Protein AF-B6W653-F1 (afdb_monomer)

Structure (mmCIF, N/CA/C/O backbone):
data_AF-B6W653-F1
#
_entry.id   AF-B6W653-F1
#
loop_
_atom_site.group_PDB
_atom_site.id
_atom_site.type_symbol
_atom_site.label_atom_id
_atom_site.label_alt_id
_atom_site.label_comp_id
_atom_site.label_asym_id
_atom_site.label_entity_id
_atom_site.label_seq_id
_atom_site.pdbx_PDB_ins_code
_atom_site.Cartn_x
_atom_site.Cartn_y
_atom_site.Cartn_z
_atom_site.occupancy
_atom_site.B_iso_or_equiv
_atom_site.auth_seq_id
_atom_site.auth_comp_id
_atom_site.auth_asym_id
_atom_site.auth_atom_id
_atom_site.pdbx_PDB_model_num
ATOM 1 N N . MET A 1 1 ? 18.314 -17.436 -38.472 1.00 74.12 1 MET A N 1
ATOM 2 C CA . MET A 1 1 ? 17.840 -16.906 -37.175 1.00 74.12 1 MET A CA 1
ATOM 3 C C . MET A 1 1 ? 16.545 -16.130 -37.389 1.00 74.12 1 MET A C 1
ATOM 5 O O . MET A 1 1 ? 16.449 -15.443 -38.399 1.00 74.12 1 MET A O 1
ATOM 9 N N . VAL A 1 2 ? 15.552 -16.265 -36.505 1.00 84.06 2 VAL A N 1
ATOM 10 C CA . VAL A 1 2 ? 14.263 -15.548 -36.594 1.00 84.06 2 VAL A CA 1
ATOM 11 C C . VAL A 1 2 ? 14.138 -14.585 -35.416 1.00 84.06 2 VAL A C 1
ATOM 13 O O . VAL A 1 2 ? 14.362 -14.986 -34.273 1.00 84.06 2 VAL A O 1
ATOM 16 N N . PHE A 1 3 ? 13.761 -13.337 -35.700 1.00 87.56 3 PHE A N 1
ATOM 17 C CA . PHE A 1 3 ? 13.448 -12.320 -34.696 1.00 87.56 3 PHE A CA 1
ATOM 18 C C . PHE A 1 3 ? 11.948 -12.052 -34.678 1.00 87.56 3 PHE A C 1
ATOM 20 O O . PHE A 1 3 ? 11.332 -11.899 -35.734 1.00 87.56 3 PHE A O 1
ATOM 27 N N . VAL A 1 4 ? 11.373 -11.955 -33.484 1.00 93.25 4 VAL A N 1
ATOM 28 C CA . VAL A 1 4 ? 9.979 -11.539 -33.302 1.00 93.25 4 VAL A CA 1
ATOM 29 C C . VAL A 1 4 ? 9.963 -10.142 -32.701 1.00 93.25 4 VAL A C 1
ATOM 31 O O . VAL A 1 4 ? 10.745 -9.837 -31.806 1.00 93.25 4 VAL A O 1
ATOM 34 N N . ILE A 1 5 ? 9.072 -9.287 -33.196 1.00 93.50 5 ILE A N 1
ATOM 35 C CA . ILE A 1 5 ? 8.878 -7.929 -32.686 1.00 93.50 5 ILE A CA 1
ATOM 36 C C . ILE A 1 5 ? 7.409 -7.780 -32.299 1.00 93.50 5 ILE A C 1
ATOM 38 O O . ILE A 1 5 ? 6.519 -8.111 -33.083 1.00 93.50 5 ILE A O 1
ATOM 42 N N . SER A 1 6 ? 7.151 -7.278 -31.096 1.00 92.56 6 SER A N 1
ATOM 43 C CA . SER A 1 6 ? 5.806 -7.003 -30.589 1.00 92.56 6 SER A CA 1
ATOM 44 C C . SER A 1 6 ? 5.791 -5.686 -29.822 1.00 92.56 6 SER A C 1
ATOM 46 O O . SER A 1 6 ? 6.795 -5.270 -29.260 1.00 92.56 6 SER A O 1
ATOM 48 N N . HIS A 1 7 ? 4.642 -5.013 -29.765 1.00 91.62 7 HIS A N 1
ATOM 49 C CA . HIS A 1 7 ? 4.510 -3.841 -28.902 1.00 91.62 7 HIS A CA 1
ATOM 50 C C . HIS A 1 7 ? 4.469 -4.235 -27.416 1.00 91.62 7 HIS A C 1
ATOM 52 O O . HIS A 1 7 ? 5.228 -3.693 -26.619 1.00 91.62 7 HIS A O 1
ATOM 58 N N . HIS A 1 8 ? 3.619 -5.203 -27.056 1.00 84.75 8 HIS A N 1
ATOM 59 C CA . HIS A 1 8 ? 3.443 -5.688 -25.683 1.00 84.75 8 HIS A CA 1
ATOM 60 C C . HIS A 1 8 ? 4.393 -6.842 -25.354 1.00 84.75 8 HIS A C 1
ATOM 62 O O . HIS A 1 8 ? 4.727 -7.644 -26.233 1.00 84.75 8 HIS A O 1
ATOM 68 N N . ALA A 1 9 ? 4.748 -6.962 -24.074 1.00 81.06 9 ALA A N 1
ATOM 69 C CA . ALA A 1 9 ? 5.538 -8.072 -23.556 1.00 81.06 9 ALA A CA 1
ATOM 70 C C . ALA A 1 9 ? 4.743 -9.394 -23.545 1.00 81.06 9 ALA A C 1
ATOM 72 O O . ALA A 1 9 ? 3.526 -9.396 -23.337 1.00 81.06 9 ALA A O 1
ATOM 73 N N . PHE A 1 10 ? 5.433 -10.518 -23.765 1.00 85.38 10 PHE A N 1
ATOM 74 C CA . PHE A 1 10 ? 4.844 -11.872 -23.732 1.00 85.38 10 PHE A CA 1
ATOM 75 C C . PHE A 1 10 ? 5.055 -12.582 -22.396 1.00 85.38 10 PHE A C 1
ATOM 77 O O . PHE A 1 10 ? 4.407 -13.585 -22.129 1.00 85.38 10 PHE A O 1
ATOM 84 N N . ILE A 1 11 ? 5.939 -12.045 -21.563 1.00 77.44 11 ILE A N 1
ATOM 85 C CA . ILE A 1 11 ? 6.146 -12.417 -20.167 1.00 77.44 11 ILE A CA 1
ATOM 86 C C . ILE A 1 11 ? 6.439 -11.142 -19.371 1.00 77.44 11 ILE A C 1
ATOM 88 O O . ILE A 1 11 ? 6.817 -10.128 -19.964 1.00 77.44 11 ILE A O 1
ATOM 92 N N . PRO A 1 12 ? 6.265 -11.154 -18.043 1.00 63.78 12 PRO A N 1
ATOM 93 C CA . PRO A 1 12 ? 6.735 -10.066 -17.194 1.00 63.78 12 PRO A CA 1
ATOM 94 C C . PRO A 1 12 ? 8.262 -9.868 -17.324 1.00 63.78 12 PRO A C 1
ATOM 96 O O . PRO A 1 12 ? 9.015 -10.833 -17.288 1.00 63.78 12 PRO A O 1
ATOM 99 N N . ASN A 1 13 ? 8.725 -8.622 -17.438 1.00 60.19 13 ASN A N 1
ATOM 100 C CA . ASN A 1 13 ? 10.145 -8.242 -17.436 1.00 60.19 13 ASN A CA 1
ATOM 101 C C . ASN A 1 13 ? 10.751 -8.179 -16.034 1.00 60.19 13 ASN A C 1
ATOM 103 O O . ASN A 1 13 ? 11.966 -8.227 -15.877 1.00 60.19 13 ASN A O 1
ATOM 107 N N . PHE A 1 14 ? 9.909 -8.050 -15.012 1.00 53.81 14 PHE A N 1
ATOM 108 C CA . PHE A 1 14 ? 10.314 -8.129 -13.619 1.00 53.81 14 PHE A CA 1
ATOM 109 C C . PHE A 1 14 ? 9.233 -8.818 -12.786 1.00 53.81 14 PHE A C 1
ATOM 111 O O . PHE A 1 14 ? 8.047 -8.854 -13.146 1.00 53.81 14 PHE A O 1
ATOM 118 N N . ARG A 1 15 ? 9.638 -9.356 -11.631 1.00 46.31 15 ARG A N 1
ATOM 119 C CA . ARG A 1 15 ? 8.728 -10.043 -10.705 1.00 46.31 15 ARG A CA 1
ATOM 120 C C . ARG A 1 15 ? 7.544 -9.137 -10.334 1.00 46.31 15 ARG A C 1
ATOM 122 O O . ARG A 1 15 ? 7.703 -7.975 -9.956 1.00 46.31 15 ARG A O 1
ATOM 129 N N . ASP A 1 16 ? 6.337 -9.683 -10.452 1.00 43.00 16 ASP A N 1
ATOM 130 C CA . ASP A 1 16 ? 5.060 -9.020 -10.159 1.00 43.00 16 ASP A CA 1
ATOM 131 C C . ASP A 1 16 ? 4.639 -7.855 -11.080 1.00 43.00 16 ASP A C 1
ATOM 133 O O . ASP A 1 16 ? 3.664 -7.170 -10.756 1.00 43.00 16 ASP A O 1
ATOM 137 N N . GLN A 1 17 ? 5.267 -7.644 -12.252 1.00 46.66 17 GLN A N 1
ATOM 138 C CA . GLN A 1 17 ? 4.793 -6.644 -13.235 1.00 46.66 17 GLN A CA 1
ATOM 139 C C . GLN A 1 17 ? 3.293 -6.811 -13.536 1.00 46.66 17 GLN A C 1
ATOM 141 O O . GLN A 1 17 ? 2.573 -5.826 -13.652 1.00 46.66 17 GLN A O 1
ATOM 146 N N . ARG A 1 18 ? 2.778 -8.048 -13.571 1.00 49.44 18 ARG A N 1
ATOM 147 C CA . ARG A 1 18 ? 1.356 -8.360 -13.809 1.00 49.44 18 ARG A CA 1
ATOM 148 C C . ARG A 1 18 ? 0.395 -7.642 -12.854 1.00 49.44 18 ARG A C 1
ATOM 150 O O . ARG A 1 18 ? -0.700 -7.263 -13.261 1.00 49.44 18 ARG A O 1
ATOM 157 N N . LEU A 1 19 ? 0.770 -7.497 -11.586 1.00 38.88 19 LEU A N 1
ATOM 158 C CA . LEU A 1 19 ? -0.130 -7.004 -10.538 1.00 38.88 19 LEU A CA 1
ATOM 159 C C . LEU A 1 19 ? -0.315 -5.485 -10.602 1.00 38.88 19 LEU A C 1
ATOM 161 O O . LEU A 1 19 ? -1.326 -4.963 -10.141 1.00 38.88 19 LEU A O 1
ATOM 165 N N . VAL A 1 20 ? 0.663 -4.798 -11.188 1.00 37.09 20 VAL A N 1
ATOM 166 C CA . VAL A 1 20 ? 0.787 -3.337 -11.162 1.00 37.09 20 VAL A CA 1
ATOM 167 C C . VAL A 1 20 ? 0.644 -2.752 -12.575 1.00 37.09 20 VAL A C 1
ATOM 169 O O . VAL A 1 20 ? 0.054 -1.697 -12.780 1.00 37.09 20 VAL A O 1
ATOM 172 N N . LEU A 1 21 ? 1.154 -3.478 -13.566 1.00 51.41 21 LEU A N 1
ATOM 173 C CA . LEU A 1 21 ? 1.324 -3.085 -14.963 1.00 51.41 21 LEU A CA 1
ATOM 174 C C . LEU A 1 21 ? 0.880 -4.229 -15.899 1.00 51.41 21 LEU A C 1
ATOM 176 O O . LEU A 1 21 ? 1.405 -4.401 -16.996 1.00 51.41 21 LEU A O 1
ATOM 180 N N . GLY A 1 22 ? -0.116 -5.015 -15.474 1.00 51.03 22 GLY A N 1
ATOM 181 C CA . GLY A 1 22 ? -0.712 -6.096 -16.266 1.00 51.03 22 GLY A CA 1
ATOM 182 C C . GLY A 1 22 ? -1.176 -5.695 -17.674 1.00 51.03 22 GLY A C 1
ATOM 183 O O . GLY A 1 22 ? -0.948 -6.475 -18.593 1.00 51.03 22 GLY A O 1
ATOM 184 N N . PRO A 1 23 ? -1.742 -4.488 -17.898 1.00 60.53 23 PRO A N 1
ATOM 185 C CA . PRO A 1 23 ? -2.088 -4.021 -19.243 1.00 60.53 23 PRO A CA 1
ATOM 186 C C . PRO A 1 23 ? -0.900 -3.903 -20.208 1.00 60.53 23 PRO A C 1
ATOM 188 O O . PRO A 1 23 ? -1.114 -3.847 -21.417 1.00 60.53 23 PRO A O 1
ATOM 191 N N . PHE A 1 24 ? 0.336 -3.881 -19.697 1.00 64.00 24 PHE A N 1
ATOM 192 C CA . PHE A 1 24 ? 1.532 -3.773 -20.526 1.00 64.00 24 PHE A CA 1
ATOM 193 C C . PHE A 1 24 ? 2.015 -5.122 -21.088 1.00 64.00 24 PHE A C 1
ATOM 195 O O . PHE A 1 24 ? 2.896 -5.166 -21.947 1.00 64.00 24 PHE A O 1
ATOM 202 N N . ILE A 1 25 ? 1.397 -6.217 -20.647 1.00 68.69 25 ILE A N 1
ATOM 203 C CA . ILE A 1 25 ? 1.656 -7.592 -21.075 1.00 68.69 25 ILE A CA 1
ATOM 204 C C . ILE A 1 25 ? 0.452 -8.056 -21.909 1.00 68.69 25 ILE A C 1
ATOM 206 O O . ILE A 1 25 ? -0.678 -7.612 -21.680 1.00 68.69 25 ILE A O 1
ATOM 210 N N . ILE A 1 26 ? 0.654 -8.945 -22.885 1.00 80.19 26 ILE A N 1
ATOM 211 C CA . ILE A 1 26 ? -0.476 -9.546 -23.610 1.00 80.19 26 ILE A CA 1
ATOM 212 C C . ILE A 1 26 ? -1.428 -10.240 -22.619 1.00 80.19 26 ILE A C 1
ATOM 214 O O . ILE A 1 26 ? -0.996 -10.917 -21.689 1.00 80.19 26 ILE A O 1
ATOM 218 N N . LYS A 1 27 ? -2.744 -10.077 -22.800 1.00 72.88 27 LYS A N 1
ATOM 219 C CA . LYS A 1 27 ? -3.753 -10.509 -21.808 1.00 72.88 27 LYS A CA 1
ATOM 220 C C . LYS A 1 27 ? -3.647 -11.989 -21.420 1.00 72.88 27 LYS A C 1
ATOM 222 O O . LYS A 1 27 ? -3.801 -12.314 -20.249 1.00 72.88 27 LYS A O 1
ATOM 227 N N . ASN A 1 28 ? -3.331 -12.843 -22.392 1.00 80.56 28 ASN A N 1
ATOM 228 C CA . ASN A 1 28 ? -3.342 -14.302 -22.258 1.00 80.56 28 ASN A CA 1
ATOM 229 C C . ASN A 1 28 ? -1.926 -14.884 -22.155 1.00 80.56 28 ASN A C 1
ATOM 231 O O . ASN A 1 28 ? -1.693 -16.033 -22.515 1.00 80.56 28 ASN A O 1
ATOM 235 N N . TRP A 1 29 ? -0.960 -14.086 -21.700 1.00 80.25 29 TRP A N 1
ATOM 236 C CA . TRP A 1 29 ? 0.442 -14.496 -21.616 1.00 80.25 29 TRP A CA 1
ATOM 237 C C . TRP A 1 29 ? 0.661 -15.766 -20.778 1.00 80.25 29 TRP A C 1
ATOM 239 O O . TRP A 1 29 ? 1.578 -16.528 -21.056 1.00 80.25 29 TRP A O 1
ATOM 249 N N . ASN A 1 30 ? -0.190 -15.994 -19.770 1.00 78.69 30 ASN A N 1
ATOM 250 C CA . ASN A 1 30 ? -0.142 -17.137 -18.857 1.00 78.69 30 ASN A CA 1
ATOM 251 C C . ASN A 1 30 ? -1.264 -18.160 -19.111 1.00 78.69 30 ASN A C 1
ATOM 253 O O . ASN A 1 30 ? -1.589 -18.946 -18.219 1.00 78.69 30 ASN A O 1
ATOM 257 N N . GLU A 1 31 ? -1.919 -18.105 -20.270 1.00 83.94 31 GLU A N 1
ATOM 258 C CA . GLU A 1 31 ? -2.969 -19.050 -20.644 1.00 83.94 31 GLU A CA 1
ATOM 259 C C . GLU A 1 31 ? -2.458 -19.968 -21.749 1.00 83.94 31 GLU A C 1
ATOM 261 O O . GLU A 1 31 ? -2.047 -19.513 -22.816 1.00 83.94 31 GLU A O 1
ATOM 266 N N . LYS A 1 32 ? -2.499 -21.278 -21.493 1.00 89.88 32 LYS A N 1
ATOM 267 C CA . LYS A 1 32 ? -2.112 -22.281 -22.483 1.00 89.88 32 LYS A CA 1
ATOM 268 C C . LYS A 1 32 ? -3.129 -22.306 -23.625 1.00 89.88 32 LYS A C 1
ATOM 270 O O . LYS A 1 32 ? -4.339 -22.388 -23.383 1.00 89.88 32 LYS A O 1
ATOM 275 N N . PHE A 1 33 ? -2.651 -22.252 -24.866 1.00 90.50 33 PHE A N 1
ATOM 276 C CA . PHE A 1 33 ? -3.517 -22.315 -26.041 1.00 90.50 33 PHE A CA 1
ATOM 277 C C . PHE A 1 33 ? -4.251 -23.657 -26.125 1.00 90.50 33 PHE A C 1
ATOM 279 O O . PHE A 1 33 ? -3.718 -24.704 -25.762 1.00 90.50 33 PHE A O 1
ATOM 286 N N . LYS A 1 34 ? -5.481 -23.631 -26.644 1.00 92.69 34 LYS A N 1
ATOM 287 C CA . LYS A 1 34 ? -6.234 -24.830 -27.027 1.00 92.69 34 LYS A CA 1
ATOM 288 C C . LYS A 1 34 ? -6.331 -24.858 -28.543 1.00 92.69 34 LYS A C 1
ATOM 290 O O . LYS A 1 34 ? -7.082 -24.068 -29.110 1.00 92.69 34 LYS A O 1
ATOM 295 N N . ASP A 1 35 ? -5.576 -25.744 -29.176 1.00 93.62 35 ASP A N 1
ATOM 296 C CA . ASP A 1 35 ? -5.472 -25.824 -30.633 1.00 93.62 35 ASP A CA 1
ATOM 297 C C . ASP A 1 35 ? -5.455 -27.286 -31.114 1.00 93.62 35 ASP A C 1
ATOM 299 O O . ASP A 1 35 ? -5.229 -28.213 -30.336 1.00 93.62 35 ASP A O 1
ATOM 303 N N . LYS A 1 36 ? -5.733 -27.511 -32.400 1.00 94.12 36 LYS A N 1
ATOM 304 C CA . LYS A 1 36 ? -5.602 -28.831 -33.034 1.00 94.12 36 LYS A CA 1
ATOM 305 C C . LYS A 1 36 ? -4.149 -29.142 -33.393 1.00 94.12 36 LYS A C 1
ATOM 307 O O . LYS A 1 36 ? -3.805 -30.315 -33.514 1.00 94.12 36 LYS A O 1
ATOM 312 N N . ASP A 1 37 ? -3.319 -28.120 -33.584 1.00 93.12 37 ASP A N 1
ATOM 313 C CA . ASP A 1 37 ? -1.894 -28.276 -33.840 1.00 93.12 37 ASP A CA 1
ATOM 314 C C . ASP A 1 37 ? -1.155 -28.626 -32.535 1.00 93.12 37 ASP A C 1
ATOM 316 O O . ASP A 1 37 ? -1.104 -27.797 -31.620 1.00 93.12 37 ASP A O 1
ATOM 320 N N . PRO A 1 38 ? -0.542 -29.820 -32.423 1.00 89.50 38 PRO A N 1
ATOM 321 C CA . PRO A 1 38 ? 0.166 -30.234 -31.211 1.00 89.50 38 PRO A CA 1
ATOM 322 C C . PRO A 1 38 ? 1.386 -29.359 -30.891 1.00 89.50 38 PRO A C 1
ATOM 324 O O . PRO A 1 38 ? 1.873 -29.386 -29.765 1.00 89.50 38 PRO A O 1
ATOM 327 N N . ARG A 1 39 ? 1.887 -28.571 -31.852 1.00 88.38 39 ARG A N 1
ATOM 328 C CA . ARG A 1 39 ? 2.999 -27.636 -31.627 1.00 88.38 39 ARG A CA 1
ATOM 329 C C . ARG A 1 39 ? 2.576 -26.401 -30.834 1.00 88.38 39 ARG A C 1
ATOM 331 O O . ARG A 1 39 ? 3.436 -25.778 -30.224 1.00 88.38 39 ARG A O 1
ATOM 338 N N . ILE A 1 40 ? 1.284 -26.066 -30.857 1.00 91.31 40 ILE A N 1
ATOM 339 C CA . ILE A 1 40 ? 0.690 -24.878 -30.223 1.00 91.31 40 ILE A CA 1
ATOM 340 C C . ILE A 1 40 ? -0.150 -25.282 -29.008 1.00 91.31 40 ILE A C 1
ATOM 342 O O . ILE A 1 40 ? -0.188 -24.581 -27.998 1.00 91.31 40 ILE A O 1
ATOM 346 N N . ASN A 1 41 ? -0.851 -26.410 -29.110 1.00 92.31 41 ASN A N 1
ATOM 347 C CA . ASN A 1 41 ? -1.785 -26.859 -28.094 1.00 92.31 41 ASN A CA 1
ATOM 348 C C . ASN A 1 41 ? -1.098 -27.112 -26.748 1.00 92.31 41 ASN A C 1
ATOM 350 O O . ASN A 1 41 ? -0.060 -27.763 -26.678 1.00 92.31 41 ASN A O 1
ATOM 354 N N . ASN A 1 42 ? -1.749 -26.667 -25.677 1.00 91.06 42 ASN A N 1
ATOM 355 C CA . ASN A 1 42 ? -1.282 -26.765 -24.300 1.00 91.06 42 ASN A CA 1
ATOM 356 C C . ASN A 1 42 ? 0.052 -26.043 -24.025 1.00 91.06 42 ASN A C 1
ATOM 358 O O . ASN A 1 42 ? 0.742 -26.405 -23.075 1.00 91.06 42 ASN A O 1
ATOM 362 N N . LYS A 1 43 ? 0.384 -25.016 -24.818 1.00 91.38 43 LYS A N 1
ATOM 363 C CA . LYS A 1 43 ? 1.581 -24.190 -24.624 1.00 91.38 43 LYS A CA 1
ATOM 364 C C . LYS A 1 43 ? 1.255 -22.730 -24.366 1.00 91.38 43 LYS A C 1
ATOM 366 O O . LYS A 1 43 ? 0.243 -22.221 -24.862 1.00 91.38 43 LYS A O 1
ATOM 371 N N . LEU A 1 44 ? 2.106 -22.053 -23.602 1.00 90.88 44 LEU A N 1
ATOM 372 C CA . LEU A 1 44 ? 2.042 -20.600 -23.430 1.00 90.88 44 LEU A CA 1
ATOM 373 C C . LEU A 1 44 ? 2.441 -19.872 -24.727 1.00 90.88 44 LEU A C 1
ATOM 375 O O . LEU A 1 44 ? 3.218 -20.405 -25.519 1.00 90.88 44 LEU A O 1
ATOM 379 N N . PRO A 1 45 ? 1.997 -18.620 -24.950 1.00 91.25 45 PRO A N 1
ATOM 380 C CA . PRO A 1 45 ? 2.402 -17.856 -26.128 1.00 91.25 45 PRO A CA 1
ATOM 381 C C . PRO A 1 45 ? 3.918 -17.734 -26.318 1.00 91.25 45 PRO A C 1
ATOM 383 O O . PRO A 1 45 ? 4.393 -17.832 -27.445 1.00 91.25 45 PRO A O 1
ATOM 386 N N . ILE A 1 46 ? 4.681 -17.535 -25.237 1.00 91.25 46 ILE A N 1
ATOM 387 C CA . ILE A 1 46 ? 6.148 -17.456 -25.312 1.00 91.25 46 ILE A CA 1
ATOM 388 C C . ILE A 1 46 ? 6.805 -18.824 -25.544 1.00 91.25 46 ILE A C 1
ATOM 390 O O . ILE A 1 46 ? 7.798 -18.912 -26.260 1.00 91.25 46 ILE A O 1
ATOM 394 N N . GLU A 1 47 ? 6.213 -19.887 -25.000 1.00 92.25 47 GLU A N 1
ATOM 395 C CA . GLU A 1 47 ? 6.677 -21.268 -25.144 1.00 92.25 47 GLU A CA 1
ATOM 396 C C . GLU A 1 47 ? 6.580 -21.729 -26.599 1.00 92.25 47 GLU A C 1
ATOM 398 O O . GLU A 1 47 ? 7.526 -22.298 -27.135 1.00 92.25 47 GLU A O 1
ATOM 403 N N . VAL A 1 48 ? 5.481 -21.385 -27.283 1.00 93.19 48 VAL A N 1
ATOM 404 C CA . VAL A 1 48 ? 5.326 -21.642 -28.723 1.00 93.19 48 VAL A CA 1
ATOM 405 C C . VAL A 1 48 ? 6.465 -21.002 -29.521 1.00 93.19 48 VAL A C 1
ATOM 407 O O . VAL A 1 48 ? 7.003 -21.631 -30.430 1.00 93.19 48 VAL A O 1
ATOM 410 N N . LEU A 1 49 ? 6.860 -19.769 -29.187 1.00 93.81 49 LEU A N 1
ATOM 411 C CA . LEU A 1 49 ? 7.959 -19.088 -29.876 1.00 93.81 49 LEU A CA 1
ATOM 412 C C . LEU A 1 49 ? 9.306 -19.764 -29.600 1.00 93.81 49 LEU A C 1
ATOM 414 O O . LEU A 1 49 ? 10.058 -20.011 -30.546 1.00 93.81 49 LEU A O 1
ATOM 418 N N . ALA A 1 50 ? 9.587 -20.091 -28.335 1.00 91.75 50 ALA A N 1
ATOM 419 C CA . ALA A 1 50 ? 10.809 -20.786 -27.938 1.00 91.75 50 ALA A CA 1
ATOM 420 C C . ALA A 1 50 ? 10.957 -22.123 -28.685 1.00 91.75 50 ALA A C 1
ATOM 422 O O . ALA A 1 50 ? 11.986 -22.377 -29.313 1.00 91.75 50 ALA A O 1
ATOM 423 N N . ASP A 1 51 ? 9.894 -22.929 -28.709 1.00 92.88 51 ASP A N 1
ATOM 424 C CA . ASP A 1 51 ? 9.880 -24.252 -29.341 1.00 92.88 51 ASP A CA 1
ATOM 425 C C . ASP A 1 51 ? 9.899 -24.213 -30.872 1.00 92.88 51 ASP A C 1
ATOM 427 O O . ASP A 1 51 ? 10.290 -25.185 -31.520 1.00 92.88 51 ASP A O 1
ATOM 431 N N . CYS A 1 52 ? 9.515 -23.089 -31.475 1.00 90.75 52 CYS A N 1
ATOM 432 C CA . CYS A 1 52 ? 9.705 -22.842 -32.903 1.00 90.75 52 CYS A CA 1
ATOM 433 C C . CYS A 1 52 ? 11.121 -22.343 -33.251 1.00 90.75 52 CYS A C 1
ATOM 435 O O . CYS A 1 52 ? 11.389 -22.049 -34.417 1.00 90.75 52 CYS A O 1
ATOM 437 N N . GLY A 1 53 ? 12.029 -22.248 -32.274 1.00 88.38 53 GLY A N 1
ATOM 438 C CA . GLY A 1 53 ? 13.420 -21.844 -32.478 1.00 88.38 53 GLY A CA 1
ATOM 439 C C . GLY A 1 53 ? 13.646 -20.329 -32.486 1.00 88.38 53 GLY A C 1
ATOM 440 O O . GLY A 1 53 ? 14.699 -19.871 -32.938 1.00 88.38 53 GLY A O 1
ATOM 441 N N . VAL A 1 54 ? 12.686 -19.533 -32.003 1.00 91.12 54 VAL A N 1
ATOM 442 C CA . VAL A 1 54 ? 12.880 -18.088 -31.816 1.00 91.12 54 VAL A CA 1
ATOM 443 C C . VAL A 1 54 ? 13.760 -17.859 -30.593 1.00 91.12 54 VAL A C 1
ATOM 445 O O . VAL A 1 54 ? 13.440 -18.307 -29.497 1.00 91.12 54 VAL A O 1
ATOM 448 N N . LYS A 1 55 ? 14.852 -17.112 -30.777 1.00 86.69 55 LYS A N 1
ATOM 449 C CA . LYS A 1 55 ? 15.790 -16.773 -29.695 1.00 86.69 55 LYS A CA 1
ATOM 450 C C . LYS A 1 55 ? 15.566 -15.385 -29.110 1.00 86.69 55 LYS A C 1
ATOM 452 O O . LYS A 1 55 ? 15.811 -15.187 -27.924 1.00 86.69 55 LYS A O 1
ATOM 457 N N . PHE A 1 56 ? 15.032 -14.452 -29.903 1.00 88.00 56 PHE A N 1
ATOM 458 C CA . PHE A 1 56 ? 14.814 -13.072 -29.470 1.00 88.00 56 PHE A CA 1
ATOM 459 C C . PHE A 1 56 ? 13.424 -12.567 -29.811 1.00 88.00 56 PHE A C 1
ATOM 461 O O . PHE A 1 56 ? 12.976 -12.624 -30.962 1.00 88.00 56 PHE A O 1
ATOM 468 N N . LEU A 1 57 ? 12.789 -12.011 -28.789 1.00 90.88 57 LEU A N 1
ATOM 469 C CA . LEU A 1 57 ? 11.543 -11.277 -28.853 1.00 90.88 57 LEU A CA 1
ATOM 470 C C . LEU A 1 57 ? 11.814 -9.832 -28.421 1.00 90.88 57 LEU A C 1
ATOM 472 O O . LEU A 1 57 ? 12.125 -9.580 -27.262 1.00 90.88 57 LEU A O 1
ATOM 476 N N . PHE A 1 58 ? 11.683 -8.876 -29.334 1.00 91.25 58 PHE A N 1
ATOM 477 C CA . PHE A 1 58 ? 11.860 -7.454 -29.041 1.00 91.25 58 PHE A CA 1
ATOM 478 C C . PHE A 1 58 ? 10.519 -6.806 -28.710 1.00 91.25 58 PHE A C 1
ATOM 480 O O . PHE A 1 58 ? 9.584 -6.863 -29.515 1.00 91.25 58 PHE A O 1
ATOM 487 N N . THR A 1 59 ? 10.425 -6.192 -27.530 1.00 89.00 59 THR A N 1
ATOM 488 C CA . THR A 1 59 ? 9.191 -5.578 -27.020 1.00 89.00 59 THR A CA 1
ATOM 489 C C . THR A 1 59 ? 9.375 -4.134 -26.561 1.00 89.00 59 THR A C 1
ATOM 491 O O . THR A 1 59 ? 10.492 -3.613 -26.502 1.00 89.00 59 THR A O 1
ATOM 494 N N . GLY A 1 60 ? 8.264 -3.445 -26.286 1.00 81.75 60 GLY A N 1
ATOM 495 C CA . GLY A 1 60 ? 8.255 -2.063 -25.810 1.00 81.75 60 GLY A CA 1
ATOM 496 C C . GLY A 1 60 ? 7.084 -1.799 -24.867 1.00 81.75 60 GLY A C 1
ATOM 497 O O . GLY A 1 60 ? 6.832 -2.569 -23.947 1.00 81.75 60 GLY A O 1
ATOM 498 N N . HIS A 1 61 ? 6.369 -0.697 -25.106 1.00 82.06 61 HIS A N 1
ATOM 499 C CA . HIS A 1 61 ? 5.133 -0.289 -24.425 1.00 82.06 61 HIS A CA 1
ATOM 500 C C . HIS A 1 61 ? 5.260 0.132 -22.951 1.00 82.06 61 HIS A C 1
ATOM 502 O O . HIS A 1 61 ? 4.722 1.173 -22.585 1.00 82.06 61 HIS A O 1
ATOM 508 N N . LEU A 1 62 ? 6.003 -0.591 -22.112 1.00 69.88 62 LEU A N 1
ATOM 509 C CA . LEU A 1 62 ? 6.182 -0.218 -20.703 1.00 69.88 62 LEU A CA 1
ATOM 510 C C . LEU A 1 62 ? 7.196 0.920 -20.487 1.00 69.88 62 LEU A C 1
ATOM 512 O O . LEU A 1 62 ? 7.326 1.443 -19.386 1.00 69.88 62 LEU A O 1
ATOM 516 N N . HIS A 1 63 ? 7.888 1.340 -21.548 1.00 74.56 63 HIS A N 1
ATOM 517 C CA . HIS A 1 63 ? 8.835 2.461 -21.541 1.00 74.56 63 HIS A CA 1
ATOM 518 C C . HIS A 1 63 ? 10.046 2.272 -20.610 1.00 74.56 63 HIS A C 1
ATOM 520 O O . HIS A 1 63 ? 10.841 3.196 -20.453 1.00 74.56 63 HIS A O 1
ATOM 526 N N . GLU A 1 64 ? 10.248 1.065 -20.085 1.00 66.00 64 GLU A N 1
ATOM 527 C CA . GLU A 1 64 ? 11.441 0.662 -19.347 1.00 66.00 64 GLU A CA 1
ATOM 528 C C . GLU A 1 64 ? 12.352 -0.218 -20.209 1.00 66.00 64 GLU A C 1
ATOM 530 O O . GLU A 1 64 ? 11.914 -0.951 -21.103 1.00 66.00 64 GLU A O 1
ATOM 535 N N . ASN A 1 65 ? 13.633 -0.168 -19.877 1.00 64.38 65 ASN A N 1
ATOM 536 C CA . ASN A 1 65 ? 14.630 -1.100 -20.366 1.00 64.38 65 ASN A CA 1
ATOM 537 C C . ASN A 1 65 ? 14.548 -2.379 -19.528 1.00 64.38 65 ASN A C 1
ATOM 539 O O . ASN A 1 65 ? 14.749 -2.328 -18.321 1.00 64.38 65 ASN A O 1
ATOM 543 N N . GLY A 1 66 ? 14.281 -3.517 -20.156 1.00 66.38 66 GLY A N 1
ATOM 544 C CA . GLY A 1 66 ? 14.193 -4.801 -19.466 1.00 66.38 66 GLY A CA 1
ATOM 545 C C . GLY A 1 66 ? 14.635 -5.944 -20.360 1.00 66.38 66 GLY A C 1
ATOM 546 O O . GLY A 1 66 ? 14.629 -5.819 -21.588 1.00 66.38 66 GLY A O 1
ATOM 547 N N . THR A 1 67 ? 15.039 -7.041 -19.735 1.00 70.31 67 THR A N 1
ATOM 548 C CA . THR A 1 67 ? 15.210 -8.324 -20.405 1.00 70.31 67 THR A CA 1
ATOM 549 C C . THR A 1 67 ? 14.669 -9.410 -19.487 1.00 70.31 67 THR A C 1
ATOM 551 O O . THR A 1 67 ? 14.948 -9.404 -18.293 1.00 70.31 67 THR A O 1
ATOM 554 N N . ALA A 1 68 ? 13.892 -10.334 -20.036 1.00 68.75 68 ALA A N 1
ATOM 555 C CA . ALA A 1 68 ? 13.478 -11.546 -19.344 1.00 68.75 68 ALA A CA 1
ATOM 556 C C . ALA A 1 68 ? 13.816 -12.769 -20.191 1.00 68.75 68 ALA A C 1
ATOM 558 O O . ALA A 1 68 ? 13.760 -12.711 -21.422 1.00 68.75 68 ALA A O 1
ATOM 559 N N . LYS A 1 69 ? 14.163 -13.868 -19.528 1.00 79.94 69 LYS A N 1
ATOM 560 C CA . LYS A 1 69 ? 14.472 -15.145 -20.167 1.00 79.94 69 LYS A CA 1
ATOM 561 C C . LYS A 1 69 ? 13.372 -16.133 -19.821 1.00 79.94 69 LYS A C 1
ATOM 563 O O . LYS A 1 69 ? 12.964 -16.242 -18.666 1.00 79.94 69 LYS A O 1
ATOM 568 N N . TYR A 1 70 ? 12.901 -16.852 -20.826 1.00 83.00 70 TYR A N 1
ATOM 569 C CA . TYR A 1 70 ? 12.007 -17.983 -20.635 1.00 83.00 70 TYR A CA 1
ATOM 570 C C . TYR A 1 70 ? 12.681 -19.247 -21.145 1.00 83.00 70 TYR A C 1
ATOM 572 O O . TYR A 1 70 ? 13.286 -19.239 -22.225 1.00 83.00 70 TYR A O 1
ATOM 580 N N . LYS A 1 71 ? 12.545 -20.319 -20.370 1.00 86.75 71 LYS A N 1
ATOM 581 C CA . LYS A 1 71 ? 13.017 -21.650 -20.719 1.00 86.75 71 LYS A CA 1
ATOM 582 C C . LYS A 1 71 ? 11.823 -22.598 -20.778 1.00 86.75 71 LYS A C 1
ATOM 584 O O . LYS A 1 71 ? 11.090 -22.752 -19.807 1.00 86.75 71 LYS A O 1
ATOM 589 N N . SER A 1 72 ? 11.610 -23.184 -21.951 1.00 87.31 72 SER A N 1
ATOM 590 C CA . SER A 1 72 ? 10.558 -24.185 -22.169 1.00 87.31 72 SER A CA 1
ATOM 591 C C . SER A 1 72 ? 10.920 -25.533 -21.537 1.00 87.31 72 SER A C 1
ATOM 593 O O . SER A 1 72 ? 12.089 -25.812 -21.279 1.00 87.31 72 SER A O 1
ATOM 595 N N . ILE A 1 73 ? 9.926 -26.418 -21.409 1.00 84.94 73 ILE A N 1
ATOM 596 C CA . ILE A 1 73 ? 10.099 -27.821 -20.980 1.00 84.94 73 ILE A CA 1
ATOM 597 C C . ILE A 1 73 ? 11.057 -28.595 -21.906 1.00 84.94 73 ILE A C 1
ATOM 599 O O . ILE A 1 73 ? 11.699 -29.556 -21.492 1.00 84.94 73 ILE A O 1
ATOM 603 N N . LEU A 1 74 ? 11.158 -28.190 -23.176 1.00 86.94 74 LEU A N 1
ATOM 604 C CA . LEU A 1 74 ? 12.079 -28.779 -24.151 1.00 86.94 74 LEU A CA 1
ATOM 605 C C . LEU A 1 74 ? 13.489 -28.174 -24.080 1.00 86.94 74 LEU A C 1
ATOM 607 O O . LEU A 1 74 ? 14.280 -28.380 -24.997 1.00 86.94 74 LEU A O 1
ATOM 611 N N . GLU A 1 75 ? 13.794 -27.412 -23.027 1.00 86.88 75 GLU A N 1
ATOM 612 C CA . GLU A 1 75 ? 15.065 -26.715 -22.813 1.00 86.88 75 GLU A CA 1
ATOM 613 C C . GLU A 1 75 ? 15.366 -25.638 -23.877 1.00 86.88 75 GLU A C 1
ATOM 615 O O . GLU A 1 75 ? 16.479 -25.115 -23.957 1.00 86.88 75 GLU A O 1
ATOM 620 N N . ASN A 1 76 ? 14.372 -25.248 -24.689 1.00 88.94 76 ASN A N 1
ATOM 621 C CA . ASN A 1 76 ? 14.508 -24.123 -25.610 1.00 88.94 76 ASN A CA 1
ATOM 622 C C . ASN A 1 76 ? 14.401 -22.802 -24.854 1.00 88.94 76 ASN A C 1
ATOM 624 O O . ASN A 1 76 ? 13.405 -22.543 -24.175 1.00 88.94 76 ASN A O 1
ATOM 628 N N . GLU A 1 77 ? 15.405 -21.953 -25.042 1.00 86.38 77 GLU A N 1
ATOM 629 C CA . GLU A 1 77 ? 15.470 -20.619 -24.449 1.00 86.38 77 GLU A CA 1
ATOM 630 C C . GLU A 1 77 ? 15.058 -19.523 -25.437 1.00 86.38 77 GLU A C 1
ATOM 632 O O . GLU A 1 77 ? 15.419 -19.577 -26.622 1.00 86.38 77 GLU A O 1
ATOM 637 N N . ILE A 1 78 ? 14.367 -18.505 -24.919 1.00 88.12 78 ILE A N 1
ATOM 638 C CA . ILE A 1 78 ? 14.019 -17.261 -25.614 1.00 88.12 78 ILE A CA 1
ATOM 639 C C . ILE A 1 78 ? 14.204 -16.056 -24.683 1.00 88.12 78 ILE A C 1
ATOM 641 O O . ILE A 1 78 ? 13.844 -16.096 -23.505 1.00 88.12 78 ILE A O 1
ATOM 645 N N . PHE A 1 79 ? 14.724 -14.956 -25.230 1.00 83.56 79 PHE A N 1
ATOM 646 C CA . PHE A 1 79 ? 14.902 -13.691 -24.519 1.00 83.56 79 PHE A CA 1
ATOM 647 C C . PHE A 1 79 ? 13.859 -12.663 -24.974 1.00 83.56 79 PHE A C 1
ATOM 649 O O . PHE A 1 79 ? 13.823 -12.278 -26.146 1.00 83.56 79 PHE A O 1
ATOM 656 N N . ASN A 1 80 ? 13.026 -12.185 -24.048 1.00 82.69 80 ASN A N 1
ATOM 657 C CA . ASN A 1 80 ? 12.173 -11.013 -24.230 1.00 82.69 80 ASN A CA 1
ATOM 658 C C . ASN A 1 80 ? 12.966 -9.750 -23.875 1.00 82.69 80 ASN A C 1
ATOM 660 O O . ASN A 1 80 ? 13.190 -9.470 -22.701 1.00 82.69 80 ASN A O 1
ATOM 664 N N . ILE A 1 81 ? 13.384 -8.991 -24.883 1.00 81.94 81 ILE A N 1
ATOM 665 C CA . ILE A 1 81 ? 14.193 -7.779 -24.755 1.00 81.94 81 ILE A CA 1
ATOM 666 C C . ILE A 1 81 ? 13.276 -6.569 -24.928 1.00 81.94 81 ILE A C 1
ATOM 668 O O . ILE A 1 81 ? 12.901 -6.208 -26.046 1.00 81.94 81 ILE A O 1
ATOM 672 N N . GLN A 1 82 ? 12.937 -5.913 -23.822 1.00 78.69 82 GLN A N 1
ATOM 673 C CA . GLN A 1 82 ? 12.114 -4.713 -23.827 1.00 78.69 82 GLN A CA 1
ATOM 674 C C . GLN A 1 82 ? 12.973 -3.451 -23.878 1.00 78.69 82 GLN A C 1
ATOM 676 O O . GLN A 1 82 ? 13.838 -3.230 -23.028 1.00 78.69 82 GLN A O 1
ATOM 681 N N . THR A 1 83 ? 12.726 -2.606 -24.873 1.00 77.50 83 THR A N 1
ATOM 682 C CA . THR A 1 83 ? 13.440 -1.333 -25.026 1.00 77.50 83 THR A CA 1
ATOM 683 C C . THR A 1 83 ? 12.627 -0.190 -24.428 1.00 77.50 83 THR A C 1
ATOM 685 O O . THR A 1 83 ? 11.422 -0.076 -24.668 1.00 77.50 83 THR A O 1
ATOM 688 N N . GLY A 1 84 ? 13.300 0.670 -23.660 1.00 70.81 84 GLY A N 1
ATOM 689 C CA . GLY A 1 84 ? 12.711 1.890 -23.124 1.00 70.81 84 GLY A CA 1
ATOM 690 C C . GLY A 1 84 ? 12.299 2.864 -24.230 1.00 70.81 84 GLY A C 1
ATOM 691 O O . GLY A 1 84 ? 12.653 2.713 -25.398 1.00 70.81 84 GLY A O 1
ATOM 692 N N . SER A 1 85 ? 11.517 3.875 -23.870 1.00 76.12 85 SER A N 1
ATOM 693 C CA . SER A 1 85 ? 10.867 4.739 -24.859 1.00 76.12 85 SER A CA 1
ATOM 694 C C . SER A 1 85 ? 11.643 6.016 -25.156 1.00 76.12 85 SER A C 1
ATOM 696 O O . SER A 1 85 ? 12.105 6.694 -24.245 1.00 76.12 85 SER A O 1
ATOM 698 N N . THR A 1 86 ? 11.693 6.420 -26.426 1.00 78.50 86 THR A N 1
ATOM 699 C CA . THR A 1 86 ? 12.253 7.716 -26.854 1.00 78.50 86 THR A CA 1
ATOM 700 C C . THR A 1 86 ? 11.374 8.915 -26.481 1.00 78.50 86 THR A C 1
ATOM 702 O O . THR A 1 86 ? 11.776 10.058 -26.694 1.00 78.50 86 THR A O 1
ATOM 705 N N . VAL A 1 87 ? 10.188 8.677 -25.912 1.00 72.94 87 VAL A N 1
ATOM 706 C CA . VAL A 1 87 ? 9.277 9.715 -25.396 1.00 72.94 87 VAL A CA 1
ATOM 707 C C . VAL A 1 87 ? 9.141 9.672 -23.874 1.00 72.94 87 VAL A C 1
ATOM 709 O O . VAL A 1 87 ? 8.181 10.184 -23.303 1.00 72.94 87 VAL A O 1
ATOM 712 N N . THR A 1 88 ? 10.063 9.000 -23.196 1.00 63.22 88 THR A N 1
ATOM 713 C CA . THR A 1 88 ? 10.156 8.957 -21.737 1.00 63.22 88 THR A CA 1
ATOM 714 C C . THR A 1 88 ? 11.619 9.113 -21.377 1.00 63.22 88 THR A C 1
ATOM 716 O O . THR A 1 88 ? 12.492 8.561 -22.044 1.00 63.22 88 THR A O 1
ATOM 719 N N . TYR A 1 89 ? 11.907 9.897 -20.340 1.00 57.12 89 TYR A N 1
ATOM 720 C CA . TYR A 1 89 ? 13.262 9.977 -19.792 1.00 57.12 89 TYR A CA 1
ATOM 721 C C . TYR A 1 89 ? 13.811 8.538 -19.584 1.00 57.12 89 TYR A C 1
ATOM 723 O O . TYR A 1 89 ? 13.037 7.705 -19.115 1.00 57.12 89 TYR A O 1
ATOM 731 N N . PRO A 1 90 ? 15.056 8.189 -19.986 1.00 58.62 90 PRO A N 1
ATOM 732 C CA . PRO A 1 90 ? 16.142 9.018 -20.511 1.00 58.62 90 PRO A CA 1
ATOM 733 C C . PRO A 1 90 ? 16.304 8.948 -22.040 1.00 58.62 90 PRO A C 1
ATOM 735 O O . PRO A 1 90 ? 17.394 9.188 -22.554 1.00 58.62 90 PRO A O 1
ATOM 738 N N . LEU A 1 91 ? 15.235 8.624 -22.769 1.00 72.75 91 LEU A N 1
ATOM 739 C CA . LEU A 1 91 ? 15.208 8.509 -24.227 1.00 72.75 91 LEU A CA 1
ATOM 740 C C . LEU A 1 91 ? 16.243 7.493 -24.743 1.00 72.75 91 LEU A C 1
ATOM 742 O O . LEU A 1 91 ? 17.160 7.858 -25.492 1.00 72.75 91 LEU A O 1
ATOM 746 N N . PRO A 1 92 ? 16.150 6.221 -24.316 1.00 69.81 92 PRO A N 1
ATOM 747 C CA . PRO A 1 92 ? 17.129 5.221 -24.678 1.00 69.81 92 PRO A CA 1
ATOM 748 C C . PRO A 1 92 ? 16.891 4.715 -26.105 1.00 69.81 92 PRO A C 1
ATOM 750 O O . PRO A 1 92 ? 15.764 4.565 -26.571 1.00 69.81 92 PRO A O 1
ATOM 753 N N . ILE A 1 93 ? 17.989 4.399 -26.775 1.00 76.81 93 ILE A N 1
ATOM 754 C CA . ILE A 1 93 ? 18.064 3.627 -28.011 1.00 76.81 93 ILE A CA 1
ATOM 755 C C . ILE A 1 93 ? 18.952 2.424 -27.705 1.00 76.81 93 ILE A C 1
ATOM 757 O O . ILE A 1 93 ? 20.029 2.587 -27.133 1.00 76.81 93 ILE A O 1
ATOM 761 N N . ARG A 1 94 ? 18.532 1.218 -28.084 1.00 75.00 94 ARG A N 1
ATOM 762 C CA . ARG A 1 94 ? 19.365 0.016 -27.978 1.00 75.00 94 ARG A CA 1
ATOM 763 C C . ARG A 1 94 ? 19.960 -0.329 -29.339 1.00 75.00 94 ARG A C 1
ATOM 765 O O . ARG A 1 94 ? 19.239 -0.438 -30.324 1.00 75.00 94 ARG A O 1
ATOM 772 N N . HIS A 1 95 ? 21.275 -0.500 -29.368 1.00 77.56 95 HIS A N 1
ATOM 773 C CA . HIS A 1 95 ? 22.024 -1.082 -30.477 1.00 77.56 95 HIS A CA 1
ATOM 774 C C . HIS A 1 95 ? 22.270 -2.541 -30.139 1.00 77.56 95 HIS A C 1
ATOM 776 O O . HIS A 1 95 ? 22.747 -2.820 -29.041 1.00 77.56 95 HIS A O 1
ATOM 782 N N . ILE A 1 96 ? 21.910 -3.452 -31.037 1.00 78.25 96 ILE A N 1
ATOM 783 C CA . ILE A 1 96 ? 22.019 -4.893 -30.810 1.00 78.25 96 ILE A CA 1
ATOM 784 C C . ILE A 1 96 ? 22.721 -5.495 -32.019 1.00 78.25 96 ILE A C 1
ATOM 786 O O . ILE A 1 96 ? 22.182 -5.479 -33.125 1.00 78.25 96 ILE A O 1
ATOM 790 N N . ASN A 1 97 ? 23.926 -6.000 -31.795 1.00 79.69 97 ASN A N 1
ATOM 791 C CA . ASN A 1 97 ? 24.720 -6.728 -32.767 1.00 79.69 97 ASN A CA 1
ATOM 792 C C . ASN A 1 97 ? 24.596 -8.212 -32.445 1.00 79.69 97 ASN A C 1
ATOM 794 O O . ASN A 1 97 ? 24.852 -8.617 -31.315 1.00 79.69 97 ASN A O 1
ATOM 798 N N . ILE A 1 98 ? 24.187 -9.013 -33.423 1.00 77.56 98 ILE A N 1
ATOM 799 C CA . ILE A 1 98 ? 24.045 -10.459 -33.259 1.00 77.56 98 ILE A CA 1
ATOM 800 C C . ILE A 1 98 ? 24.981 -11.118 -34.257 1.00 77.56 98 ILE A C 1
ATOM 802 O O . ILE A 1 98 ? 24.865 -10.883 -35.463 1.00 77.56 98 ILE A O 1
ATOM 806 N N . TYR A 1 99 ? 25.908 -11.915 -33.745 1.00 76.62 99 TYR A N 1
ATOM 807 C CA . TYR A 1 99 ? 26.898 -12.628 -34.533 1.00 76.62 99 TYR A CA 1
ATOM 808 C C . TYR A 1 99 ? 26.544 -14.111 -34.551 1.00 76.62 99 TYR A C 1
ATOM 810 O O . TYR A 1 99 ? 26.223 -14.706 -33.523 1.00 76.62 99 TYR A O 1
ATOM 818 N N . ASP A 1 100 ? 26.582 -14.692 -35.743 1.00 70.62 100 ASP A N 1
ATOM 819 C CA . ASP A 1 100 ? 26.423 -16.127 -35.947 1.00 70.62 100 ASP A CA 1
ATOM 820 C C . ASP A 1 100 ? 27.799 -16.772 -35.742 1.00 70.62 100 ASP A C 1
ATOM 822 O O . ASP A 1 100 ? 28.704 -16.550 -36.557 1.00 70.62 100 ASP A O 1
ATOM 826 N N . ASP A 1 101 ? 28.007 -17.481 -34.630 1.00 65.12 101 ASP A N 1
ATOM 827 C CA . ASP A 1 101 ? 29.295 -18.118 -34.362 1.00 65.12 101 ASP A CA 1
ATOM 828 C C . ASP A 1 101 ? 29.331 -19.485 -35.048 1.00 65.12 101 ASP A C 1
ATOM 830 O O . ASP A 1 101 ? 28.987 -20.527 -34.500 1.00 65.12 101 ASP A O 1
ATOM 834 N N . LEU A 1 102 ? 29.745 -19.467 -36.314 1.00 56.97 102 LEU A N 1
ATOM 835 C CA . LEU A 1 102 ? 29.762 -20.634 -37.200 1.00 56.97 102 LEU A CA 1
ATOM 836 C C . LEU A 1 102 ? 30.693 -21.773 -36.733 1.00 56.97 102 LEU A C 1
ATOM 838 O O . LEU A 1 102 ? 30.726 -22.823 -37.379 1.00 56.97 102 LEU A O 1
ATOM 842 N N . LYS A 1 103 ? 31.494 -21.574 -35.676 1.00 55.12 103 LYS A N 1
ATOM 843 C CA . LYS A 1 103 ? 32.435 -22.586 -35.166 1.00 55.12 103 LYS A CA 1
ATOM 844 C C . LYS A 1 103 ? 31.782 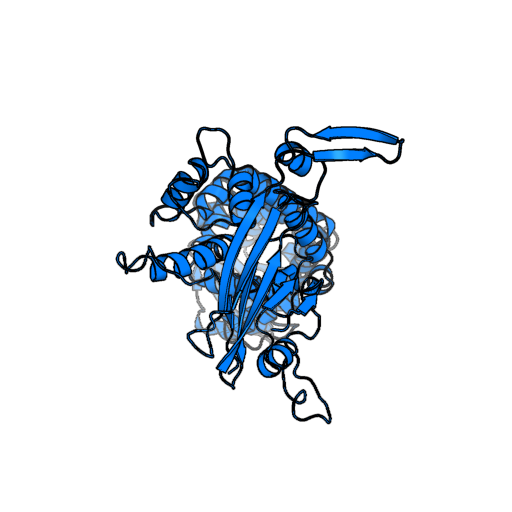-23.618 -34.257 1.00 55.12 103 LYS A C 1
ATOM 846 O O . LYS A 1 103 ? 32.176 -24.780 -34.319 1.00 55.12 103 LYS A O 1
ATOM 851 N N . ASP A 1 104 ? 30.760 -23.220 -33.513 1.00 49.31 104 ASP A N 1
ATOM 852 C CA . ASP A 1 104 ? 29.951 -24.112 -32.697 1.00 49.31 104 ASP A CA 1
ATOM 853 C C . ASP A 1 104 ? 28.540 -24.069 -33.276 1.00 49.31 104 ASP A C 1
ATOM 855 O O . ASP A 1 104 ? 27.871 -23.047 -33.189 1.00 49.31 104 ASP A O 1
ATOM 859 N N . PHE A 1 105 ? 28.063 -25.166 -33.874 1.00 47.47 105 PHE A N 1
ATOM 860 C CA . PHE A 1 105 ? 26.743 -25.302 -34.528 1.00 47.47 105 PHE A CA 1
ATOM 861 C C . PHE A 1 105 ? 25.513 -24.998 -33.620 1.00 47.47 105 PHE A C 1
ATOM 863 O O . PHE A 1 105 ? 24.379 -25.326 -33.971 1.00 47.47 105 PHE A O 1
ATOM 870 N N . SER A 1 106 ? 25.720 -24.374 -32.459 1.00 52.56 106 SER A N 1
ATOM 871 C CA . SER A 1 106 ? 24.739 -23.948 -31.463 1.00 52.56 106 SER A CA 1
ATOM 872 C C . SER A 1 106 ? 24.949 -22.526 -30.900 1.00 52.56 106 SER A C 1
ATOM 874 O O . SER A 1 106 ? 24.119 -22.100 -30.099 1.00 52.56 106 SER A O 1
ATOM 876 N N . GLY A 1 107 ? 26.009 -21.786 -31.250 1.00 61.12 107 GLY A N 1
ATOM 877 C CA . GLY A 1 107 ? 26.362 -20.531 -30.569 1.00 61.12 107 GLY A CA 1
ATOM 878 C C . GLY A 1 107 ? 26.096 -19.278 -31.404 1.00 61.12 107 GLY A C 1
ATOM 879 O O . GLY A 1 107 ? 26.699 -19.084 -32.447 1.00 61.12 107 GLY A O 1
ATOM 880 N N . PHE A 1 108 ? 25.220 -18.386 -30.950 1.00 67.81 108 PHE A N 1
ATOM 881 C CA . PHE A 1 108 ? 25.230 -16.985 -31.389 1.00 67.81 108 PHE A CA 1
ATOM 882 C C . PHE A 1 108 ? 25.838 -16.145 -30.265 1.00 67.81 108 PHE A C 1
ATOM 884 O O . PHE A 1 108 ? 25.627 -16.450 -29.089 1.00 67.81 108 PHE A O 1
ATOM 891 N N . SER A 1 109 ? 26.537 -15.064 -30.600 1.00 67.38 109 SER A N 1
ATOM 892 C CA . SER A 1 109 ? 26.936 -14.051 -29.619 1.00 67.38 109 SER A CA 1
ATOM 893 C C . SER A 1 109 ? 26.167 -12.755 -29.852 1.00 67.38 109 SER A C 1
ATOM 895 O O . SER A 1 109 ? 25.717 -12.456 -30.961 1.00 67.38 109 SER A O 1
ATOM 897 N N . ILE A 1 110 ? 25.943 -12.001 -28.778 1.00 68.38 110 ILE A N 1
ATOM 898 C CA . ILE A 1 110 ? 25.169 -10.761 -28.813 1.00 68.38 110 ILE A CA 1
ATOM 899 C C . ILE A 1 110 ? 25.961 -9.686 -28.098 1.00 68.38 110 ILE A C 1
ATOM 901 O O . ILE A 1 110 ? 26.348 -9.859 -26.946 1.00 68.38 110 ILE A O 1
ATOM 905 N N . ASP A 1 111 ? 26.104 -8.547 -28.754 1.00 67.44 111 ASP A N 1
ATOM 906 C CA . ASP A 1 111 ? 26.562 -7.312 -28.140 1.00 67.44 111 ASP A CA 1
ATOM 907 C C . ASP A 1 111 ? 25.400 -6.314 -28.124 1.00 67.44 111 ASP A C 1
ATOM 909 O O . ASP A 1 111 ? 24.805 -6.010 -29.159 1.00 67.44 111 ASP A O 1
ATOM 913 N N . MET A 1 112 ? 25.040 -5.828 -26.937 1.00 65.50 112 MET A N 1
ATOM 914 C CA . MET A 1 112 ? 23.951 -4.874 -26.762 1.00 65.50 112 MET A CA 1
ATOM 915 C C . MET A 1 112 ? 24.431 -3.634 -26.024 1.00 65.50 112 MET A C 1
ATOM 917 O O . MET A 1 112 ? 24.886 -3.689 -24.883 1.00 65.50 112 MET A O 1
ATOM 921 N N . LYS A 1 113 ? 24.202 -2.476 -26.638 1.00 67.88 113 LYS A N 1
ATOM 922 C CA . LYS A 1 113 ? 24.543 -1.175 -26.074 1.00 67.88 113 LYS A CA 1
ATOM 923 C C . LYS A 1 113 ? 23.324 -0.275 -26.010 1.00 67.88 113 LYS A C 1
ATOM 925 O O . LYS A 1 113 ? 22.714 0.042 -27.027 1.00 67.88 113 LYS A O 1
ATOM 930 N N . THR A 1 114 ? 23.018 0.223 -24.817 1.00 63.31 114 THR A N 1
ATOM 931 C CA . THR A 1 114 ? 22.032 1.298 -24.661 1.00 63.31 114 THR A CA 1
ATOM 932 C C . THR A 1 114 ? 22.725 2.649 -24.823 1.00 63.31 114 THR A C 1
ATOM 934 O O . THR A 1 114 ? 23.642 2.993 -24.079 1.00 63.31 114 THR A O 1
ATOM 937 N N . GLN A 1 115 ? 22.285 3.428 -25.803 1.00 69.38 115 GLN A N 1
ATOM 938 C CA . GLN A 1 115 ? 22.665 4.816 -26.016 1.00 69.38 115 GLN A CA 1
ATOM 939 C C . GLN A 1 115 ? 21.519 5.726 -25.586 1.00 69.38 115 GLN A C 1
ATOM 941 O O . GLN A 1 115 ? 20.379 5.527 -25.982 1.00 69.38 115 GLN A O 1
ATOM 946 N N . LEU A 1 116 ? 21.830 6.776 -24.834 1.00 69.25 116 LEU A N 1
ATOM 947 C CA . LEU A 1 116 ? 20.858 7.816 -24.509 1.00 69.25 116 LEU A CA 1
ATOM 948 C C . LEU A 1 116 ? 20.901 8.912 -25.571 1.00 69.25 116 LEU A C 1
ATOM 950 O O . LEU A 1 116 ? 21.987 9.394 -25.927 1.00 69.25 116 LEU A O 1
ATOM 954 N N . ILE A 1 117 ? 19.736 9.323 -26.068 1.00 75.00 117 ILE A N 1
ATOM 955 C CA . ILE A 1 117 ? 19.629 10.547 -26.863 1.00 75.00 117 ILE A CA 1
ATOM 956 C C . ILE A 1 117 ? 20.022 11.698 -25.937 1.00 75.00 117 ILE A C 1
ATOM 958 O O . ILE A 1 117 ? 19.453 11.837 -24.867 1.00 75.00 117 ILE A O 1
ATOM 962 N N . LYS A 1 118 ? 21.025 12.500 -26.321 1.00 75.44 118 LYS A N 1
ATOM 963 C CA . LYS A 1 118 ? 21.499 13.648 -25.520 1.00 75.44 118 LYS A CA 1
ATOM 964 C C . LYS A 1 118 ? 20.894 14.966 -25.987 1.00 75.44 118 LYS A C 1
ATOM 966 O O . LYS A 1 118 ? 20.507 15.788 -25.158 1.00 75.44 118 LYS A O 1
ATOM 971 N N . LYS A 1 119 ? 20.777 15.128 -27.302 1.00 82.25 119 LYS A N 1
ATOM 972 C CA . LYS A 1 119 ? 20.241 16.305 -27.982 1.00 82.25 119 LYS A CA 1
ATOM 973 C C . LYS A 1 119 ? 19.454 15.871 -29.212 1.00 82.25 119 LYS A C 1
ATOM 975 O O . LYS A 1 119 ? 19.797 14.849 -29.807 1.00 82.25 119 LYS A O 1
ATOM 980 N N . PHE A 1 120 ? 18.428 16.625 -29.574 1.00 87.88 120 PHE A N 1
ATOM 981 C CA . PHE A 1 120 ? 17.627 16.383 -30.774 1.00 87.88 120 PHE A CA 1
ATOM 982 C C . PHE A 1 120 ? 16.985 17.682 -31.260 1.00 87.88 120 PHE A C 1
ATOM 984 O O . PHE A 1 120 ? 16.895 18.661 -30.517 1.00 87.88 120 PHE A O 1
ATOM 991 N N . GLU A 1 121 ? 16.543 17.685 -32.510 1.00 92.56 121 GLU A N 1
ATOM 992 C CA . GLU A 1 121 ? 15.755 18.762 -33.097 1.00 92.56 121 GLU A CA 1
ATOM 993 C C . GLU A 1 121 ? 14.491 18.183 -33.730 1.00 92.56 121 GLU A C 1
ATOM 995 O O . GLU A 1 121 ? 14.497 17.043 -34.196 1.00 92.56 121 GLU A O 1
ATOM 1000 N N . TYR A 1 122 ? 13.396 18.934 -33.681 1.00 89.31 122 TYR A N 1
ATOM 1001 C CA . TYR A 1 122 ? 12.130 18.551 -34.301 1.00 89.31 122 TYR A CA 1
ATOM 1002 C C . TYR A 1 122 ? 11.351 19.791 -34.728 1.00 89.31 122 TYR A C 1
ATOM 1004 O O . TYR A 1 122 ? 11.499 20.863 -34.140 1.00 89.31 122 TYR A O 1
ATOM 1012 N N . GLU A 1 123 ? 10.495 19.625 -35.726 1.00 94.19 123 GLU A N 1
ATOM 1013 C CA . GLU A 1 123 ? 9.532 20.637 -36.142 1.00 94.19 123 GLU A CA 1
ATOM 1014 C C . GLU A 1 123 ? 8.239 20.453 -35.339 1.00 94.19 123 GLU A C 1
ATOM 1016 O O . GLU A 1 123 ? 7.704 19.343 -35.245 1.00 94.19 123 GLU A O 1
ATOM 1021 N N . ASN A 1 124 ? 7.759 21.515 -34.693 1.00 87.56 124 ASN A N 1
ATOM 1022 C CA . ASN A 1 124 ? 6.498 21.465 -33.957 1.00 87.56 124 ASN A CA 1
ATOM 1023 C C . ASN A 1 124 ? 5.285 21.594 -34.902 1.00 87.56 124 ASN A C 1
ATOM 1025 O O . ASN A 1 124 ? 5.418 21.833 -36.097 1.00 87.56 124 ASN A O 1
ATOM 1029 N N . LEU A 1 125 ? 4.070 21.479 -34.354 1.00 88.69 125 LEU A N 1
ATOM 1030 C CA . LEU A 1 125 ? 2.827 21.584 -35.136 1.00 88.69 125 LEU A CA 1
ATOM 1031 C C . LEU A 1 125 ? 2.614 22.958 -35.802 1.00 88.69 125 LEU A C 1
ATOM 1033 O O . LEU A 1 125 ? 1.782 23.069 -36.697 1.00 88.69 125 LEU A O 1
ATOM 1037 N N . ASN A 1 126 ? 3.351 23.986 -35.372 1.00 92.69 126 ASN A N 1
ATOM 1038 C CA . ASN A 1 126 ? 3.312 25.332 -35.941 1.00 92.69 126 ASN A CA 1
ATOM 1039 C C . ASN A 1 126 ? 4.385 25.545 -37.027 1.00 92.69 126 ASN A C 1
ATOM 1041 O O . ASN A 1 126 ? 4.513 26.656 -37.536 1.00 92.69 126 ASN A O 1
ATOM 1045 N N . GLY A 1 127 ? 5.163 24.513 -37.368 1.00 91.50 127 GLY A N 1
ATOM 1046 C CA . GLY A 1 127 ? 6.260 24.596 -38.334 1.00 91.50 127 GLY A CA 1
ATOM 1047 C C . GLY A 1 127 ? 7.555 25.198 -37.776 1.00 91.50 127 GLY A C 1
ATOM 1048 O O . GLY A 1 127 ? 8.462 25.549 -38.529 1.00 91.50 127 GLY A O 1
ATOM 1049 N N . GLU A 1 128 ? 7.661 25.368 -36.455 1.00 93.81 128 GLU A N 1
ATOM 1050 C CA . GLU A 1 128 ? 8.856 25.919 -35.817 1.00 93.81 128 GLU A CA 1
ATOM 1051 C C . GLU A 1 128 ? 9.851 24.797 -35.503 1.00 93.81 128 GLU A C 1
ATOM 1053 O O . GLU A 1 128 ? 9.524 23.825 -34.817 1.00 93.81 128 GLU A O 1
ATOM 1058 N N . ASN A 1 129 ? 11.096 24.962 -35.951 1.00 93.44 129 ASN A N 1
ATOM 1059 C CA . ASN A 1 129 ? 12.189 24.056 -35.612 1.00 93.44 129 ASN A CA 1
ATOM 1060 C C . ASN A 1 129 ? 12.695 24.323 -34.191 1.00 93.44 129 ASN A C 1
ATOM 1062 O O . ASN A 1 129 ? 13.292 25.365 -33.909 1.00 93.44 129 ASN A O 1
ATOM 1066 N N . ILE A 1 130 ? 12.495 23.356 -33.300 1.00 91.69 130 ILE A N 1
ATOM 1067 C CA . ILE A 1 130 ? 12.916 23.406 -31.902 1.00 91.69 130 ILE A CA 1
ATOM 1068 C C . ILE A 1 130 ? 14.177 22.564 -31.730 1.00 91.69 130 ILE A C 1
ATOM 1070 O O . ILE A 1 130 ? 14.186 21.370 -32.022 1.00 91.69 130 ILE A O 1
ATOM 1074 N N . LYS A 1 131 ? 15.233 23.179 -31.188 1.00 92.69 131 LYS A N 1
ATOM 1075 C CA . LYS A 1 131 ? 16.486 22.505 -30.824 1.00 92.69 131 LYS A CA 1
ATOM 1076 C C . LYS A 1 131 ? 16.553 22.267 -29.325 1.00 92.69 131 LYS A C 1
ATOM 1078 O O . LYS A 1 131 ? 16.375 23.193 -28.535 1.00 92.69 131 LYS A O 1
ATOM 1083 N N . ILE A 1 132 ? 16.829 21.027 -28.941 1.00 86.06 132 ILE A N 1
ATOM 1084 C CA . ILE A 1 132 ? 16.947 20.593 -27.553 1.00 86.06 132 ILE A CA 1
ATOM 1085 C C . ILE A 1 132 ? 18.380 20.129 -27.300 1.00 86.06 132 ILE A C 1
ATOM 1087 O O . ILE A 1 132 ? 18.757 19.024 -27.682 1.00 86.06 132 ILE A O 1
ATOM 1091 N N . ASP A 1 133 ? 19.166 20.955 -26.609 1.00 80.50 133 ASP A N 1
ATOM 1092 C CA . ASP A 1 133 ? 20.562 20.643 -26.258 1.00 80.50 133 ASP A CA 1
ATOM 1093 C C . ASP A 1 133 ? 20.693 19.756 -25.011 1.00 80.50 133 ASP A C 1
ATOM 1095 O O . ASP A 1 133 ? 21.726 19.125 -24.790 1.00 80.50 133 ASP A O 1
ATOM 1099 N N . ASN A 1 134 ? 19.630 19.686 -24.204 1.00 73.50 134 ASN A N 1
ATOM 1100 C CA . ASN A 1 134 ? 19.533 18.824 -23.034 1.00 73.50 134 ASN A CA 1
ATOM 1101 C C . ASN A 1 134 ? 18.196 18.073 -23.052 1.00 73.50 134 ASN A C 1
ATOM 1103 O O . ASN A 1 134 ? 17.194 18.500 -22.471 1.00 73.50 134 ASN A O 1
ATOM 1107 N N . SER A 1 135 ? 18.197 16.943 -23.753 1.00 68.19 135 SER A N 1
ATOM 1108 C CA . SER A 1 135 ? 17.052 16.027 -23.855 1.00 68.19 135 SER A CA 1
ATOM 1109 C C . SER A 1 135 ? 16.544 15.545 -22.496 1.00 68.19 135 SER A C 1
ATOM 1111 O O . SER A 1 135 ? 15.342 15.386 -22.334 1.00 68.19 135 SER A O 1
ATOM 1113 N N . ILE A 1 136 ? 17.427 15.384 -21.506 1.00 60.59 136 ILE A N 1
ATOM 1114 C CA . ILE A 1 136 ? 17.088 14.940 -20.150 1.00 60.59 136 ILE A CA 1
ATOM 1115 C C . ILE A 1 136 ? 16.180 15.964 -19.466 1.00 60.59 136 ILE A C 1
ATOM 1117 O O . ILE A 1 136 ? 15.081 15.632 -19.021 1.00 60.59 136 ILE A O 1
ATOM 1121 N N . ALA A 1 137 ? 16.611 17.226 -19.435 1.00 65.38 137 ALA A N 1
ATOM 1122 C CA . ALA A 1 137 ? 15.827 18.311 -18.855 1.00 65.38 137 ALA A CA 1
ATOM 1123 C C . ALA A 1 137 ? 14.505 18.521 -19.610 1.00 65.38 137 ALA A C 1
ATOM 1125 O O . ALA A 1 137 ? 13.470 18.788 -18.998 1.00 65.38 137 ALA A O 1
ATOM 1126 N N . TYR A 1 138 ? 14.526 18.368 -20.937 1.00 72.06 138 TYR A N 1
ATOM 1127 C CA . TYR A 1 138 ? 13.320 18.458 -21.751 1.00 72.06 138 TYR A CA 1
ATOM 1128 C C . TYR A 1 138 ? 12.329 17.329 -21.441 1.00 72.06 138 TYR A C 1
ATOM 1130 O O . TYR A 1 138 ? 11.145 17.607 -21.273 1.00 72.06 138 TYR A O 1
ATOM 1138 N N . ALA A 1 139 ? 12.795 16.086 -21.324 1.00 65.56 139 ALA A N 1
ATOM 1139 C CA . ALA A 1 139 ? 11.966 14.917 -21.046 1.00 65.56 139 ALA A CA 1
ATOM 1140 C C . ALA A 1 139 ? 11.306 14.994 -19.670 1.00 65.56 139 ALA A C 1
ATOM 1142 O O . ALA A 1 139 ? 10.100 14.818 -19.547 1.00 65.56 139 ALA A O 1
ATOM 1143 N N . LEU A 1 140 ? 12.077 15.354 -18.642 1.00 60.50 140 LEU A N 1
ATOM 1144 C CA . LEU A 1 140 ? 11.557 15.526 -17.284 1.00 60.50 140 LEU A CA 1
ATOM 1145 C C . LEU A 1 140 ? 10.498 16.633 -17.182 1.00 60.50 140 LEU A C 1
ATOM 1147 O O . LEU A 1 140 ? 9.669 16.601 -16.276 1.00 60.50 140 LEU A O 1
ATOM 1151 N N . LYS A 1 141 ? 10.533 17.620 -18.085 1.00 67.56 141 LYS A N 1
ATOM 1152 C CA . LYS A 1 141 ? 9.584 18.739 -18.106 1.00 67.56 141 LYS A CA 1
ATOM 1153 C C . LYS A 1 141 ? 8.367 18.489 -19.001 1.00 67.56 141 LYS A C 1
ATOM 1155 O O . LYS A 1 141 ? 7.287 18.970 -18.676 1.00 67.56 141 LYS A O 1
ATOM 1160 N N . ASN A 1 142 ? 8.548 17.818 -20.138 1.00 68.81 142 ASN A N 1
ATOM 1161 C CA . ASN A 1 142 ? 7.561 17.794 -21.225 1.00 68.81 142 ASN A CA 1
ATOM 1162 C C . ASN A 1 142 ? 7.094 16.383 -21.617 1.00 68.81 142 ASN A C 1
ATOM 1164 O O . ASN A 1 142 ? 6.270 16.258 -22.520 1.00 68.81 142 ASN A O 1
ATOM 1168 N N . GLN A 1 143 ? 7.623 15.326 -20.999 1.00 69.62 143 GLN A N 1
ATOM 1169 C CA . GLN A 1 143 ? 7.320 13.937 -21.346 1.00 69.62 143 GLN A CA 1
ATOM 1170 C C . GLN A 1 143 ? 6.898 13.118 -20.117 1.00 69.62 143 GLN A C 1
ATOM 1172 O O . GLN A 1 143 ? 6.981 13.586 -18.985 1.00 69.62 143 GLN A O 1
ATOM 1177 N N . LEU A 1 144 ? 6.443 11.881 -20.357 1.00 59.50 144 LEU A N 1
ATOM 1178 C CA . LEU A 1 144 ? 6.120 10.917 -19.305 1.00 59.50 144 LEU A CA 1
ATOM 1179 C C . LEU A 1 144 ? 7.366 10.628 -18.466 1.00 59.50 144 LEU A C 1
ATOM 1181 O O . LEU A 1 144 ? 8.413 10.253 -18.993 1.00 59.50 144 LEU A O 1
ATOM 1185 N N . SER A 1 145 ? 7.236 10.791 -17.158 1.00 60.19 145 SER A N 1
ATOM 1186 C CA . SER A 1 145 ? 8.283 10.525 -16.179 1.00 60.19 145 SER A CA 1
ATOM 1187 C C . SER A 1 145 ? 7.891 9.365 -15.251 1.00 60.19 145 SER A C 1
ATOM 1189 O O . SER A 1 145 ? 6.716 8.997 -15.186 1.00 60.19 145 SER A O 1
ATOM 1191 N N . LEU A 1 146 ? 8.835 8.790 -14.486 1.00 59.44 146 LEU A N 1
ATOM 1192 C CA . LEU A 1 146 ? 8.504 7.767 -13.472 1.00 59.44 146 LEU A CA 1
ATOM 1193 C C . LEU A 1 146 ? 7.423 8.279 -12.507 1.00 59.44 146 LEU A C 1
ATOM 1195 O O . LEU A 1 146 ? 6.560 7.527 -12.059 1.00 59.44 146 LEU A O 1
ATOM 1199 N N . LYS A 1 147 ? 7.441 9.582 -12.223 1.00 62.41 147 LYS A N 1
ATOM 1200 C CA . LYS A 1 147 ? 6.446 10.260 -11.400 1.00 62.41 147 LYS A CA 1
ATOM 1201 C C . LYS A 1 147 ? 5.050 10.132 -12.015 1.00 62.41 147 LYS A C 1
ATOM 1203 O O . LYS A 1 147 ? 4.110 9.783 -11.309 1.00 62.41 147 LYS A O 1
ATOM 1208 N N . ASP A 1 148 ? 4.927 10.345 -13.321 1.00 60.03 148 ASP A N 1
ATOM 1209 C CA . ASP A 1 148 ? 3.655 10.231 -14.041 1.00 60.03 148 ASP A CA 1
ATOM 1210 C C . ASP A 1 148 ? 3.193 8.780 -14.155 1.00 60.03 148 ASP A C 1
ATOM 1212 O O . ASP A 1 148 ? 2.003 8.510 -14.025 1.00 60.03 148 ASP A O 1
ATOM 1216 N N . VAL A 1 149 ? 4.116 7.827 -14.322 1.00 59.59 149 VAL A N 1
ATOM 1217 C CA . VAL A 1 149 ? 3.797 6.389 -14.294 1.00 59.59 149 VAL A CA 1
ATOM 1218 C C . VAL A 1 149 ? 3.258 5.985 -12.919 1.00 59.59 149 VAL A C 1
ATOM 1220 O O . VAL A 1 149 ? 2.191 5.378 -12.834 1.00 59.59 149 VAL A O 1
ATOM 1223 N N . LEU A 1 150 ? 3.937 6.378 -11.836 1.00 58.19 150 LEU A N 1
ATOM 1224 C CA . LEU A 1 150 ? 3.501 6.104 -10.464 1.00 58.19 150 LEU A CA 1
ATOM 1225 C C . LEU A 1 150 ? 2.174 6.798 -10.132 1.00 58.19 150 LEU A C 1
ATOM 1227 O O . LEU A 1 150 ? 1.322 6.187 -9.492 1.00 58.19 150 LEU A O 1
ATOM 1231 N N . PHE A 1 151 ? 1.951 8.036 -10.580 1.00 60.84 151 PHE A N 1
ATOM 1232 C CA . PHE A 1 151 ? 0.670 8.708 -10.355 1.00 60.84 151 PHE A CA 1
ATOM 1233 C C . PHE A 1 151 ? -0.454 8.091 -11.175 1.00 60.84 151 PHE A C 1
ATOM 1235 O O . PHE A 1 151 ? -1.490 7.758 -10.604 1.00 60.84 151 PHE A O 1
ATOM 1242 N N . ASN A 1 152 ? -0.259 7.846 -12.470 1.00 54.59 152 ASN A N 1
ATOM 1243 C CA . ASN A 1 152 ? -1.265 7.179 -13.298 1.00 54.59 152 ASN A CA 1
ATOM 1244 C C . ASN A 1 152 ? -1.617 5.791 -12.753 1.00 54.59 152 ASN A C 1
ATOM 1246 O O . ASN A 1 152 ? -2.790 5.414 -12.752 1.00 54.59 152 ASN A O 1
ATOM 1250 N N . TYR A 1 153 ? -0.634 5.070 -12.212 1.00 56.94 153 TYR A N 1
ATOM 1251 C CA . TYR A 1 153 ? -0.854 3.807 -11.518 1.00 56.94 153 TYR A CA 1
ATOM 1252 C C . TYR A 1 153 ? -1.815 3.954 -10.331 1.00 56.94 153 TYR A C 1
ATOM 1254 O O . TYR A 1 153 ? -2.814 3.243 -10.234 1.00 56.94 153 TYR A O 1
ATOM 1262 N N . VAL A 1 154 ? -1.561 4.918 -9.451 1.00 56.56 154 VAL A N 1
ATOM 1263 C CA . VAL A 1 154 ? -2.387 5.183 -8.260 1.00 56.56 154 VAL A CA 1
ATOM 1264 C C . VAL A 1 154 ? -3.791 5.596 -8.641 1.00 56.56 154 VAL A C 1
ATOM 1266 O O . VAL A 1 154 ? -4.759 5.118 -8.057 1.00 56.56 154 VAL A O 1
ATOM 1269 N N . HIS A 1 155 ? -3.907 6.459 -9.645 1.00 58.97 155 HIS A N 1
ATOM 1270 C CA . HIS A 1 155 ? -5.192 6.924 -10.140 1.00 58.97 155 HIS A CA 1
ATOM 1271 C C . HIS A 1 155 ? -5.983 5.773 -10.769 1.00 58.97 155 HIS A C 1
ATOM 1273 O O . HIS A 1 155 ? -7.191 5.679 -10.560 1.00 58.97 155 HIS A O 1
ATOM 1279 N N . SER A 1 156 ? -5.318 4.873 -11.500 1.00 52.72 156 SER A N 1
ATOM 1280 C CA . SER A 1 156 ? -5.930 3.654 -12.034 1.00 52.72 156 SER A CA 1
ATOM 1281 C C . SER A 1 156 ? -6.382 2.715 -10.911 1.00 52.72 156 SER A C 1
ATOM 1283 O O . SER A 1 156 ? -7.505 2.214 -10.944 1.00 52.72 156 SER A O 1
ATOM 1285 N N . MET A 1 157 ? -5.567 2.552 -9.866 1.00 53.59 157 MET A N 1
ATOM 1286 C CA . MET A 1 157 ? -5.887 1.715 -8.708 1.00 53.59 157 MET A CA 1
ATOM 1287 C C . MET A 1 157 ? -7.031 2.268 -7.861 1.00 53.59 157 MET A C 1
ATOM 1289 O O . MET A 1 157 ? -7.954 1.535 -7.527 1.00 53.59 157 MET A O 1
ATOM 1293 N N . ALA A 1 158 ? -7.037 3.559 -7.545 1.00 58.12 158 ALA A N 1
ATOM 1294 C CA . ALA A 1 158 ? -8.121 4.168 -6.775 1.00 58.12 158 ALA A CA 1
ATOM 1295 C C . ALA A 1 158 ? -9.468 4.137 -7.522 1.00 58.12 158 ALA A C 1
ATOM 1297 O O . ALA A 1 158 ? -10.530 4.163 -6.897 1.00 58.12 158 ALA A O 1
ATOM 1298 N N . LYS A 1 159 ? -9.421 4.059 -8.859 1.00 57.72 159 LYS A N 1
ATOM 1299 C CA . LYS A 1 159 ? -10.579 3.860 -9.742 1.00 57.72 159 LYS A CA 1
ATOM 1300 C C . LYS A 1 159 ? -10.895 2.385 -10.008 1.00 57.72 159 LYS A C 1
ATOM 1302 O O . LYS A 1 159 ? -11.878 2.098 -10.689 1.00 57.72 159 LYS A O 1
ATOM 1307 N N . ASN A 1 160 ? -10.087 1.450 -9.506 1.00 56.62 160 ASN A N 1
ATOM 1308 C CA . ASN A 1 160 ? -10.338 0.026 -9.669 1.00 56.62 160 ASN A CA 1
ATOM 1309 C C . ASN A 1 160 ? -11.634 -0.345 -8.925 1.00 56.62 160 ASN A C 1
ATOM 1311 O O . ASN A 1 160 ? -11.708 -0.097 -7.716 1.00 56.62 160 ASN A O 1
ATOM 1315 N N . PRO A 1 161 ? -12.615 -0.987 -9.592 1.00 55.25 161 PRO A N 1
ATOM 1316 C CA . PRO A 1 161 ? -13.863 -1.416 -8.964 1.00 55.25 161 PRO A CA 1
ATOM 1317 C C . PRO A 1 161 ? -13.669 -2.224 -7.678 1.00 55.25 161 PRO A C 1
ATOM 1319 O O . PRO A 1 161 ? -14.468 -2.100 -6.759 1.00 55.25 161 PRO A O 1
ATOM 1322 N N . ILE A 1 162 ? -12.586 -3.003 -7.568 1.00 56.59 162 ILE A N 1
ATOM 1323 C CA . ILE A 1 162 ? -12.265 -3.787 -6.364 1.00 56.59 162 ILE A CA 1
ATOM 1324 C C . ILE A 1 162 ? -12.052 -2.886 -5.142 1.00 56.59 162 ILE A C 1
ATOM 1326 O O . ILE A 1 162 ? -12.427 -3.266 -4.036 1.00 56.59 162 ILE A O 1
ATOM 1330 N N . ILE A 1 163 ? -11.436 -1.717 -5.328 1.00 55.72 163 ILE A N 1
ATOM 1331 C CA . ILE A 1 163 ? -11.136 -0.768 -4.251 1.00 55.72 163 ILE A CA 1
ATOM 1332 C C . ILE A 1 163 ? -12.308 0.196 -4.066 1.00 55.72 163 ILE A C 1
ATOM 1334 O O . ILE A 1 163 ? -12.756 0.395 -2.941 1.00 55.72 163 ILE A O 1
ATOM 1338 N N . SER A 1 164 ? -12.850 0.744 -5.156 1.00 59.53 164 SER A N 1
ATOM 1339 C CA . SER A 1 164 ? -13.957 1.705 -5.091 1.00 59.53 164 SER A CA 1
ATOM 1340 C C . SER A 1 164 ? -15.285 1.083 -4.639 1.00 59.53 164 SER A C 1
ATOM 1342 O O . SER A 1 164 ? -16.182 1.812 -4.232 1.00 59.53 164 SER A O 1
ATOM 1344 N N . GLN A 1 165 ? -15.436 -0.243 -4.729 1.00 66.06 165 GLN A N 1
ATOM 1345 C CA . GLN A 1 165 ? -16.614 -0.992 -4.265 1.00 66.06 165 GLN A CA 1
ATOM 1346 C C . GLN A 1 165 ? -16.262 -1.977 -3.138 1.00 66.06 165 GLN A C 1
ATOM 1348 O O . GLN A 1 165 ? -16.992 -2.943 -2.907 1.00 66.06 165 GLN A O 1
ATOM 1353 N N . MET A 1 166 ? -15.125 -1.781 -2.460 1.00 69.62 166 MET A N 1
ATOM 1354 C CA . MET A 1 166 ? -14.702 -2.673 -1.384 1.00 69.62 166 MET A CA 1
ATOM 1355 C C . MET A 1 166 ? -15.689 -2.619 -0.214 1.00 69.62 166 MET A C 1
ATOM 1357 O O . MET A 1 166 ? -15.860 -1.577 0.407 1.00 69.62 166 MET A O 1
ATOM 1361 N N . ASP A 1 167 ? -16.269 -3.768 0.133 1.00 80.81 167 ASP A N 1
ATOM 1362 C CA . ASP A 1 167 ? -17.011 -3.952 1.383 1.00 80.81 167 ASP A CA 1
ATOM 1363 C C . ASP A 1 167 ? -15.999 -4.122 2.530 1.00 80.81 167 ASP A C 1
ATOM 1365 O O . ASP A 1 167 ? -15.386 -5.190 2.695 1.00 80.81 167 ASP A O 1
ATOM 1369 N N . ILE A 1 168 ? -15.772 -3.050 3.298 1.00 81.06 168 ILE A N 1
ATOM 1370 C CA . ILE A 1 168 ? -14.755 -3.015 4.359 1.00 81.06 168 ILE A CA 1
ATOM 1371 C C . ILE A 1 168 ? -15.124 -3.985 5.470 1.00 81.06 168 ILE A C 1
ATOM 1373 O O . ILE A 1 168 ? -14.247 -4.645 6.034 1.00 81.06 168 ILE A O 1
ATOM 1377 N N . LYS A 1 169 ? -16.414 -4.126 5.770 1.00 85.06 169 LYS A N 1
ATOM 1378 C CA . LYS A 1 169 ? -16.883 -5.078 6.773 1.00 85.06 169 LYS A CA 1
ATOM 1379 C C . LYS A 1 169 ? -16.538 -6.506 6.372 1.00 85.06 169 LYS A C 1
ATOM 1381 O O . LYS A 1 169 ? -15.905 -7.223 7.153 1.00 85.06 169 LYS A O 1
ATOM 1386 N N . LYS A 1 170 ? -16.915 -6.916 5.161 1.00 85.38 170 LYS A N 1
ATOM 1387 C CA . LYS A 1 170 ? -16.615 -8.254 4.643 1.00 85.38 170 LYS A CA 1
ATOM 1388 C C . LYS A 1 170 ? -15.112 -8.504 4.645 1.00 85.38 170 LYS A C 1
ATOM 1390 O O . LYS A 1 170 ? -14.668 -9.546 5.128 1.00 85.38 170 LYS A O 1
ATOM 1395 N N . PHE A 1 171 ? -14.328 -7.526 4.196 1.00 79.62 171 PHE A N 1
ATOM 1396 C CA . PHE A 1 171 ? -12.872 -7.605 4.229 1.00 79.62 171 PHE A CA 1
ATOM 1397 C C . PHE A 1 171 ? -12.333 -7.817 5.652 1.00 79.62 171 PHE A C 1
ATOM 1399 O O . PHE A 1 171 ? -11.516 -8.712 5.872 1.00 79.62 171 PHE A O 1
ATOM 1406 N N . LEU A 1 172 ? -12.793 -7.042 6.639 1.00 81.44 172 LEU A N 1
ATOM 1407 C CA . LEU A 1 172 ? -12.370 -7.185 8.036 1.00 81.44 172 LEU A CA 1
ATOM 1408 C C . LEU A 1 172 ? -12.728 -8.565 8.601 1.00 81.44 172 LEU A C 1
ATOM 1410 O O . LEU A 1 172 ? -11.890 -9.192 9.251 1.00 81.44 172 LEU A O 1
ATOM 1414 N N . ILE A 1 173 ? -13.930 -9.068 8.316 1.00 85.38 173 ILE A N 1
ATOM 1415 C CA . ILE A 1 173 ? -14.390 -10.391 8.758 1.00 85.38 173 ILE A CA 1
ATOM 1416 C C . ILE A 1 173 ? -13.538 -11.503 8.143 1.00 85.38 173 ILE A C 1
ATOM 1418 O O . ILE A 1 173 ? -13.050 -12.371 8.866 1.00 85.38 173 ILE A O 1
ATOM 1422 N N . GLU A 1 174 ? -13.277 -11.456 6.836 1.00 83.12 174 GLU A N 1
ATOM 1423 C CA . GLU A 1 174 ? -12.396 -12.420 6.167 1.00 83.12 174 GLU A CA 1
ATOM 1424 C C . GLU A 1 174 ? -10.988 -12.421 6.779 1.00 83.12 174 GLU A C 1
ATOM 1426 O O . GLU A 1 174 ? -10.376 -13.481 6.959 1.00 83.12 174 GLU A O 1
ATOM 1431 N N . ARG A 1 175 ? -10.469 -11.243 7.147 1.00 79.31 175 ARG A N 1
ATOM 1432 C CA . ARG A 1 175 ? -9.164 -11.116 7.808 1.00 79.31 175 ARG A CA 1
ATOM 1433 C C . ARG A 1 175 ? -9.162 -11.680 9.217 1.00 79.31 175 ARG A C 1
ATOM 1435 O O . ARG A 1 175 ? -8.199 -12.354 9.576 1.00 79.31 175 ARG A O 1
ATOM 1442 N N . LEU A 1 176 ? -10.203 -11.428 10.002 1.00 82.06 176 LEU A N 1
ATOM 1443 C CA . LEU A 1 176 ? -10.346 -12.010 11.334 1.00 82.06 176 LEU A CA 1
ATOM 1444 C C . LEU A 1 176 ? -10.439 -13.534 11.249 1.00 82.06 176 LEU A C 1
ATOM 1446 O O . LEU A 1 176 ? -9.685 -14.216 11.937 1.00 82.06 176 LEU A O 1
ATOM 1450 N N . ASN A 1 177 ? -11.256 -14.057 10.334 1.00 84.81 177 ASN A N 1
ATOM 1451 C CA . ASN A 1 177 ? -11.377 -15.492 10.077 1.00 84.81 177 ASN A CA 1
ATOM 1452 C C . ASN A 1 177 ? -10.036 -16.121 9.717 1.00 84.81 177 ASN A C 1
ATOM 1454 O O . ASN A 1 177 ? -9.636 -17.108 10.322 1.00 84.81 177 ASN A O 1
ATOM 1458 N N . THR A 1 178 ? -9.298 -15.500 8.797 1.00 78.19 178 THR A N 1
ATOM 1459 C CA . THR A 1 178 ? -7.995 -16.017 8.362 1.00 78.19 178 THR A CA 1
ATOM 1460 C C . THR A 1 178 ? -6.950 -15.961 9.479 1.00 78.19 178 THR A C 1
ATOM 1462 O O . THR A 1 178 ? -6.231 -16.928 9.703 1.00 78.19 178 THR A O 1
ATOM 1465 N N . ASN A 1 179 ? -6.838 -14.834 10.188 1.00 74.19 179 ASN A N 1
ATOM 1466 C CA . ASN A 1 179 ? -5.745 -14.611 11.142 1.00 74.19 179 ASN A CA 1
ATOM 1467 C C . ASN A 1 179 ? -5.969 -15.288 12.496 1.00 74.19 179 ASN A C 1
ATOM 1469 O O . ASN A 1 179 ? -5.003 -15.583 13.198 1.00 74.19 179 ASN A O 1
ATOM 1473 N N . LEU A 1 180 ? -7.229 -15.461 12.889 1.00 79.56 180 LEU A N 1
ATOM 1474 C CA . LEU A 1 180 ? -7.614 -16.047 14.171 1.00 79.56 180 LEU A CA 1
ATOM 1475 C C . LEU A 1 180 ? -8.194 -17.460 14.008 1.00 79.56 180 LEU A C 1
ATOM 1477 O O . LEU A 1 180 ? -8.599 -18.050 15.001 1.00 79.56 180 LEU A O 1
ATOM 1481 N N . ASN A 1 181 ? -8.210 -17.996 12.780 1.00 83.62 181 ASN A N 1
ATOM 1482 C CA . ASN A 1 181 ? -8.820 -19.279 12.422 1.00 83.62 181 ASN A CA 1
ATOM 1483 C C . ASN A 1 181 ? -10.286 -19.394 12.886 1.00 83.62 181 ASN A C 1
ATOM 1485 O O . ASN A 1 181 ? -10.704 -20.401 13.454 1.00 83.62 181 ASN A O 1
ATOM 1489 N N . LEU A 1 182 ? -11.056 -18.326 12.665 1.00 86.75 182 LEU A N 1
ATOM 1490 C CA . LEU A 1 182 ? -12.463 -18.228 13.055 1.00 86.75 182 LEU A CA 1
ATOM 1491 C C . LEU A 1 182 ? -13.388 -18.450 11.860 1.00 86.75 182 LEU A C 1
ATOM 1493 O O . LEU A 1 182 ? -12.991 -18.326 10.701 1.00 86.75 182 LEU A O 1
ATOM 1497 N N . LYS A 1 183 ? -14.654 -18.739 12.159 1.00 89.31 183 LYS A N 1
ATOM 1498 C CA . LYS A 1 183 ? -15.747 -18.790 11.181 1.00 89.31 183 LYS A CA 1
ATOM 1499 C C . LYS A 1 183 ? -16.815 -17.770 11.547 1.00 89.31 183 LYS A C 1
ATOM 1501 O O . LYS A 1 183 ? -17.934 -18.127 11.897 1.00 89.31 183 LYS A O 1
ATOM 1506 N N . LEU A 1 184 ? -16.422 -16.503 11.502 1.00 90.12 184 LEU A N 1
ATOM 1507 C CA . LEU A 1 184 ? -17.290 -15.378 11.792 1.00 90.12 184 LEU A CA 1
ATOM 1508 C C . LEU A 1 184 ? -18.290 -15.156 10.661 1.00 90.12 184 LEU A C 1
ATOM 1510 O O . LEU A 1 184 ? -17.926 -15.175 9.479 1.00 90.12 184 LEU A O 1
ATOM 1514 N N . SER A 1 185 ? -19.536 -14.914 11.040 1.00 89.38 185 SER A N 1
ATOM 1515 C CA . SER A 1 185 ? -20.635 -14.565 10.152 1.00 89.38 185 SER A CA 1
ATOM 1516 C C . SER A 1 185 ? -20.690 -13.056 9.888 1.00 89.38 185 SER A C 1
ATOM 1518 O O . SER A 1 185 ? -20.085 -12.249 10.587 1.00 89.38 185 SER A O 1
ATOM 1520 N N . ASN A 1 186 ? -21.447 -12.634 8.868 1.00 85.69 186 ASN A N 1
ATOM 1521 C CA . ASN A 1 186 ? -21.582 -11.207 8.541 1.00 85.69 186 ASN A CA 1
ATOM 1522 C C . ASN A 1 186 ? -22.466 -10.426 9.544 1.00 85.69 186 ASN A C 1
ATOM 1524 O O . ASN A 1 186 ? -22.564 -9.202 9.472 1.00 85.69 186 ASN A O 1
ATOM 1528 N N . LYS A 1 187 ? -23.156 -11.108 10.465 1.00 88.06 187 LYS A N 1
ATOM 1529 C CA . LYS A 1 187 ? -24.010 -10.511 11.504 1.00 88.06 187 LYS A CA 1
ATOM 1530 C C . LYS A 1 187 ? -23.875 -11.324 12.782 1.00 88.06 187 LYS A C 1
ATOM 1532 O O . LYS A 1 187 ? -24.078 -12.527 12.741 1.00 88.06 187 LYS A O 1
ATOM 1537 N N . GLY A 1 188 ? -23.625 -10.679 13.911 1.00 89.69 188 GLY A N 1
ATOM 1538 C CA . GLY A 1 188 ? -23.343 -11.358 15.174 1.00 89.69 188 GLY A CA 1
ATOM 1539 C C . GLY A 1 188 ? -21.866 -11.713 15.368 1.00 89.69 188 GLY A C 1
ATOM 1540 O O . GLY A 1 188 ? -21.546 -12.424 16.322 1.00 89.69 188 GLY A O 1
ATOM 1541 N N . TYR A 1 189 ? -20.955 -11.210 14.525 1.00 91.81 189 TYR A N 1
ATOM 1542 C CA . TYR A 1 189 ? -19.520 -11.501 14.626 1.00 91.81 189 TYR A CA 1
ATOM 1543 C C . TYR A 1 189 ? -18.937 -11.063 15.970 1.00 91.81 189 TYR A C 1
ATOM 1545 O O . TYR A 1 189 ? -18.046 -11.725 16.496 1.00 91.81 189 TYR A O 1
ATOM 1553 N N . VAL A 1 190 ? -19.449 -9.987 16.582 1.00 92.75 190 VAL A N 1
ATOM 1554 C CA . VAL A 1 190 ? -18.983 -9.560 17.912 1.00 92.75 190 VAL A CA 1
ATOM 1555 C C . VAL A 1 190 ? -19.290 -10.634 18.949 1.00 92.75 190 VAL A C 1
ATOM 1557 O O . VAL A 1 190 ? -18.439 -10.973 19.768 1.00 92.75 190 VAL A O 1
ATOM 1560 N N . LYS A 1 191 ? -20.494 -11.207 18.897 1.00 92.88 191 LYS A N 1
ATOM 1561 C CA . LYS A 1 191 ? -20.906 -12.288 19.794 1.00 92.88 191 LYS A CA 1
ATOM 1562 C C . LYS A 1 191 ? -20.042 -13.530 19.579 1.00 92.88 191 LYS A C 1
ATOM 1564 O O . LYS A 1 191 ? -19.584 -14.114 20.554 1.00 92.88 191 LYS A O 1
ATOM 1569 N N . GLU A 1 192 ? -19.797 -13.921 18.334 1.00 92.56 192 GLU A N 1
ATOM 1570 C CA . GLU A 1 192 ? -18.958 -15.080 18.000 1.00 92.56 192 GLU A CA 1
ATOM 1571 C C . GLU A 1 192 ? -17.510 -14.902 18.480 1.00 92.56 192 GLU A C 1
ATOM 1573 O O . GLU A 1 192 ? -16.970 -15.801 19.122 1.00 92.56 192 GLU A O 1
ATOM 1578 N N . ILE A 1 193 ? -16.919 -13.715 18.284 1.00 91.12 193 ILE A N 1
ATOM 1579 C CA . ILE A 1 193 ? -15.593 -13.372 18.823 1.00 91.12 193 ILE A CA 1
ATOM 1580 C C . ILE A 1 193 ? -15.588 -13.501 20.351 1.00 91.12 193 ILE A C 1
ATOM 1582 O O . ILE A 1 193 ? -14.686 -14.113 20.921 1.00 91.12 193 ILE A O 1
ATOM 1586 N N . LEU A 1 194 ? -16.589 -12.943 21.039 1.00 91.88 194 LEU A N 1
ATOM 1587 C CA . LEU A 1 194 ? -16.663 -13.018 22.500 1.00 91.88 194 LEU A CA 1
ATOM 1588 C C . LEU A 1 194 ? -16.842 -14.459 23.005 1.00 91.88 194 LEU A C 1
ATOM 1590 O O . LEU A 1 194 ? -16.270 -14.794 24.040 1.00 91.88 194 LEU A O 1
ATOM 1594 N N . LYS A 1 195 ? -17.582 -15.315 22.282 1.00 90.88 195 LYS A N 1
ATOM 1595 C CA . LYS A 1 195 ? -17.707 -16.748 22.613 1.00 90.88 195 LYS A CA 1
ATOM 1596 C C . LYS A 1 195 ? -16.375 -17.463 22.517 1.00 90.88 195 LYS A C 1
ATOM 1598 O O . LYS A 1 195 ? -15.989 -18.150 23.463 1.00 90.88 195 LYS A O 1
ATOM 1603 N N . GLU A 1 196 ? -15.677 -17.268 21.406 1.00 90.06 196 GLU A N 1
ATOM 1604 C CA . GLU A 1 196 ? -14.395 -17.920 21.166 1.00 90.06 196 GLU A CA 1
ATOM 1605 C C . GLU A 1 196 ? -13.376 -17.546 22.246 1.00 90.06 196 GLU A C 1
ATOM 1607 O O . GLU A 1 196 ? -12.674 -18.396 22.783 1.00 90.06 196 GLU A O 1
ATOM 1612 N N . PHE A 1 197 ? -13.328 -16.269 22.627 1.00 90.00 197 PHE A N 1
ATOM 1613 C CA . PHE A 1 197 ? -12.387 -15.776 23.633 1.00 90.00 197 PHE A CA 1
ATOM 1614 C C . PHE A 1 197 ? -12.939 -15.799 25.061 1.00 90.00 197 PHE A C 1
ATOM 1616 O O . PHE A 1 197 ? -12.353 -15.174 25.948 1.00 90.00 197 PHE A O 1
ATOM 1623 N N . SER A 1 198 ? -14.027 -16.530 25.311 1.00 90.38 198 SER A N 1
ATOM 1624 C CA . SER A 1 198 ? -14.674 -16.568 26.626 1.00 90.38 198 SER A CA 1
ATOM 1625 C C . SER A 1 198 ? -13.759 -17.116 27.724 1.00 90.38 198 SER A C 1
ATOM 1627 O O . SER A 1 198 ? -13.781 -16.607 28.842 1.00 90.38 198 SER A O 1
ATOM 1629 N N . PHE A 1 199 ? -12.853 -18.038 27.376 1.00 89.62 199 PHE A N 1
ATOM 1630 C CA . PHE A 1 199 ? -11.836 -18.601 28.274 1.00 89.62 199 PHE A CA 1
ATOM 1631 C C . PHE A 1 199 ? -10.871 -17.567 28.877 1.00 89.62 199 PHE A C 1
ATOM 1633 O O . PHE A 1 199 ? -10.170 -17.876 29.838 1.00 89.62 199 PHE A O 1
ATOM 1640 N N . LYS A 1 200 ? -10.788 -16.352 28.316 1.00 90.44 200 LYS A N 1
ATOM 1641 C CA . LYS A 1 200 ? -9.940 -15.280 28.861 1.00 90.44 200 LYS A CA 1
ATOM 1642 C C . LYS A 1 200 ? -10.590 -14.532 30.021 1.00 90.44 200 LYS A C 1
ATOM 1644 O O . LYS A 1 200 ? -9.900 -13.750 30.664 1.00 90.44 200 LYS A O 1
ATOM 1649 N N . PHE A 1 201 ? -11.885 -14.720 30.264 1.00 90.81 201 PHE A N 1
ATOM 1650 C CA . PHE A 1 201 ? -12.630 -14.013 31.301 1.00 90.81 201 PHE A CA 1
ATOM 1651 C C . PHE A 1 201 ? -12.781 -14.888 32.559 1.00 90.81 201 PHE A C 1
ATOM 1653 O O . PHE A 1 201 ? -12.944 -16.100 32.431 1.00 90.81 201 PHE A O 1
ATOM 1660 N N . PRO A 1 202 ? -12.764 -14.301 33.773 1.00 90.75 202 PRO A N 1
ATOM 1661 C CA . PRO A 1 202 ? -12.673 -12.869 34.073 1.00 90.75 202 PRO A CA 1
ATOM 1662 C C . PRO A 1 202 ? -11.297 -12.249 33.799 1.00 90.75 202 PRO A C 1
ATOM 1664 O O . PRO A 1 202 ? -10.265 -12.865 34.043 1.00 90.75 202 PRO A O 1
ATOM 1667 N N . ILE A 1 203 ? -11.289 -10.986 33.364 1.00 90.94 203 ILE A N 1
ATOM 1668 C CA . ILE A 1 203 ? -10.070 -10.175 33.225 1.00 90.94 203 ILE A CA 1
ATOM 1669 C C . ILE A 1 203 ? -10.120 -9.055 34.258 1.00 90.94 203 ILE A C 1
ATOM 1671 O O . ILE A 1 203 ? -11.077 -8.282 34.283 1.00 90.94 203 ILE A O 1
ATOM 1675 N N . TYR A 1 204 ? -9.081 -8.918 35.078 1.00 87.75 204 TYR A N 1
ATOM 1676 C CA . TYR A 1 204 ? -8.927 -7.741 35.929 1.00 87.75 204 TYR A CA 1
ATOM 1677 C C . TYR A 1 204 ? -8.205 -6.629 35.167 1.00 87.75 204 TYR A C 1
ATOM 1679 O O . TYR A 1 204 ? -7.089 -6.817 34.680 1.00 87.75 204 TYR A O 1
ATOM 1687 N N . VAL A 1 205 ? -8.835 -5.459 35.076 1.00 82.81 205 VAL A N 1
ATOM 1688 C CA . VAL A 1 205 ? -8.249 -4.262 34.471 1.00 82.81 205 VAL A CA 1
ATOM 1689 C C . VAL A 1 205 ? -7.974 -3.249 35.573 1.00 82.81 205 VAL A C 1
ATOM 1691 O O . VAL A 1 205 ? -8.893 -2.756 36.232 1.00 82.81 205 VAL A O 1
ATOM 1694 N N . GLU A 1 206 ? -6.700 -2.904 35.761 1.00 74.38 206 GLU A N 1
ATOM 1695 C CA . GLU A 1 206 ? -6.279 -1.902 36.741 1.00 74.38 206 GLU A CA 1
ATOM 1696 C C . GLU A 1 206 ? -7.090 -0.602 36.559 1.00 74.38 206 GLU A C 1
ATOM 1698 O O . GLU A 1 206 ? -7.251 -0.109 35.442 1.00 74.38 206 GLU A O 1
ATOM 1703 N N . LYS A 1 207 ? -7.632 -0.052 37.656 1.00 75.00 207 LYS A N 1
ATOM 1704 C CA . LYS A 1 207 ? -8.532 1.128 37.712 1.00 75.00 207 LYS A CA 1
ATOM 1705 C C . LYS A 1 207 ? -9.962 0.933 37.183 1.00 75.00 207 LYS A C 1
ATOM 1707 O O . LYS A 1 207 ? -10.820 1.753 37.511 1.00 75.00 207 LYS A O 1
ATOM 1712 N N . PHE A 1 208 ? -10.248 -0.124 36.423 1.00 73.50 208 PHE A N 1
ATOM 1713 C CA . PHE A 1 208 ? -11.582 -0.389 35.857 1.00 73.50 208 PHE A CA 1
ATOM 1714 C C . PHE A 1 208 ? -12.284 -1.612 36.452 1.00 73.50 208 PHE A C 1
ATOM 1716 O O . PHE A 1 208 ? -13.493 -1.729 36.277 1.00 73.50 208 PHE A O 1
ATOM 1723 N N . GLY A 1 209 ? -11.572 -2.450 37.208 1.00 84.19 209 GLY A N 1
ATOM 1724 C CA . GLY A 1 209 ? -12.134 -3.569 37.961 1.00 84.19 209 GLY A CA 1
ATOM 1725 C C . GLY A 1 209 ? -12.229 -4.864 37.155 1.00 84.19 209 GLY A C 1
ATOM 1726 O O . GLY A 1 209 ? -11.458 -5.086 36.221 1.00 84.19 209 GLY A O 1
ATOM 1727 N N . ASN A 1 210 ? -13.152 -5.742 37.548 1.00 90.25 210 ASN A N 1
ATOM 1728 C CA . ASN A 1 210 ? -13.316 -7.058 36.931 1.00 90.25 210 ASN A CA 1
ATOM 1729 C C . ASN A 1 210 ? -14.206 -6.966 35.692 1.00 90.25 210 ASN A C 1
ATOM 1731 O O . ASN A 1 210 ? -15.331 -6.472 35.766 1.00 90.25 210 ASN A O 1
ATOM 1735 N N . VAL A 1 211 ? -13.720 -7.480 34.569 1.00 92.25 211 VAL A N 1
ATOM 1736 C CA . VAL A 1 211 ? -14.477 -7.649 33.331 1.00 92.25 211 VAL A CA 1
ATOM 1737 C C . VAL A 1 211 ? -14.888 -9.112 33.220 1.00 92.25 211 VAL A C 1
ATOM 1739 O O . VAL A 1 211 ? -14.041 -10.001 33.237 1.00 92.25 211 VAL A O 1
ATOM 1742 N N . ASN A 1 212 ? -16.186 -9.353 33.085 1.00 93.31 212 ASN A N 1
ATOM 1743 C CA . ASN A 1 212 ? -16.816 -10.662 32.969 1.00 93.31 212 ASN A CA 1
ATOM 1744 C C . ASN A 1 212 ? -17.630 -10.745 31.674 1.00 93.31 212 ASN A C 1
ATOM 1746 O O . ASN A 1 212 ? -18.113 -9.726 31.174 1.00 93.31 212 ASN A O 1
ATOM 1750 N N . LEU A 1 213 ? -17.847 -11.963 31.180 1.00 94.38 213 LEU A N 1
ATOM 1751 C CA . LEU A 1 213 ? -18.864 -12.240 30.167 1.00 94.38 213 LEU A CA 1
ATOM 1752 C C . LEU A 1 213 ? -20.064 -12.922 30.816 1.00 94.38 213 LEU A C 1
ATOM 1754 O O . LEU A 1 213 ? -19.902 -13.820 31.638 1.00 94.38 213 LEU A O 1
ATOM 1758 N N . ILE A 1 214 ? -21.262 -12.489 30.440 1.00 92.69 214 ILE A N 1
ATOM 1759 C CA . ILE A 1 214 ? -22.525 -13.106 30.846 1.00 92.69 214 ILE A CA 1
ATOM 1760 C C . ILE A 1 214 ? -23.257 -13.528 29.581 1.00 92.69 214 ILE A C 1
ATOM 1762 O O . ILE A 1 214 ? -23.469 -12.692 28.707 1.00 92.69 214 ILE A O 1
ATOM 1766 N N . ASP A 1 215 ? -23.649 -14.796 29.500 1.00 90.75 215 ASP A N 1
ATOM 1767 C CA . ASP A 1 215 ? -24.601 -15.282 28.499 1.00 90.75 215 ASP A CA 1
ATOM 1768 C C . ASP A 1 215 ? -25.992 -15.312 29.145 1.00 90.75 215 ASP A C 1
ATOM 1770 O O . ASP A 1 215 ? -26.186 -15.954 30.181 1.00 90.75 215 ASP A O 1
ATOM 1774 N N . ALA A 1 216 ? -26.934 -14.554 28.590 1.00 87.00 216 ALA A N 1
ATOM 1775 C CA . ALA A 1 216 ? -28.323 -14.527 29.034 1.00 87.00 216 ALA A CA 1
ATOM 1776 C C . ALA A 1 216 ? -29.244 -14.413 27.816 1.00 87.00 216 ALA A C 1
ATOM 1778 O O . ALA A 1 216 ? -29.042 -13.550 26.963 1.00 87.00 216 ALA A O 1
ATOM 1779 N N . ASP A 1 217 ? -30.246 -15.293 27.735 1.00 80.62 217 ASP A N 1
ATOM 1780 C CA . ASP A 1 217 ? -31.230 -15.355 26.643 1.00 80.62 217 ASP A CA 1
ATOM 1781 C C . ASP A 1 217 ? -30.604 -15.430 25.237 1.00 80.62 217 ASP A C 1
ATOM 1783 O O . ASP A 1 217 ? -31.110 -14.869 24.263 1.00 80.62 217 ASP A O 1
ATOM 1787 N N . GLY A 1 218 ? -29.464 -16.119 25.121 1.00 82.12 218 GLY A N 1
ATOM 1788 C CA . GLY A 1 218 ? -28.731 -16.244 23.865 1.00 82.12 218 GLY A CA 1
ATOM 1789 C C . GLY A 1 218 ? -28.024 -14.958 23.437 1.00 82.12 218 GLY A C 1
ATOM 1790 O O . GLY A 1 218 ? -27.634 -14.844 22.273 1.00 82.12 218 GLY A O 1
ATOM 1791 N N . GLU A 1 219 ? -27.831 -13.999 24.336 1.00 90.06 219 GLU A N 1
ATOM 1792 C CA . GLU A 1 219 ? -27.070 -12.774 24.122 1.00 90.06 219 GLU A CA 1
ATOM 1793 C C . GLU A 1 219 ? -25.867 -12.706 25.066 1.00 90.06 219 GLU A C 1
ATOM 1795 O O . GLU A 1 219 ? -25.939 -13.135 26.216 1.00 90.06 219 GLU A O 1
ATOM 1800 N N . ILE A 1 220 ? -24.761 -12.126 24.588 1.00 93.88 220 ILE A N 1
ATOM 1801 C CA . ILE A 1 220 ? -23.557 -11.945 25.404 1.00 93.88 220 ILE A CA 1
ATOM 1802 C C . ILE A 1 220 ? -23.453 -10.507 25.883 1.00 93.88 220 ILE A C 1
ATOM 1804 O O . ILE A 1 220 ? -23.547 -9.552 25.108 1.00 93.88 220 ILE A O 1
ATOM 1808 N N . PHE A 1 221 ? -23.182 -10.361 27.172 1.00 94.31 221 PHE A N 1
ATOM 1809 C CA . PHE A 1 221 ? -22.943 -9.089 27.823 1.00 94.31 221 PHE A CA 1
ATOM 1810 C C . PHE A 1 221 ? -21.524 -9.038 28.372 1.00 94.31 221 PHE A C 1
ATOM 1812 O O . PHE A 1 221 ? -21.115 -9.898 29.150 1.00 94.31 221 PHE A O 1
ATOM 1819 N N . ILE A 1 222 ? -20.792 -7.984 28.019 1.00 94.06 222 ILE A N 1
ATOM 1820 C CA . ILE A 1 222 ? -19.548 -7.621 28.692 1.00 94.06 222 ILE A CA 1
ATOM 1821 C C . ILE A 1 222 ? -19.945 -6.821 29.932 1.00 94.06 222 ILE A C 1
ATOM 1823 O O . ILE A 1 222 ? -20.447 -5.697 29.822 1.00 94.06 222 ILE A O 1
ATOM 1827 N N . LYS A 1 223 ? -19.755 -7.409 31.112 1.00 93.56 223 LYS A N 1
ATOM 1828 C CA . LYS A 1 223 ? -20.032 -6.774 32.401 1.00 93.56 223 LYS A CA 1
ATOM 1829 C C . LYS A 1 223 ? -18.730 -6.302 33.031 1.00 93.56 223 LYS A C 1
ATOM 1831 O O . LYS A 1 223 ? -17.823 -7.100 33.235 1.00 93.56 223 LYS A O 1
ATOM 1836 N N . VAL A 1 224 ? -18.652 -5.020 33.366 1.00 91.06 224 VAL A N 1
ATOM 1837 C CA . VAL A 1 224 ? -17.512 -4.425 34.069 1.00 91.06 224 VAL A CA 1
ATOM 1838 C C . VAL A 1 224 ? -17.950 -4.010 35.468 1.00 91.06 224 VAL A C 1
ATOM 1840 O O . VAL A 1 224 ? -18.861 -3.193 35.621 1.00 91.06 224 VAL A O 1
ATOM 1843 N N . ASP A 1 225 ? -17.290 -4.566 36.480 1.00 89.06 225 ASP A N 1
ATOM 1844 C CA . ASP A 1 225 ? -17.603 -4.399 37.896 1.00 89.06 225 ASP A CA 1
ATOM 1845 C C . ASP A 1 225 ? -16.505 -3.618 38.617 1.00 89.06 225 ASP A C 1
ATOM 1847 O O . ASP A 1 225 ? -15.361 -4.067 38.697 1.00 89.06 225 ASP A O 1
ATOM 1851 N N . SER A 1 226 ? -16.856 -2.456 39.178 1.00 87.75 226 SER A N 1
ATOM 1852 C CA . SER A 1 226 ? -15.908 -1.591 39.892 1.00 87.75 226 SER A CA 1
ATOM 1853 C C . SER A 1 226 ? -16.592 -0.688 40.912 1.00 87.75 226 SER A C 1
ATOM 1855 O O . SER A 1 226 ? -17.626 -0.100 40.612 1.00 87.75 226 SER A O 1
ATOM 1857 N N . TYR A 1 227 ? -16.024 -0.549 42.116 1.00 77.81 227 TYR A N 1
ATOM 1858 C CA . TYR A 1 227 ? -16.485 0.373 43.173 1.00 77.81 227 TYR A CA 1
ATOM 1859 C C . TYR A 1 227 ? -18.022 0.429 43.355 1.00 77.81 227 TYR A C 1
ATOM 1861 O O . TYR A 1 227 ? -18.628 1.502 43.287 1.00 77.81 227 TYR A O 1
ATOM 1869 N N . LYS A 1 228 ? -18.679 -0.730 43.547 1.00 78.44 228 LYS A N 1
ATOM 1870 C CA . LYS A 1 228 ? -20.156 -0.864 43.674 1.00 78.44 228 LYS A CA 1
ATOM 1871 C C . LYS A 1 228 ? -20.954 -0.305 42.480 1.00 78.44 228 LYS A C 1
ATOM 1873 O O . LYS A 1 228 ? -22.130 0.031 42.603 1.00 78.44 228 LYS A O 1
ATOM 1878 N N . SER A 1 229 ? -20.304 -0.163 41.333 1.00 86.44 229 SER A N 1
ATOM 1879 C CA . SER A 1 229 ? -20.887 0.255 40.066 1.00 86.44 229 SER A CA 1
ATOM 1880 C C . SER A 1 229 ? -20.711 -0.864 39.042 1.00 86.44 229 SER A C 1
ATOM 1882 O O . SER A 1 229 ? -19.751 -1.634 39.102 1.00 86.44 229 SER A O 1
ATOM 1884 N N . HIS A 1 230 ? -21.642 -0.931 38.097 1.00 88.94 230 HIS A N 1
ATOM 1885 C CA . HIS A 1 230 ? -21.695 -1.951 37.060 1.00 88.94 230 HIS A CA 1
ATOM 1886 C C . HIS A 1 230 ? -21.936 -1.279 35.707 1.00 88.94 230 HIS A C 1
ATOM 1888 O O . HIS A 1 230 ? -22.850 -0.459 35.568 1.00 88.94 230 HIS A O 1
ATOM 1894 N N . ALA A 1 231 ? -21.127 -1.627 34.718 1.00 91.06 231 ALA A N 1
ATOM 1895 C CA . ALA A 1 231 ? -21.332 -1.277 33.320 1.00 91.06 231 ALA A CA 1
ATOM 1896 C C . ALA A 1 231 ? -21.637 -2.550 32.530 1.00 91.06 231 ALA A C 1
ATOM 1898 O O . ALA A 1 231 ? -20.991 -3.574 32.731 1.00 91.06 231 ALA A O 1
ATOM 1899 N N . LEU A 1 232 ? -22.627 -2.488 31.646 1.00 92.50 232 LEU A N 1
ATOM 1900 C CA . LEU A 1 232 ? -23.078 -3.612 30.839 1.00 92.50 232 LEU A CA 1
ATOM 1901 C C . LEU A 1 232 ? -23.080 -3.200 29.367 1.00 92.50 232 LEU A C 1
ATOM 1903 O O . LEU A 1 232 ? -23.764 -2.247 28.991 1.00 92.50 232 LEU A O 1
ATOM 1907 N N . ILE A 1 233 ? -22.334 -3.921 28.538 1.00 94.31 233 ILE A N 1
ATOM 1908 C CA . ILE A 1 233 ? -22.276 -3.715 27.088 1.00 94.31 233 ILE A CA 1
ATOM 1909 C C . ILE A 1 233 ? -22.836 -4.969 26.423 1.00 94.31 233 ILE A C 1
ATOM 1911 O O . ILE A 1 233 ? -22.255 -6.047 26.533 1.00 94.31 233 ILE A O 1
ATOM 1915 N N . LYS A 1 234 ? -23.975 -4.830 25.744 1.00 94.94 234 LYS A N 1
ATOM 1916 C CA . LYS A 1 234 ? -24.594 -5.907 24.959 1.00 94.94 234 LYS A CA 1
ATOM 1917 C C . LYS A 1 234 ? -23.808 -6.100 23.658 1.00 94.94 234 LYS A C 1
ATOM 1919 O O . LYS A 1 234 ? -23.581 -5.115 22.954 1.00 94.94 234 LYS A O 1
ATOM 1924 N N . ALA A 1 235 ? -23.440 -7.334 23.308 1.00 94.19 235 ALA A N 1
ATOM 1925 C CA . ALA A 1 235 ? -22.654 -7.629 22.106 1.00 94.19 235 ALA A CA 1
ATOM 1926 C C . ALA A 1 235 ? -23.318 -7.083 20.832 1.00 94.19 235 ALA A C 1
ATOM 1928 O O . ALA A 1 235 ? -22.665 -6.383 20.061 1.00 94.19 235 ALA A O 1
ATOM 1929 N N . GLY A 1 236 ? -24.631 -7.282 20.666 1.00 93.25 236 GLY A N 1
ATOM 1930 C CA . GLY A 1 236 ? -25.379 -6.707 19.541 1.00 93.25 236 GLY A CA 1
ATOM 1931 C C . GLY A 1 236 ? -25.395 -5.169 19.496 1.00 93.25 236 GLY A C 1
ATOM 1932 O O . GLY A 1 236 ? -25.428 -4.584 18.415 1.00 93.25 236 GLY A O 1
ATOM 1933 N N . ASN A 1 237 ? -25.327 -4.484 20.645 1.00 94.88 237 ASN A N 1
ATOM 1934 C CA . ASN A 1 237 ? -25.234 -3.019 20.667 1.00 94.88 237 ASN A CA 1
ATOM 1935 C C . ASN A 1 237 ? -23.831 -2.541 20.290 1.00 94.88 237 ASN A C 1
ATOM 1937 O O . ASN A 1 237 ? -23.705 -1.569 19.547 1.00 94.88 237 ASN A O 1
ATOM 1941 N N . LEU A 1 238 ? -22.793 -3.226 20.780 1.00 94.38 238 LEU A N 1
ATOM 1942 C CA . LEU A 1 238 ? -21.411 -2.963 20.390 1.00 94.38 238 LEU A CA 1
ATOM 1943 C C . LEU A 1 238 ? -21.227 -3.174 18.885 1.00 94.38 238 LEU A C 1
ATOM 1945 O O . LEU A 1 238 ? -20.657 -2.309 18.228 1.00 94.38 238 LEU A O 1
ATOM 1949 N N . GLU A 1 239 ? -21.772 -4.264 18.341 1.00 94.19 239 GLU A N 1
ATOM 1950 C CA . GLU A 1 239 ? -21.792 -4.518 16.900 1.00 94.19 239 GLU A CA 1
ATOM 1951 C C . GLU A 1 239 ? -22.459 -3.363 16.156 1.00 94.19 239 GLU A C 1
ATOM 1953 O O . GLU A 1 239 ? -21.823 -2.743 15.314 1.00 94.19 239 GLU A O 1
ATOM 1958 N N . ALA A 1 240 ? -23.682 -2.978 16.530 1.00 93.94 240 ALA A N 1
ATOM 1959 C CA . ALA A 1 240 ? -24.377 -1.864 15.885 1.00 93.94 240 ALA A CA 1
ATOM 1960 C C . ALA A 1 240 ? -23.576 -0.547 15.921 1.00 93.94 240 ALA A C 1
ATOM 1962 O O . ALA A 1 240 ? -23.595 0.209 14.952 1.00 93.94 240 ALA A O 1
ATOM 1963 N N . CYS A 1 241 ? -22.868 -0.265 17.019 1.00 93.25 241 CYS A N 1
ATOM 1964 C CA . CYS A 1 241 ? -21.967 0.882 17.114 1.00 93.25 241 CYS A CA 1
ATOM 1965 C C . CYS A 1 241 ? -20.759 0.749 16.175 1.00 93.25 241 CYS A C 1
ATOM 1967 O O . CYS A 1 241 ? -20.416 1.730 15.524 1.00 93.25 241 CYS A O 1
ATOM 1969 N N . ILE A 1 242 ? -20.141 -0.431 16.065 1.00 91.81 242 ILE A N 1
ATOM 1970 C CA . ILE A 1 242 ? -19.038 -0.689 15.124 1.00 91.81 242 ILE A CA 1
ATOM 1971 C C . ILE A 1 242 ? -19.510 -0.504 13.677 1.00 91.81 242 ILE A C 1
ATOM 1973 O O . ILE A 1 242 ? -18.830 0.177 12.914 1.00 91.81 242 ILE A O 1
ATOM 1977 N N . GLU A 1 243 ? -20.693 -1.008 13.316 1.00 92.50 243 GLU A N 1
ATOM 1978 C CA . GLU A 1 243 ? -21.274 -0.840 11.973 1.00 92.50 243 GLU A CA 1
ATOM 1979 C C . GLU A 1 243 ? -21.426 0.642 11.592 1.00 92.50 243 GLU A C 1
ATOM 1981 O O . GLU A 1 243 ? -21.135 1.033 10.464 1.00 92.50 243 GLU A O 1
ATOM 1986 N N . ILE A 1 244 ? -21.821 1.497 12.543 1.00 93.00 244 ILE A N 1
ATOM 1987 C CA . ILE A 1 244 ? -21.908 2.949 12.325 1.00 93.00 244 ILE A CA 1
ATOM 1988 C C . ILE A 1 244 ? -20.531 3.557 12.029 1.00 93.00 244 ILE A C 1
ATOM 1990 O O . ILE A 1 244 ? -20.430 4.475 11.213 1.00 93.00 244 ILE A O 1
ATOM 1994 N N . LEU A 1 245 ? -19.475 3.079 12.693 1.00 91.62 245 LEU A N 1
ATOM 1995 C CA . LEU A 1 245 ? -18.112 3.567 12.468 1.00 91.62 245 LEU A CA 1
ATOM 1996 C C . LEU A 1 245 ? -17.550 3.068 11.132 1.00 91.62 245 LEU A C 1
ATOM 1998 O O . LEU A 1 245 ? -16.934 3.859 10.422 1.00 91.62 245 LEU A O 1
ATOM 2002 N N . ILE A 1 246 ? -17.800 1.803 10.773 1.00 89.69 246 ILE A N 1
ATOM 2003 C CA . ILE A 1 246 ? -17.407 1.232 9.475 1.00 89.69 246 ILE A CA 1
ATOM 2004 C C . ILE A 1 246 ? -18.073 2.012 8.342 1.00 89.69 246 ILE A C 1
ATOM 2006 O O . ILE A 1 246 ? -17.379 2.484 7.448 1.00 89.69 246 ILE A O 1
ATOM 2010 N N . ARG A 1 247 ? -19.385 2.255 8.431 1.00 90.19 247 ARG A N 1
ATOM 2011 C CA . ARG A 1 247 ? -20.107 3.026 7.414 1.00 90.19 247 ARG A CA 1
ATOM 2012 C C . ARG A 1 247 ? -19.555 4.444 7.261 1.00 90.19 247 ARG A C 1
ATOM 2014 O O . ARG A 1 247 ? -19.347 4.909 6.150 1.00 90.19 247 ARG A O 1
ATOM 2021 N N . GLN A 1 248 ? -19.264 5.133 8.368 1.00 91.38 248 GLN A N 1
ATOM 2022 C CA . GLN A 1 248 ? -18.638 6.459 8.296 1.00 91.38 248 GLN A CA 1
ATOM 2023 C C . GLN A 1 248 ? -17.251 6.420 7.651 1.00 91.38 248 GLN A C 1
ATOM 2025 O O . GLN A 1 248 ? -16.882 7.368 6.965 1.00 91.38 248 GLN A O 1
ATOM 2030 N N . PHE A 1 249 ? -16.480 5.356 7.874 1.00 86.88 249 PHE A N 1
ATOM 2031 C CA . PHE A 1 249 ? -15.190 5.167 7.222 1.00 86.88 249 PHE A CA 1
ATOM 2032 C C . PHE A 1 249 ? -15.351 4.938 5.711 1.00 86.88 249 PHE A C 1
ATOM 2034 O O . PHE A 1 249 ? -14.659 5.569 4.915 1.00 86.88 249 PHE A O 1
ATOM 2041 N N . GLU A 1 250 ? -16.304 4.113 5.294 1.00 84.50 250 GLU A N 1
ATOM 2042 C CA . GLU A 1 250 ? -16.598 3.895 3.873 1.00 84.50 250 GLU A CA 1
ATOM 2043 C C . GLU A 1 250 ? -17.056 5.190 3.181 1.00 84.50 250 GLU A C 1
ATOM 2045 O O . GLU A 1 250 ? -16.496 5.579 2.160 1.00 84.50 250 GLU A O 1
ATOM 2050 N N . GLU A 1 251 ? -18.008 5.909 3.778 1.00 87.25 251 GLU A N 1
ATOM 2051 C CA . GLU A 1 251 ? -18.639 7.087 3.169 1.00 87.25 251 GLU A CA 1
ATOM 2052 C C . GLU A 1 251 ? -17.760 8.345 3.193 1.00 87.25 251 GLU A C 1
ATOM 2054 O O . GLU A 1 251 ? -17.783 9.134 2.250 1.00 87.25 251 GLU A O 1
ATOM 2059 N N . LYS A 1 252 ? -17.017 8.581 4.283 1.00 88.38 252 LYS A N 1
ATOM 2060 C CA . LYS A 1 252 ? -16.293 9.850 4.492 1.00 88.38 252 LYS A CA 1
ATOM 2061 C C . LYS A 1 252 ? -14.809 9.762 4.170 1.00 88.38 252 LYS A C 1
ATOM 2063 O O . LYS A 1 252 ? -14.178 10.795 3.968 1.00 88.38 252 LYS A O 1
ATOM 2068 N N . ILE A 1 253 ? -14.235 8.561 4.190 1.00 84.06 253 ILE A N 1
ATOM 2069 C CA . ILE A 1 253 ? -12.784 8.366 4.132 1.00 84.06 253 ILE A CA 1
ATOM 2070 C C . ILE A 1 253 ? -12.376 7.618 2.870 1.00 84.06 253 ILE A C 1
ATOM 2072 O O . ILE A 1 253 ? -11.545 8.130 2.127 1.00 84.06 253 ILE A O 1
ATOM 2076 N N . MET A 1 254 ? -12.968 6.454 2.599 1.00 78.25 254 MET A N 1
ATOM 2077 C CA . MET A 1 254 ? -12.592 5.580 1.476 1.00 78.25 254 MET A CA 1
ATOM 2078 C C . MET A 1 254 ? -13.141 6.040 0.116 1.00 78.25 254 MET A C 1
ATOM 2080 O O . MET A 1 254 ? -13.298 5.239 -0.804 1.00 78.25 254 MET A O 1
ATOM 2084 N N . THR A 1 255 ? -13.414 7.335 -0.047 1.00 81.56 255 THR A N 1
ATOM 2085 C CA . THR A 1 255 ? -13.801 7.883 -1.349 1.00 81.56 255 THR A CA 1
ATOM 2086 C C . THR A 1 255 ? -12.599 7.880 -2.293 1.00 81.56 255 THR A C 1
ATOM 2088 O O . THR A 1 255 ? -11.456 8.081 -1.873 1.00 81.56 255 THR A O 1
ATOM 2091 N N . THR A 1 256 ? -12.844 7.665 -3.588 1.00 74.31 256 THR A N 1
ATOM 2092 C CA . THR A 1 256 ? -11.787 7.672 -4.613 1.00 74.31 256 THR A CA 1
ATOM 2093 C C . THR A 1 256 ? -10.963 8.959 -4.574 1.00 74.31 256 THR A C 1
ATOM 2095 O O . THR A 1 256 ? -9.736 8.887 -4.613 1.00 74.31 256 THR A O 1
ATOM 2098 N N . ASP A 1 257 ? -11.608 10.115 -4.408 1.00 81.12 257 ASP A N 1
ATOM 2099 C CA . ASP A 1 257 ? -10.928 11.414 -4.363 1.00 81.12 257 ASP A CA 1
ATOM 2100 C C . ASP A 1 257 ? -9.993 11.541 -3.157 1.00 81.12 257 ASP A C 1
ATOM 2102 O O . ASP A 1 257 ? -8.847 11.964 -3.309 1.00 81.12 257 ASP A O 1
ATOM 2106 N N . ASN A 1 258 ? -10.436 11.115 -1.969 1.00 81.50 258 ASN A N 1
ATOM 2107 C CA . ASN A 1 258 ? -9.599 11.141 -0.769 1.00 81.50 258 ASN A CA 1
ATOM 2108 C C . ASN A 1 258 ? -8.413 10.179 -0.899 1.00 81.50 258 ASN A C 1
ATOM 2110 O O . ASN A 1 258 ? -7.288 10.543 -0.553 1.00 81.50 258 ASN A O 1
ATOM 2114 N N . MET A 1 259 ? -8.643 8.965 -1.414 1.00 74.25 259 MET A N 1
ATOM 2115 C CA . MET A 1 259 ? -7.575 7.985 -1.627 1.00 74.25 259 MET A CA 1
ATOM 2116 C C . MET A 1 259 ? -6.509 8.517 -2.585 1.00 74.25 259 MET A C 1
ATOM 2118 O O . MET A 1 259 ? -5.323 8.441 -2.264 1.00 74.25 259 MET A O 1
ATOM 2122 N N . ILE A 1 260 ? -6.922 9.089 -3.722 1.00 71.25 260 ILE A N 1
ATOM 2123 C CA . ILE A 1 260 ? -6.003 9.701 -4.688 1.00 71.25 260 ILE A CA 1
ATOM 2124 C C . ILE A 1 260 ? -5.257 10.856 -4.027 1.00 71.25 260 ILE A C 1
ATOM 2126 O O . ILE A 1 260 ? -4.031 10.859 -4.036 1.00 71.25 260 ILE A O 1
ATOM 2130 N N . TYR A 1 261 ? -5.969 11.799 -3.406 1.00 83.25 261 TYR A N 1
ATOM 2131 C CA . TYR A 1 261 ? -5.374 12.996 -2.814 1.00 83.25 261 TYR A CA 1
ATOM 2132 C C . TYR A 1 261 ? -4.293 12.670 -1.775 1.00 83.25 261 TYR A C 1
ATOM 2134 O O . TYR A 1 261 ? -3.168 13.171 -1.862 1.00 83.25 261 TYR A O 1
ATOM 2142 N N . TYR A 1 262 ? -4.612 11.820 -0.795 1.00 80.06 262 TYR A N 1
ATOM 2143 C CA . TYR A 1 262 ? -3.687 11.512 0.294 1.00 80.06 262 TYR A CA 1
ATOM 2144 C C . TYR A 1 262 ? -2.528 10.626 -0.150 1.00 80.06 262 TYR A C 1
ATOM 2146 O O . TYR A 1 262 ? -1.403 10.818 0.320 1.00 80.06 262 TYR A O 1
ATOM 2154 N N . TYR A 1 263 ? -2.765 9.705 -1.085 1.00 73.94 263 TYR A N 1
ATOM 2155 C CA . TYR A 1 263 ? -1.682 8.927 -1.673 1.00 73.94 263 TYR A CA 1
ATOM 2156 C C . TYR A 1 263 ? -0.738 9.826 -2.475 1.00 73.94 263 TYR A C 1
ATOM 2158 O O . TYR A 1 263 ? 0.478 9.770 -2.281 1.00 73.94 263 TYR A O 1
ATOM 2166 N N . ASP A 1 264 ? -1.283 10.690 -3.333 1.00 73.69 264 ASP A N 1
ATOM 2167 C CA . ASP A 1 264 ? -0.511 11.641 -4.128 1.00 73.69 264 ASP A CA 1
ATOM 2168 C C . ASP A 1 264 ? 0.371 12.509 -3.245 1.00 73.69 264 ASP A C 1
ATOM 2170 O O . ASP A 1 264 ? 1.555 12.694 -3.522 1.00 73.69 264 ASP A O 1
ATOM 2174 N N . LYS A 1 265 ? -0.210 13.033 -2.167 1.00 83.44 265 LYS A N 1
ATOM 2175 C CA . LYS A 1 265 ? 0.491 13.874 -1.204 1.00 83.44 265 LYS A CA 1
ATOM 2176 C C . LYS A 1 265 ? 1.665 13.135 -0.561 1.00 83.44 265 LYS A C 1
ATOM 2178 O O . LYS A 1 265 ? 2.782 13.652 -0.586 1.00 83.44 265 LYS A O 1
ATOM 2183 N N . LEU A 1 266 ? 1.439 11.915 -0.065 1.00 79.81 266 LEU A N 1
ATOM 2184 C CA . LEU A 1 266 ? 2.492 11.092 0.537 1.00 79.81 266 LEU A CA 1
ATOM 2185 C C . LEU A 1 266 ? 3.590 10.729 -0.459 1.00 79.81 266 LEU A C 1
ATOM 2187 O O . LEU A 1 266 ? 4.765 10.843 -0.130 1.00 79.81 266 LEU A O 1
ATOM 2191 N N . VAL A 1 267 ? 3.239 10.316 -1.676 1.00 74.44 267 VAL A N 1
ATOM 2192 C CA . VAL A 1 267 ? 4.241 9.913 -2.669 1.00 74.44 267 VAL A CA 1
ATOM 2193 C C . VAL A 1 267 ? 5.033 11.101 -3.188 1.00 74.44 267 VAL A C 1
ATOM 2195 O O . VAL A 1 267 ? 6.252 10.992 -3.290 1.00 74.44 267 VAL A O 1
ATOM 2198 N N . LYS A 1 268 ? 4.399 12.254 -3.447 1.00 81.50 268 LYS A N 1
ATOM 2199 C CA . LYS A 1 268 ? 5.118 13.487 -3.824 1.00 81.50 268 LYS A CA 1
ATOM 2200 C C . LYS A 1 268 ? 6.141 13.865 -2.760 1.00 81.50 268 LYS A C 1
ATOM 2202 O O . LYS A 1 268 ? 7.269 14.197 -3.114 1.00 81.50 268 LYS A O 1
ATOM 2207 N N . LYS A 1 269 ? 5.755 13.773 -1.485 1.00 87.25 269 LYS A N 1
ATOM 2208 C CA . LYS A 1 269 ? 6.651 14.034 -0.361 1.00 87.25 269 LYS A CA 1
ATOM 2209 C C . LYS A 1 269 ? 7.768 12.998 -0.275 1.00 87.25 269 LYS A C 1
ATOM 2211 O O . LYS A 1 269 ? 8.931 13.369 -0.296 1.00 87.25 269 LYS A O 1
ATOM 2216 N N . ALA A 1 270 ? 7.452 11.709 -0.235 1.00 81.00 270 ALA A N 1
ATOM 2217 C CA . ALA A 1 270 ? 8.460 10.656 -0.118 1.00 81.00 270 ALA A CA 1
ATOM 2218 C C . ALA A 1 270 ? 9.511 10.746 -1.236 1.00 81.00 270 ALA A C 1
ATOM 2220 O O . ALA A 1 270 ? 10.709 10.670 -0.980 1.00 81.00 270 ALA A O 1
ATOM 2221 N N . LEU A 1 271 ? 9.069 10.984 -2.471 1.00 80.00 271 LEU A N 1
ATOM 2222 C CA . LEU A 1 271 ? 9.937 11.138 -3.634 1.00 80.00 271 LEU A CA 1
ATOM 2223 C C . LEU A 1 271 ? 10.803 12.409 -3.590 1.00 80.00 271 LEU A C 1
ATOM 2225 O O . LEU A 1 271 ? 11.886 12.417 -4.167 1.00 80.00 271 LEU A O 1
ATOM 2229 N N . SER A 1 272 ? 10.385 13.462 -2.882 1.00 88.44 272 SER A N 1
ATOM 2230 C CA . SER A 1 272 ? 11.203 14.667 -2.689 1.00 88.44 272 SER A CA 1
ATOM 2231 C C . SER A 1 272 ? 12.222 14.546 -1.552 1.00 88.44 272 SER A C 1
ATOM 2233 O O . SER A 1 272 ? 12.933 15.514 -1.281 1.00 88.44 272 SER A O 1
ATOM 2235 N N . MET A 1 273 ? 12.285 13.402 -0.862 1.00 89.19 273 MET A N 1
ATOM 2236 C CA . MET A 1 273 ? 13.222 13.189 0.239 1.00 89.19 273 MET A CA 1
ATOM 2237 C C . MET A 1 273 ? 14.669 13.291 -0.263 1.00 89.19 273 MET A C 1
ATOM 2239 O O . MET A 1 273 ? 15.025 12.558 -1.184 1.00 89.19 273 MET A O 1
ATOM 2243 N N . PRO A 1 274 ? 15.510 14.169 0.310 1.00 91.50 274 PRO A N 1
ATOM 2244 C CA . PRO A 1 274 ? 16.903 14.299 -0.100 1.00 91.50 274 PRO A CA 1
ATOM 2245 C C . PRO A 1 274 ? 17.685 13.029 0.247 1.00 91.50 274 PRO A C 1
ATOM 2247 O O . PRO A 1 274 ? 17.503 12.459 1.322 1.00 91.50 274 PRO A O 1
ATOM 2250 N N . ILE A 1 275 ? 18.565 12.604 -0.657 1.00 84.25 275 ILE A N 1
ATOM 2251 C CA . ILE A 1 275 ? 19.391 11.396 -0.485 1.00 84.25 275 ILE A CA 1
ATOM 2252 C C . ILE A 1 275 ? 20.892 11.677 -0.551 1.00 84.25 275 ILE A C 1
ATOM 2254 O O . ILE A 1 275 ? 21.676 10.845 -0.107 1.00 84.25 275 ILE A O 1
ATOM 2258 N N . SER A 1 276 ? 21.288 12.838 -1.077 1.00 81.62 276 SER A N 1
ATOM 2259 C CA . SER A 1 276 ? 22.680 13.280 -1.136 1.00 81.62 276 SER A CA 1
ATOM 2260 C C . SER A 1 276 ? 22.806 14.767 -0.808 1.00 81.62 276 SER A C 1
ATOM 2262 O O . SER A 1 276 ? 21.824 15.518 -0.807 1.00 81.62 276 SER A O 1
ATOM 2264 N N . THR A 1 277 ? 24.035 15.204 -0.534 1.00 72.75 277 THR A N 1
ATOM 2265 C CA . THR A 1 277 ? 24.374 16.615 -0.288 1.00 72.75 277 THR A CA 1
ATOM 2266 C C . THR A 1 277 ? 24.179 17.493 -1.523 1.00 72.75 277 THR A C 1
ATOM 2268 O O . THR A 1 277 ? 23.918 18.690 -1.401 1.00 72.75 277 THR A O 1
ATOM 2271 N N . ASP A 1 278 ? 24.205 16.891 -2.712 1.00 69.50 278 ASP A N 1
ATOM 2272 C CA . ASP A 1 278 ? 24.209 17.583 -4.003 1.00 69.50 278 ASP A CA 1
ATOM 2273 C C . ASP A 1 278 ? 22.794 17.790 -4.563 1.00 69.50 278 ASP A C 1
ATOM 2275 O O . ASP A 1 278 ? 22.577 17.785 -5.773 1.00 69.50 278 ASP A O 1
ATOM 2279 N N . LYS A 1 279 ? 21.813 17.971 -3.670 1.00 78.44 279 LYS A N 1
ATOM 2280 C CA . LYS A 1 279 ? 20.391 18.231 -3.971 1.00 78.44 279 LYS A CA 1
ATOM 2281 C C . LYS A 1 279 ? 19.644 17.113 -4.714 1.00 78.44 279 LYS A C 1
ATOM 2283 O O . LYS A 1 279 ? 18.516 17.355 -5.143 1.00 78.44 279 LYS A O 1
ATOM 2288 N N . HIS A 1 280 ? 20.213 15.912 -4.828 1.00 85.06 280 HIS A N 1
ATOM 2289 C CA . HIS A 1 280 ? 19.483 14.770 -5.378 1.00 85.06 280 HIS A CA 1
ATOM 2290 C C . HIS A 1 280 ? 18.525 14.202 -4.332 1.00 85.06 280 HIS A C 1
ATOM 2292 O O . HIS A 1 280 ? 18.800 14.197 -3.125 1.00 85.06 280 HIS A O 1
ATOM 2298 N N . ASN A 1 281 ? 17.386 13.716 -4.799 1.00 86.56 281 ASN A N 1
ATOM 2299 C CA . ASN A 1 281 ? 16.320 13.174 -3.970 1.00 86.56 281 ASN A CA 1
ATOM 2300 C C . ASN A 1 281 ? 16.000 11.714 -4.336 1.00 86.56 281 ASN A C 1
ATOM 2302 O O . ASN A 1 281 ? 16.545 11.133 -5.277 1.00 86.56 281 ASN A O 1
ATOM 2306 N N . LEU A 1 282 ? 15.102 11.108 -3.562 1.00 80.06 282 LEU A N 1
ATOM 2307 C CA . LEU A 1 282 ? 14.681 9.725 -3.746 1.00 80.06 282 LEU A CA 1
ATOM 2308 C C . LEU A 1 282 ? 14.059 9.496 -5.126 1.00 80.06 282 LEU A C 1
ATOM 2310 O O . LEU A 1 282 ? 14.171 8.394 -5.664 1.00 80.06 282 LEU A O 1
ATOM 2314 N N . TYR A 1 283 ? 13.426 10.513 -5.712 1.00 76.94 283 TYR A N 1
ATOM 2315 C CA . TYR A 1 283 ? 12.953 10.460 -7.086 1.00 76.94 283 TYR A CA 1
ATOM 2316 C C . TYR A 1 283 ? 14.100 10.307 -8.073 1.00 76.94 283 TYR A C 1
ATOM 2318 O O . TYR A 1 283 ? 14.035 9.396 -8.889 1.00 76.94 283 TYR A O 1
ATOM 2326 N N . ASP A 1 284 ? 15.154 11.115 -7.972 1.00 72.44 284 ASP A N 1
ATOM 2327 C CA . ASP A 1 284 ? 16.311 11.043 -8.872 1.00 72.44 284 ASP A CA 1
ATOM 2328 C C . ASP A 1 284 ? 16.941 9.644 -8.850 1.00 72.44 284 ASP A C 1
ATOM 2330 O O . ASP A 1 284 ? 17.173 9.047 -9.902 1.00 72.44 284 ASP A O 1
ATOM 2334 N N . PHE A 1 285 ? 17.104 9.067 -7.656 1.00 72.88 285 PHE A N 1
ATOM 2335 C CA . PHE A 1 285 ? 17.570 7.689 -7.494 1.00 72.88 285 PHE A CA 1
ATOM 2336 C C . PHE A 1 285 ? 16.596 6.650 -8.045 1.00 72.88 285 PHE A C 1
ATOM 2338 O O . PHE A 1 285 ? 16.994 5.801 -8.836 1.00 72.88 285 PHE A O 1
ATOM 2345 N N . SER A 1 286 ? 15.316 6.712 -7.670 1.00 69.06 286 SER A N 1
ATOM 2346 C CA . SER A 1 286 ? 14.309 5.7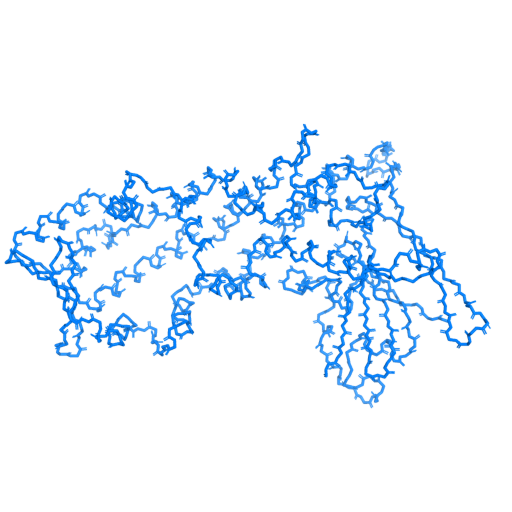43 -8.133 1.00 69.06 286 SER A CA 1
ATOM 2347 C C . SER A 1 286 ? 14.175 5.763 -9.653 1.00 69.06 286 SER A C 1
ATOM 2349 O O . SER A 1 286 ? 14.001 4.728 -10.286 1.00 69.06 286 SER A O 1
ATOM 2351 N N . ASN A 1 287 ? 14.281 6.952 -10.235 1.00 66.81 287 ASN A N 1
ATOM 2352 C CA . ASN A 1 287 ? 14.216 7.202 -11.661 1.00 66.81 287 ASN A CA 1
ATOM 2353 C C . ASN A 1 287 ? 15.475 6.696 -12.380 1.00 66.81 287 ASN A C 1
ATOM 2355 O O . ASN A 1 287 ? 15.351 6.094 -13.440 1.00 66.81 287 ASN A O 1
ATOM 2359 N N . TYR A 1 288 ? 16.664 6.850 -11.788 1.00 62.56 288 TYR A N 1
ATOM 2360 C CA . TYR A 1 288 ? 17.889 6.223 -12.297 1.00 62.56 288 TYR A CA 1
ATOM 2361 C C . TYR A 1 288 ? 17.784 4.691 -12.293 1.00 62.56 288 TYR A C 1
ATOM 2363 O O . TYR A 1 288 ? 18.039 4.046 -13.309 1.00 62.56 288 TYR A O 1
ATOM 2371 N N . ILE A 1 289 ? 17.338 4.113 -11.174 1.00 60.25 289 ILE A N 1
ATOM 2372 C CA . ILE A 1 289 ? 17.158 2.666 -11.014 1.00 60.25 289 ILE A CA 1
ATOM 2373 C C . ILE A 1 289 ? 16.119 2.110 -12.001 1.00 60.25 289 ILE A C 1
ATOM 2375 O O . ILE A 1 289 ? 16.365 1.089 -12.637 1.00 60.25 289 ILE A O 1
ATOM 2379 N N . TYR A 1 290 ? 14.993 2.803 -12.189 1.00 54.56 290 TYR A N 1
ATOM 2380 C CA . TYR A 1 290 ? 13.928 2.418 -13.126 1.00 54.56 290 TYR A CA 1
ATOM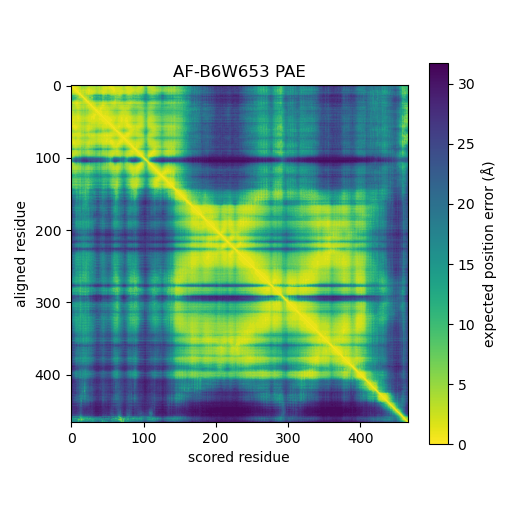 2381 C C . TYR A 1 290 ? 14.396 2.322 -14.594 1.00 54.56 290 TYR A C 1
ATOM 2383 O O . TYR A 1 290 ? 13.779 1.632 -15.399 1.00 54.56 290 TYR A O 1
ATOM 2391 N N . GLN A 1 291 ? 15.483 3.003 -14.965 1.00 52.12 291 GLN A N 1
ATOM 2392 C CA . GLN A 1 291 ? 15.885 3.202 -16.364 1.00 52.12 291 GLN A CA 1
ATOM 2393 C C . GLN A 1 291 ? 17.110 2.395 -16.814 1.00 52.12 291 GLN A C 1
ATOM 2395 O O . GLN A 1 291 ? 17.472 2.466 -17.995 1.00 52.12 291 GLN A O 1
ATOM 2400 N N . TYR A 1 292 ? 17.651 1.566 -15.910 1.00 55.44 292 TYR A N 1
ATOM 2401 C CA . TYR A 1 292 ? 18.790 0.648 -16.056 1.00 55.44 292 TYR A CA 1
ATOM 2402 C C . TYR A 1 292 ? 20.200 1.241 -15.931 1.00 55.44 292 TYR A C 1
ATOM 2404 O O . TYR A 1 292 ? 20.550 2.209 -16.607 1.00 55.44 292 TYR A O 1
ATOM 2412 N N . LYS A 1 293 ? 21.049 0.508 -15.191 1.00 47.84 293 LYS A N 1
ATOM 2413 C CA . LYS A 1 293 ? 22.452 0.213 -15.529 1.00 47.84 293 LYS A CA 1
ATOM 2414 C C . LYS A 1 293 ? 22.940 -1.023 -14.758 1.00 47.84 293 LYS A C 1
ATOM 2416 O O . LYS A 1 293 ? 22.664 -1.139 -13.568 1.00 47.84 293 LYS A O 1
ATOM 2421 N N . ALA A 1 294 ? 23.717 -1.881 -15.425 1.00 43.69 294 ALA A N 1
ATOM 2422 C CA . ALA A 1 294 ? 24.724 -2.685 -14.739 1.00 43.69 294 ALA A CA 1
ATOM 2423 C C . ALA A 1 294 ? 25.597 -1.723 -13.918 1.00 43.69 294 ALA A C 1
ATOM 2425 O O . ALA A 1 294 ? 26.042 -0.695 -14.441 1.00 43.69 294 ALA A O 1
ATOM 2426 N N . LEU A 1 295 ? 25.748 -1.997 -12.625 1.00 46.59 295 LEU A N 1
ATOM 2427 C CA . LEU A 1 295 ? 26.479 -1.143 -11.696 1.00 46.59 295 LEU A CA 1
ATOM 2428 C C . LEU A 1 295 ? 27.982 -1.293 -11.956 1.00 46.59 295 LEU A C 1
ATOM 2430 O O . LEU A 1 295 ? 28.655 -2.039 -11.260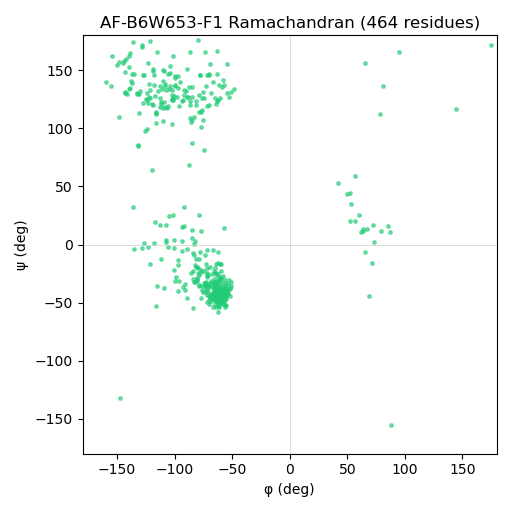 1.00 46.59 295 LEU A O 1
ATOM 2434 N N . ASP A 1 296 ? 28.519 -0.596 -12.959 1.00 49.31 296 ASP A N 1
ATOM 2435 C CA . ASP A 1 296 ? 29.963 -0.377 -13.021 1.00 49.31 296 ASP A CA 1
ATOM 2436 C C . ASP A 1 296 ? 30.325 0.854 -12.163 1.00 49.31 296 ASP A C 1
ATOM 2438 O O . ASP A 1 296 ? 29.638 1.886 -12.177 1.00 49.31 296 ASP A O 1
ATOM 2442 N N . GLU A 1 297 ? 31.389 0.746 -11.365 1.00 48.72 297 GLU A N 1
ATOM 2443 C CA . GLU A 1 297 ? 31.839 1.831 -10.477 1.00 48.72 297 GLU A CA 1
ATOM 2444 C C . GLU A 1 297 ? 32.311 3.070 -11.255 1.00 48.72 297 GLU A C 1
ATOM 2446 O O . GLU A 1 297 ? 32.352 4.173 -10.713 1.00 48.72 297 GLU A O 1
ATOM 2451 N N . LYS A 1 298 ? 32.659 2.918 -12.540 1.00 52.34 298 LYS A N 1
ATOM 2452 C CA . LYS A 1 298 ? 33.253 3.991 -13.354 1.00 52.34 298 LYS A CA 1
ATOM 2453 C C . LYS A 1 298 ? 32.223 4.930 -13.981 1.00 52.34 298 LYS A C 1
ATOM 2455 O O . LYS A 1 298 ? 32.573 6.052 -14.343 1.00 52.34 298 LYS A O 1
ATOM 2460 N N . THR A 1 299 ? 30.976 4.500 -14.153 1.00 57.28 299 THR A N 1
ATOM 2461 C CA . THR A 1 299 ? 29.944 5.240 -14.896 1.00 57.28 299 THR A CA 1
ATOM 2462 C C . THR A 1 299 ? 28.639 5.428 -14.125 1.00 57.28 299 THR A C 1
ATOM 2464 O O . THR A 1 299 ? 27.723 6.088 -14.639 1.00 57.28 299 THR A O 1
ATOM 2467 N N . THR A 1 300 ? 28.538 4.870 -12.918 1.00 64.50 300 THR A N 1
ATOM 2468 C CA . THR A 1 300 ? 27.416 5.101 -12.004 1.00 64.50 300 THR A CA 1
ATOM 2469 C C . THR A 1 300 ? 27.589 6.452 -11.295 1.00 64.50 300 THR A C 1
ATOM 2471 O O . THR A 1 300 ? 28.656 6.713 -10.743 1.00 64.50 300 THR A O 1
ATOM 2474 N N . PRO A 1 301 ? 26.578 7.345 -11.297 1.00 72.50 301 PRO A N 1
ATOM 2475 C CA . PRO A 1 301 ? 26.663 8.616 -10.583 1.00 72.50 301 PRO A CA 1
ATOM 2476 C C . PRO A 1 301 ? 26.938 8.421 -9.086 1.00 72.50 301 PRO A C 1
ATOM 2478 O O . PRO A 1 301 ? 26.344 7.543 -8.459 1.00 72.50 301 PRO A O 1
ATOM 2481 N N . SER A 1 302 ? 27.768 9.284 -8.496 1.00 80.44 302 SER A N 1
ATOM 2482 C CA . SER A 1 302 ? 28.167 9.197 -7.081 1.00 80.44 302 SER A CA 1
ATOM 2483 C C . SER A 1 302 ? 26.975 9.136 -6.123 1.00 80.44 302 SER A C 1
ATOM 2485 O O . SER A 1 302 ? 26.954 8.289 -5.237 1.00 80.44 302 SER A O 1
ATOM 2487 N N . TYR A 1 303 ? 25.929 9.938 -6.358 1.00 78.12 303 TYR A N 1
ATOM 2488 C CA . TYR A 1 303 ? 24.725 9.941 -5.516 1.00 78.12 303 TYR A CA 1
ATOM 2489 C C . TYR A 1 303 ? 24.001 8.583 -5.485 1.00 78.12 303 TYR A C 1
ATOM 2491 O O . TYR A 1 303 ? 23.330 8.264 -4.506 1.00 78.12 303 TYR A O 1
ATOM 2499 N N . VAL A 1 304 ? 24.118 7.783 -6.551 1.00 70.94 304 VAL A N 1
ATOM 2500 C CA . VAL A 1 304 ? 23.535 6.437 -6.628 1.00 70.94 304 VAL A CA 1
ATOM 2501 C C . VAL A 1 304 ? 24.393 5.461 -5.835 1.00 70.94 304 VAL A C 1
ATOM 2503 O O . VAL A 1 304 ? 23.852 4.700 -5.038 1.00 70.94 304 VAL A O 1
ATOM 2506 N N . VAL A 1 305 ? 25.717 5.511 -6.011 1.00 71.88 305 VAL A N 1
ATOM 2507 C CA . VAL A 1 305 ? 26.672 4.657 -5.285 1.00 71.88 305 VAL A CA 1
ATOM 2508 C C . VAL A 1 305 ? 26.575 4.896 -3.777 1.00 71.88 305 VAL A C 1
ATOM 2510 O O . VAL A 1 305 ? 26.414 3.953 -3.006 1.00 71.88 305 VAL A O 1
ATOM 2513 N N . GLU A 1 306 ? 26.592 6.159 -3.352 1.00 81.31 306 GLU A N 1
ATOM 2514 C CA . GLU A 1 306 ? 26.489 6.553 -1.944 1.00 81.31 306 GLU A CA 1
ATOM 2515 C C . GLU A 1 306 ? 25.169 6.096 -1.317 1.00 81.31 306 GLU A C 1
ATOM 2517 O O . GLU A 1 306 ? 25.148 5.550 -0.211 1.00 81.31 306 GLU A O 1
ATOM 2522 N N . PHE A 1 307 ? 24.053 6.281 -2.027 1.00 73.62 307 PHE A N 1
ATOM 2523 C CA . PHE A 1 307 ? 22.753 5.882 -1.507 1.00 73.62 307 PHE A CA 1
ATOM 2524 C C . PHE A 1 307 ? 22.570 4.358 -1.492 1.00 73.62 307 PHE A C 1
ATOM 2526 O O . PHE A 1 307 ? 21.986 3.835 -0.544 1.00 73.62 307 PHE A O 1
ATOM 2533 N N . LEU A 1 308 ? 23.122 3.622 -2.465 1.00 67.81 308 LEU A N 1
ATOM 2534 C CA . LEU A 1 308 ? 23.184 2.155 -2.424 1.00 67.81 308 LEU A CA 1
ATOM 2535 C C . LEU A 1 308 ? 24.014 1.656 -1.239 1.00 67.81 308 LEU A C 1
ATOM 2537 O O . LEU A 1 308 ? 23.573 0.754 -0.528 1.00 67.81 308 LEU A O 1
ATOM 2541 N N . ALA A 1 309 ? 25.167 2.271 -0.967 1.00 68.19 309 ALA A N 1
ATOM 2542 C CA . ALA A 1 309 ? 25.973 1.947 0.208 1.00 68.19 309 ALA A CA 1
ATOM 2543 C C . ALA A 1 309 ? 25.193 2.195 1.512 1.00 68.19 309 ALA A C 1
ATOM 2545 O O . ALA A 1 309 ? 25.219 1.360 2.418 1.00 68.19 309 ALA A O 1
ATOM 2546 N N . LYS A 1 310 ? 24.422 3.292 1.582 1.00 70.19 310 LYS A N 1
ATOM 2547 C CA . LYS A 1 310 ? 23.504 3.567 2.700 1.00 70.19 310 LYS A CA 1
ATOM 2548 C C . LYS A 1 310 ? 22.444 2.468 2.827 1.00 70.19 310 LYS A C 1
ATOM 2550 O O . LYS A 1 310 ? 22.241 1.960 3.923 1.00 70.19 310 LYS A O 1
ATOM 2555 N N . LEU A 1 311 ? 21.807 2.066 1.724 1.00 60.66 311 LEU A N 1
ATOM 2556 C CA . LEU A 1 311 ? 20.780 1.013 1.685 1.00 60.66 311 LEU A CA 1
ATOM 2557 C C . LEU A 1 311 ? 21.304 -0.375 2.082 1.00 60.66 311 LEU A C 1
ATOM 2559 O O . LEU A 1 311 ? 20.550 -1.151 2.668 1.00 60.66 311 LEU A O 1
ATOM 2563 N N . ASN A 1 312 ? 22.568 -0.675 1.781 1.00 58.88 312 ASN A N 1
ATOM 2564 C CA . ASN A 1 312 ? 23.219 -1.938 2.134 1.00 58.88 312 ASN A CA 1
ATOM 2565 C C . ASN A 1 312 ? 23.671 -1.996 3.602 1.00 58.88 312 ASN A C 1
ATOM 2567 O O . ASN A 1 312 ? 23.990 -3.076 4.099 1.00 58.88 312 ASN A O 1
ATOM 2571 N N . ASN A 1 313 ? 23.673 -0.869 4.319 1.00 63.22 313 ASN A N 1
ATOM 2572 C CA . ASN A 1 313 ? 23.956 -0.858 5.747 1.00 63.22 313 ASN A CA 1
ATOM 2573 C C . ASN A 1 313 ? 22.784 -1.506 6.525 1.00 63.22 313 ASN A C 1
ATOM 2575 O O . ASN A 1 313 ? 21.664 -0.993 6.472 1.00 63.22 313 ASN A O 1
ATOM 2579 N N . PRO A 1 314 ? 23.011 -2.599 7.280 1.00 64.81 314 PRO A N 1
ATOM 2580 C CA . PRO A 1 314 ? 21.947 -3.306 7.998 1.00 64.81 314 PRO A CA 1
ATOM 2581 C C . PRO A 1 314 ? 21.267 -2.470 9.093 1.00 64.81 314 PRO A C 1
ATOM 2583 O O . PRO A 1 314 ? 20.106 -2.731 9.420 1.00 64.81 314 PRO A O 1
ATOM 2586 N N . ASP A 1 315 ? 21.953 -1.461 9.633 1.00 74.94 315 ASP A N 1
ATOM 2587 C CA . ASP A 1 315 ? 21.419 -0.562 10.662 1.00 74.94 315 ASP A CA 1
ATOM 2588 C C . ASP A 1 315 ? 20.583 0.582 10.068 1.00 74.94 315 ASP A C 1
ATOM 2590 O O . ASP A 1 315 ? 19.901 1.317 10.789 1.00 74.94 315 ASP A O 1
ATOM 2594 N N . TYR A 1 316 ? 20.602 0.738 8.744 1.00 66.12 316 TYR A N 1
ATOM 2595 C CA . TYR A 1 316 ? 19.856 1.767 8.046 1.00 66.12 316 TYR A CA 1
ATOM 2596 C C . TYR A 1 316 ? 18.472 1.274 7.601 1.00 66.12 316 TYR A C 1
ATOM 2598 O O . TYR A 1 316 ? 18.301 0.219 6.988 1.00 66.12 316 TYR A O 1
ATOM 2606 N N . SER A 1 317 ? 17.444 2.083 7.872 1.00 70.31 317 SER A N 1
ATOM 2607 C CA . SER A 1 317 ? 16.070 1.818 7.447 1.00 70.31 317 SER A CA 1
ATOM 2608 C C . SER A 1 317 ? 15.526 2.980 6.630 1.00 70.31 317 SER A C 1
ATOM 2610 O O . SER A 1 317 ? 14.990 3.947 7.171 1.00 70.31 317 SER A O 1
ATOM 2612 N N . ILE A 1 318 ? 15.555 2.822 5.305 1.00 68.12 318 ILE A N 1
ATOM 2613 C CA . ILE A 1 318 ? 14.877 3.727 4.366 1.00 68.12 318 ILE A CA 1
ATOM 2614 C C . ILE A 1 318 ? 13.395 3.921 4.708 1.00 68.12 318 ILE A C 1
ATOM 2616 O O . ILE A 1 318 ? 12.819 4.975 4.477 1.00 68.12 318 ILE A O 1
ATOM 2620 N N . THR A 1 319 ? 12.758 2.901 5.290 1.00 66.94 319 THR A N 1
ATOM 2621 C CA . THR A 1 319 ? 11.352 2.981 5.698 1.00 66.94 319 THR A CA 1
ATOM 2622 C C . THR A 1 319 ? 11.156 3.960 6.843 1.00 66.94 319 THR A C 1
ATOM 2624 O O . THR A 1 319 ? 10.243 4.772 6.774 1.00 66.94 319 THR A O 1
ATOM 2627 N N . GLU A 1 320 ? 12.007 3.903 7.868 1.00 70.88 320 GLU A N 1
ATOM 2628 C CA . GLU A 1 320 ? 11.936 4.845 8.989 1.00 70.88 320 GLU A CA 1
ATOM 2629 C C . GLU A 1 320 ? 12.265 6.266 8.524 1.00 70.88 320 GLU A C 1
ATOM 2631 O O . GLU A 1 320 ? 11.518 7.184 8.846 1.00 70.88 320 GLU A O 1
ATOM 2636 N N . GLU A 1 321 ? 13.295 6.441 7.688 1.00 79.19 321 GLU A N 1
ATOM 2637 C CA . GLU A 1 321 ? 13.673 7.766 7.178 1.00 79.19 321 GLU A CA 1
ATOM 2638 C C . GLU A 1 321 ? 12.563 8.396 6.322 1.00 79.19 321 GLU A C 1
ATOM 2640 O O . GLU A 1 321 ? 12.235 9.565 6.511 1.00 79.19 321 GLU A O 1
ATOM 2645 N N . VAL A 1 322 ? 11.905 7.620 5.452 1.00 77.38 322 VAL A N 1
ATOM 2646 C CA . VAL A 1 322 ? 10.752 8.103 4.671 1.00 77.38 322 VAL A CA 1
ATOM 2647 C C . VAL A 1 322 ? 9.565 8.449 5.574 1.00 77.38 322 VAL A C 1
ATOM 2649 O O . VAL A 1 322 ? 8.903 9.458 5.338 1.00 77.38 322 VAL A O 1
ATOM 2652 N N . ILE A 1 323 ? 9.280 7.643 6.603 1.00 78.38 323 ILE A N 1
ATOM 2653 C CA . ILE A 1 323 ? 8.199 7.929 7.563 1.00 78.38 323 ILE A CA 1
ATOM 2654 C C . ILE A 1 323 ? 8.479 9.226 8.317 1.00 78.38 323 ILE A C 1
ATOM 2656 O O . ILE A 1 323 ? 7.572 10.042 8.467 1.00 78.38 323 ILE A O 1
ATOM 2660 N N . ASP A 1 324 ? 9.715 9.417 8.771 1.00 84.19 324 ASP A N 1
ATOM 2661 C CA . ASP A 1 324 ? 10.128 10.633 9.468 1.00 84.19 324 ASP A CA 1
ATOM 2662 C C . ASP A 1 324 ? 10.072 11.850 8.547 1.00 84.19 324 ASP A C 1
ATOM 2664 O O . ASP A 1 324 ? 9.556 12.899 8.934 1.00 84.19 324 ASP A O 1
ATOM 2668 N N . TYR A 1 325 ? 10.512 11.703 7.298 1.00 88.25 325 TYR A N 1
ATOM 2669 C CA . TYR A 1 325 ? 10.434 12.770 6.306 1.00 88.25 325 TYR A CA 1
ATOM 2670 C C . TYR A 1 325 ? 8.986 13.150 5.950 1.00 88.25 325 TYR A C 1
ATOM 2672 O O . TYR A 1 325 ? 8.697 14.323 5.712 1.00 88.25 325 TYR A O 1
ATOM 2680 N N . CYS A 1 326 ? 8.070 12.176 5.943 1.00 87.00 326 CYS A N 1
ATOM 2681 C CA . CYS A 1 326 ? 6.644 12.370 5.659 1.00 87.00 326 CYS A CA 1
ATOM 2682 C C . CYS A 1 326 ? 5.793 12.576 6.924 1.00 87.00 326 CYS A C 1
ATOM 2684 O O . CYS A 1 326 ? 4.572 12.405 6.869 1.00 87.00 326 CYS A O 1
ATOM 2686 N N . GLN A 1 327 ? 6.400 12.870 8.081 1.00 90.81 327 GLN A N 1
ATOM 2687 C CA . GLN A 1 327 ? 5.678 12.891 9.358 1.00 90.81 327 GLN A CA 1
ATOM 2688 C C . GLN A 1 327 ? 4.482 13.851 9.352 1.00 90.81 327 GLN A C 1
ATOM 2690 O O . GLN A 1 327 ? 3.439 13.522 9.916 1.00 90.81 327 GLN A O 1
ATOM 2695 N N . ASP A 1 328 ? 4.614 15.010 8.706 1.00 92.12 328 ASP A N 1
ATOM 2696 C CA . ASP A 1 328 ? 3.584 16.046 8.693 1.00 92.12 328 ASP A CA 1
ATOM 2697 C C . ASP A 1 328 ? 2.383 15.577 7.873 1.00 92.12 328 ASP A C 1
ATOM 2699 O O . ASP A 1 328 ? 1.247 15.618 8.346 1.00 92.12 328 ASP A O 1
ATOM 2703 N N . GLU A 1 329 ? 2.637 15.021 6.688 1.00 90.06 329 GLU A N 1
ATOM 2704 C CA . GLU A 1 329 ? 1.618 14.462 5.807 1.00 90.06 329 GLU A CA 1
ATOM 2705 C C . GLU A 1 329 ? 0.923 13.253 6.450 1.00 90.06 329 GLU A C 1
ATOM 2707 O O . GLU A 1 329 ? -0.301 13.132 6.385 1.00 90.06 329 GLU A O 1
ATOM 2712 N N . ILE A 1 330 ? 1.676 12.378 7.125 1.00 85.25 330 ILE A N 1
ATOM 2713 C CA . ILE A 1 330 ? 1.129 11.227 7.859 1.00 85.25 330 ILE A CA 1
ATOM 2714 C C . ILE A 1 330 ? 0.246 11.689 9.023 1.00 85.25 330 ILE A C 1
ATOM 2716 O O . ILE A 1 330 ? -0.827 11.123 9.245 1.00 85.25 330 ILE A O 1
ATOM 2720 N N . ASN A 1 331 ? 0.688 12.691 9.783 1.00 88.81 331 ASN A N 1
ATOM 2721 C CA . ASN A 1 331 ? -0.072 13.220 10.912 1.00 88.81 331 ASN A CA 1
ATOM 2722 C C . ASN A 1 331 ? -1.354 13.907 10.439 1.00 88.81 331 ASN A C 1
ATOM 2724 O O . ASN A 1 331 ? -2.407 13.676 11.028 1.00 88.81 331 ASN A O 1
ATOM 2728 N N . GLU A 1 332 ? -1.294 14.673 9.353 1.00 90.81 332 GLU A N 1
ATOM 2729 C CA . GLU A 1 332 ? -2.472 15.292 8.748 1.00 90.81 332 GLU A CA 1
ATOM 2730 C C . GLU A 1 332 ? -3.483 14.242 8.271 1.00 90.81 332 GLU A C 1
ATOM 2732 O O . GLU A 1 332 ? -4.671 14.347 8.577 1.00 90.81 332 GLU A O 1
ATOM 2737 N N . ILE A 1 333 ? -3.021 13.196 7.578 1.00 86.50 333 ILE A N 1
ATOM 2738 C CA . ILE A 1 333 ? -3.875 12.077 7.158 1.00 86.50 333 ILE A CA 1
ATOM 2739 C C . ILE A 1 333 ? -4.516 11.427 8.378 1.00 86.50 333 ILE A C 1
ATOM 2741 O O . ILE A 1 333 ? -5.727 11.229 8.414 1.00 86.50 333 ILE A O 1
ATOM 2745 N N . PHE A 1 334 ? -3.725 11.115 9.401 1.00 86.75 334 PHE A N 1
ATOM 2746 C CA . PHE A 1 334 ? -4.236 10.518 10.627 1.00 86.75 334 PHE A CA 1
ATOM 2747 C C . PHE A 1 334 ? -5.308 11.391 11.289 1.00 86.75 334 PHE A C 1
ATOM 2749 O O . PHE A 1 334 ? -6.356 10.874 11.685 1.00 86.75 334 PHE A O 1
ATOM 2756 N N . GLU A 1 335 ? -5.084 12.699 11.381 1.00 90.00 335 GLU A N 1
ATOM 2757 C CA . GLU A 1 335 ? -6.056 13.650 11.920 1.00 90.00 335 GLU A CA 1
ATOM 2758 C C . GLU A 1 335 ? -7.325 13.686 11.075 1.00 90.00 335 GLU A C 1
ATOM 2760 O O . GLU A 1 335 ? -8.414 13.517 11.622 1.00 90.00 335 GLU A O 1
ATOM 2765 N N . PHE A 1 336 ? -7.213 13.786 9.751 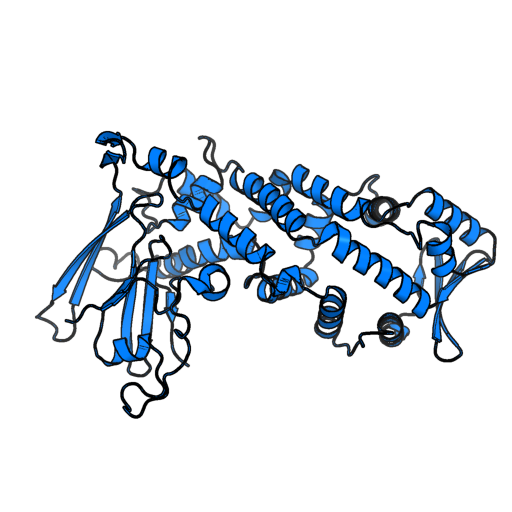1.00 89.69 336 PHE A N 1
ATOM 2766 C CA . PHE A 1 336 ? -8.367 13.719 8.860 1.00 89.69 336 PHE A CA 1
ATOM 2767 C C . PHE A 1 336 ? -9.177 12.434 9.077 1.00 89.69 336 PHE A C 1
ATOM 2769 O O . PHE A 1 336 ? -10.385 12.496 9.324 1.00 89.69 336 PHE A O 1
ATOM 2776 N N . LEU A 1 337 ? -8.522 11.272 9.047 1.00 87.00 337 LEU A N 1
ATOM 2777 C CA . LEU A 1 337 ? -9.168 9.970 9.223 1.00 87.00 337 LEU A CA 1
ATOM 2778 C C . LEU A 1 337 ? -9.913 9.895 10.559 1.00 87.00 337 LEU A C 1
ATOM 2780 O O . LEU A 1 337 ? -11.068 9.481 10.645 1.00 87.00 337 LEU A O 1
ATOM 2784 N N . THR A 1 338 ? -9.256 10.306 11.634 1.00 87.44 338 THR A N 1
ATOM 2785 C CA . THR A 1 338 ? -9.775 10.099 12.986 1.00 87.44 338 THR A CA 1
ATOM 2786 C C . THR A 1 338 ? -10.742 11.197 13.435 1.00 87.44 338 THR A C 1
ATOM 2788 O O . THR A 1 338 ? -11.619 10.931 14.259 1.00 87.44 338 THR A O 1
ATOM 2791 N N . MET A 1 339 ? -10.664 12.411 12.887 1.00 91.00 339 MET A N 1
ATOM 2792 C CA . MET A 1 339 ? -11.605 13.493 13.201 1.00 91.00 339 MET A CA 1
ATOM 2793 C C . MET A 1 339 ? -12.941 13.356 12.455 1.00 91.00 339 MET A C 1
ATOM 2795 O O . MET A 1 339 ? -13.967 13.817 12.968 1.00 91.00 339 MET A O 1
ATOM 2799 N N . ASN A 1 340 ? -12.955 12.702 11.287 1.00 91.50 340 ASN A N 1
ATOM 2800 C CA . ASN A 1 340 ? -14.166 12.506 10.479 1.00 91.50 340 ASN A CA 1
ATOM 2801 C C . ASN A 1 340 ? -15.062 11.347 10.950 1.00 91.50 340 ASN A C 1
ATOM 2803 O O . ASN A 1 340 ? -16.261 11.338 10.652 1.00 91.50 340 ASN A O 1
ATOM 2807 N N . ILE A 1 341 ? -14.522 10.409 11.733 1.00 92.12 341 ILE A N 1
ATOM 2808 C CA . ILE A 1 341 ? -15.287 9.324 12.362 1.00 92.12 341 ILE A CA 1
ATOM 2809 C C . ILE A 1 341 ? -15.855 9.819 13.695 1.00 92.12 341 ILE A C 1
ATOM 2811 O O . ILE A 1 341 ? -15.114 10.000 14.663 1.00 92.12 341 ILE A O 1
ATOM 2815 N N . ARG A 1 342 ? -17.174 10.026 13.761 1.00 93.31 342 ARG A N 1
ATOM 2816 C CA . ARG A 1 342 ? -17.869 10.578 14.935 1.00 93.31 342 ARG A CA 1
ATOM 2817 C C . ARG A 1 342 ? -18.655 9.518 15.699 1.00 93.31 342 ARG A C 1
ATOM 2819 O O . ARG A 1 342 ? -19.231 8.606 15.110 1.00 93.31 342 ARG A O 1
ATOM 2826 N N . PHE A 1 343 ? -18.732 9.671 17.019 1.00 91.94 343 PHE A N 1
ATOM 2827 C CA . PHE A 1 343 ? -19.539 8.804 17.884 1.00 91.94 343 PHE A CA 1
ATOM 2828 C C . PHE A 1 343 ? -20.976 9.318 17.983 1.00 91.94 343 PHE A C 1
ATOM 2830 O O . PHE A 1 343 ? -21.384 9.814 19.030 1.00 91.94 343 PHE A O 1
ATOM 2837 N N . GLU A 1 344 ? -21.737 9.244 16.891 1.00 92.00 344 GLU A N 1
ATOM 2838 C CA . GLU A 1 344 ? -23.101 9.782 16.815 1.00 92.00 3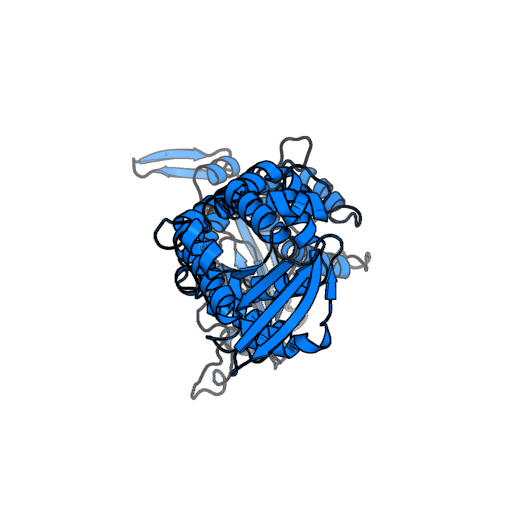44 GLU A CA 1
ATOM 2839 C C . GLU A 1 344 ? -24.087 8.822 16.133 1.00 92.00 344 GLU A C 1
ATOM 2841 O O . GLU A 1 344 ? -23.728 8.073 15.226 1.00 92.00 344 GLU A O 1
ATOM 2846 N N . ILE A 1 345 ? -25.345 8.852 16.585 1.00 90.00 345 ILE A N 1
ATOM 2847 C CA . ILE A 1 345 ? -26.497 8.201 15.944 1.00 90.00 345 ILE A CA 1
ATOM 2848 C C . ILE A 1 345 ? -27.529 9.288 15.675 1.00 90.00 345 ILE A C 1
ATOM 2850 O O . ILE A 1 345 ? -27.947 9.971 16.611 1.00 90.00 345 ILE A O 1
ATOM 2854 N N . ASP A 1 346 ? -27.916 9.465 14.412 1.00 86.38 346 ASP A N 1
ATOM 2855 C CA . ASP A 1 346 ? -28.821 10.532 13.959 1.00 86.38 346 ASP A CA 1
ATOM 2856 C C . ASP A 1 346 ? -28.387 11.921 14.471 1.00 86.38 346 ASP A C 1
ATOM 2858 O O . ASP A 1 346 ? -29.187 12.681 15.015 1.00 86.38 346 ASP A O 1
ATOM 2862 N N . GLY A 1 347 ? -27.081 12.209 14.409 1.00 85.75 347 GLY A N 1
ATOM 2863 C CA . GLY A 1 347 ? -26.485 13.455 14.910 1.00 85.75 347 GLY A CA 1
ATOM 2864 C C . GLY A 1 347 ? -26.408 13.581 16.439 1.00 85.75 347 GLY A C 1
ATOM 2865 O O . GLY A 1 347 ? -25.954 14.602 16.951 1.00 85.75 347 GLY A O 1
ATOM 2866 N N . SER A 1 348 ? -26.827 12.564 17.200 1.00 90.56 348 SER A N 1
ATOM 2867 C CA . SER A 1 348 ? -26.763 12.572 18.662 1.00 90.56 348 SER A CA 1
ATOM 2868 C C . SER A 1 348 ? -25.661 11.662 19.194 1.00 90.56 348 SER A C 1
ATOM 2870 O O . SER A 1 348 ? -25.702 10.434 19.068 1.00 90.56 348 SER A O 1
ATOM 2872 N N . LYS A 1 349 ? -24.699 12.280 19.881 1.00 90.69 349 LYS A N 1
ATOM 2873 C CA . LYS A 1 349 ? -23.671 11.575 20.653 1.00 90.69 349 LYS A CA 1
ATOM 2874 C C . LYS A 1 349 ? -24.253 10.821 21.844 1.00 90.69 349 LYS A C 1
ATOM 2876 O O . LYS A 1 349 ? -23.812 9.718 22.156 1.00 90.69 349 LYS A O 1
ATOM 2881 N N . ASP A 1 350 ? -25.258 11.391 22.502 1.00 89.75 350 ASP A N 1
ATOM 2882 C CA . ASP A 1 350 ? -25.896 10.733 23.640 1.00 89.75 350 ASP A CA 1
ATOM 2883 C C . ASP A 1 350 ? -26.555 9.426 23.219 1.00 89.75 350 ASP A C 1
ATOM 2885 O O . ASP A 1 350 ? -26.254 8.400 23.823 1.00 89.75 350 ASP A O 1
ATOM 2889 N N . LYS A 1 351 ? -27.297 9.422 22.103 1.00 91.88 351 LYS A N 1
ATOM 2890 C CA . LYS A 1 351 ? -27.865 8.188 21.541 1.00 91.88 351 LYS A CA 1
ATOM 2891 C C . LYS A 1 351 ? -26.803 7.119 21.265 1.00 91.88 351 LYS A C 1
ATOM 2893 O O . LYS A 1 351 ? -27.061 5.946 21.522 1.00 91.88 351 LYS A O 1
ATOM 2898 N N . PHE A 1 352 ? -25.620 7.495 20.765 1.00 93.19 352 PHE A N 1
ATOM 2899 C CA . PHE A 1 352 ? -24.536 6.540 20.503 1.00 93.19 352 PHE A CA 1
ATOM 2900 C C . PHE A 1 352 ? -24.067 5.843 21.784 1.00 93.19 352 PHE A C 1
ATOM 2902 O O . PHE A 1 352 ? -24.063 4.616 21.867 1.00 93.19 352 PHE A O 1
ATOM 2909 N N . PHE A 1 353 ? -23.701 6.617 22.804 1.00 90.75 353 PHE A N 1
ATOM 2910 C CA . PHE A 1 353 ? -23.190 6.063 24.059 1.00 90.75 353 PHE A CA 1
ATOM 2911 C C . PHE A 1 353 ? -24.283 5.385 24.896 1.00 90.75 353 PHE A C 1
ATOM 2913 O O . PHE A 1 353 ? -23.999 4.376 25.536 1.00 90.75 353 PHE A O 1
ATOM 2920 N N . ASP A 1 354 ? -25.516 5.892 24.872 1.00 90.31 354 ASP A N 1
ATOM 2921 C CA . ASP A 1 354 ? -26.651 5.282 25.577 1.00 90.31 354 ASP A CA 1
ATOM 2922 C C . ASP A 1 354 ? -27.038 3.939 24.941 1.00 90.31 354 ASP A C 1
ATOM 2924 O O . ASP A 1 354 ? -27.454 3.016 25.641 1.00 90.31 354 ASP A O 1
ATOM 2928 N N . LYS A 1 355 ? -26.840 3.791 23.622 1.00 92.69 355 LYS A N 1
ATOM 2929 C CA . LYS A 1 355 ? -26.945 2.496 22.942 1.00 92.69 355 LYS A CA 1
ATOM 2930 C C . LYS A 1 355 ? -25.788 1.570 23.315 1.00 92.69 355 LYS A C 1
ATOM 2932 O O . LYS A 1 355 ? -26.026 0.395 23.587 1.00 92.69 355 LYS A O 1
ATOM 2937 N N . LEU A 1 356 ? -24.555 2.079 23.336 1.00 91.50 356 LEU A N 1
ATOM 2938 C CA . LEU A 1 356 ? -23.351 1.282 23.581 1.00 91.50 356 LEU A CA 1
ATOM 2939 C C . LEU A 1 356 ? -23.341 0.623 24.968 1.00 91.50 356 LEU A C 1
ATOM 2941 O O . LEU A 1 356 ? -22.989 -0.551 25.082 1.00 91.50 356 LEU A O 1
ATOM 2945 N N . ILE A 1 357 ? -23.691 1.365 26.022 1.00 91.38 357 ILE A N 1
ATOM 2946 C CA . ILE A 1 357 ? -23.472 0.928 27.405 1.00 91.38 357 ILE A CA 1
ATOM 2947 C C . ILE A 1 357 ? -24.652 1.265 28.323 1.00 91.38 357 ILE A C 1
ATOM 2949 O O . ILE A 1 357 ? -25.137 2.391 28.373 1.00 91.38 357 ILE A O 1
ATOM 2953 N N . SER A 1 358 ? -25.066 0.286 29.126 1.00 88.62 358 SER A N 1
ATOM 2954 C CA . SER A 1 358 ? -25.997 0.477 30.240 1.00 88.62 358 SER A CA 1
ATOM 2955 C C . SER A 1 358 ? -25.230 0.550 31.558 1.00 88.62 358 SER A C 1
ATOM 2957 O O . SER A 1 358 ? -24.294 -0.215 31.786 1.00 88.62 358 SER A O 1
ATOM 2959 N N . ILE A 1 359 ? -25.597 1.491 32.433 1.00 89.25 359 ILE A N 1
ATOM 2960 C CA . ILE A 1 359 ? -24.795 1.844 33.612 1.00 89.25 359 ILE A CA 1
ATOM 2961 C C . ILE A 1 359 ? -25.642 1.865 34.882 1.00 89.25 359 ILE A C 1
ATOM 2963 O O . ILE A 1 359 ? -26.658 2.561 34.962 1.00 89.25 359 ILE A O 1
ATOM 2967 N N . LYS A 1 360 ? -25.145 1.214 35.936 1.00 81.75 360 LYS A N 1
ATOM 2968 C CA . LYS A 1 360 ? -25.629 1.354 37.316 1.00 81.75 360 LYS A CA 1
ATOM 2969 C C . LYS A 1 360 ? -24.486 1.800 38.236 1.00 81.75 360 LYS A C 1
ATOM 2971 O O . LYS A 1 360 ? -23.373 1.300 38.138 1.00 81.75 360 LYS A O 1
ATOM 2976 N N . GLY A 1 361 ? -24.767 2.736 39.145 1.00 83.44 361 GLY A N 1
ATOM 2977 C CA . GLY A 1 361 ? -23.777 3.306 40.073 1.00 83.44 361 GLY A CA 1
ATOM 2978 C C . GLY A 1 361 ? -23.130 4.613 39.593 1.00 83.44 361 GLY A C 1
ATOM 2979 O O . GLY A 1 361 ? -23.275 5.011 38.437 1.00 83.44 361 GLY A O 1
ATOM 2980 N N . LEU A 1 362 ? -22.466 5.321 40.513 1.00 84.00 362 LEU A N 1
ATOM 2981 C CA . LEU A 1 362 ? -21.930 6.675 40.296 1.00 84.00 362 LEU A CA 1
ATOM 2982 C C . LEU A 1 362 ? -20.607 6.688 39.517 1.00 84.00 362 LEU A C 1
ATOM 2984 O O . LEU A 1 362 ? -20.388 7.602 38.723 1.00 84.00 362 LEU A O 1
ATOM 2988 N N . PHE A 1 363 ? -19.743 5.686 39.708 1.00 85.00 363 PHE A N 1
ATOM 2989 C CA . PHE A 1 363 ? -18.402 5.660 39.111 1.00 85.00 363 PHE A CA 1
ATOM 2990 C C . PHE A 1 363 ? -18.464 5.635 37.579 1.00 85.00 363 PHE A C 1
ATOM 2992 O O . PHE A 1 363 ? -17.996 6.564 36.918 1.00 85.00 363 PHE A O 1
ATOM 2999 N N . PHE A 1 364 ? -19.132 4.628 37.006 1.00 85.19 364 PHE A N 1
ATOM 3000 C CA . PHE A 1 364 ? -19.273 4.502 35.553 1.00 85.19 364 PHE A CA 1
ATOM 3001 C C . PHE A 1 364 ? -20.111 5.630 34.943 1.00 85.19 364 PHE A C 1
ATOM 3003 O O . PHE A 1 364 ? -19.850 6.036 33.813 1.00 85.19 364 PHE A O 1
ATOM 3010 N N . ARG A 1 365 ? -21.069 6.198 35.689 1.00 86.75 365 ARG A N 1
ATOM 3011 C CA . ARG A 1 365 ? -21.871 7.339 35.217 1.00 86.75 365 ARG A CA 1
ATOM 3012 C C . ARG A 1 365 ? -21.000 8.586 35.052 1.00 86.75 365 ARG A C 1
ATOM 3014 O O . ARG A 1 365 ? -21.103 9.277 34.040 1.00 86.75 365 ARG A O 1
ATOM 3021 N N . SER A 1 366 ? -20.110 8.841 36.010 1.00 85.75 366 SER A N 1
ATOM 3022 C CA . SER A 1 366 ? -19.119 9.920 35.934 1.00 85.75 366 SER A CA 1
ATOM 3023 C C . SER A 1 366 ? -18.085 9.670 34.837 1.00 85.75 366 SER A C 1
ATOM 3025 O O . SER A 1 366 ? -17.787 10.589 34.075 1.00 85.75 366 SER A O 1
ATOM 3027 N N . LEU A 1 367 ? -17.591 8.435 34.701 1.00 84.50 367 LEU A N 1
ATOM 3028 C CA . LEU A 1 367 ? -16.648 8.054 33.648 1.00 84.50 367 LEU A CA 1
ATOM 3029 C C . LEU A 1 367 ? -17.246 8.245 32.249 1.00 84.50 367 LEU A C 1
ATOM 3031 O O . LEU A 1 367 ? -16.624 8.878 31.403 1.00 84.50 367 LEU A O 1
ATOM 3035 N N . ILE A 1 368 ? -18.458 7.746 32.001 1.00 85.75 368 ILE A N 1
ATOM 3036 C CA . ILE A 1 368 ? -19.104 7.870 30.690 1.00 85.75 368 ILE A CA 1
ATOM 3037 C C . ILE A 1 368 ? -19.490 9.315 30.401 1.00 85.75 368 ILE A C 1
ATOM 3039 O O . ILE A 1 368 ? -19.301 9.770 29.280 1.00 85.75 368 ILE A O 1
ATOM 3043 N N . ARG A 1 369 ? -19.925 10.092 31.400 1.00 87.50 369 ARG A N 1
ATOM 3044 C CA . ARG A 1 369 ? -20.110 11.543 31.229 1.00 87.50 369 ARG A CA 1
ATOM 3045 C C . ARG A 1 369 ? -18.796 12.237 30.861 1.00 87.50 369 ARG A C 1
ATOM 3047 O O . ARG A 1 369 ? -18.787 13.128 30.014 1.00 87.50 369 ARG A O 1
ATOM 3054 N N . TYR A 1 370 ? -17.685 11.829 31.474 1.00 86.81 370 TYR A N 1
ATOM 3055 C CA . TYR A 1 370 ? -16.363 12.353 31.149 1.00 86.81 370 TYR A CA 1
ATOM 3056 C C . TYR A 1 370 ? -15.936 11.978 29.722 1.00 86.81 370 TYR A C 1
ATOM 3058 O O . TYR A 1 370 ? -15.522 12.867 28.981 1.00 86.81 370 TYR A O 1
ATOM 3066 N N . LEU A 1 371 ? -16.100 10.713 29.322 1.00 84.19 371 LEU A N 1
ATOM 3067 C CA . LEU A 1 371 ? -15.835 10.222 27.965 1.00 84.19 371 LEU A CA 1
ATOM 3068 C C . LEU A 1 371 ? -16.700 10.945 26.931 1.00 84.19 371 LEU A C 1
ATOM 3070 O O . LEU A 1 371 ? -16.157 11.534 26.007 1.00 84.19 371 LEU A O 1
ATOM 3074 N N . LYS A 1 372 ? -18.020 11.026 27.142 1.00 87.00 372 LYS A N 1
ATOM 3075 C CA . LYS A 1 372 ? -18.942 11.810 26.304 1.00 87.00 372 LYS A CA 1
ATOM 3076 C C . LYS A 1 372 ? -18.463 13.251 26.144 1.00 87.00 372 LYS A C 1
ATOM 3078 O O . LYS A 1 372 ? -18.483 13.786 25.043 1.00 87.00 372 LYS A O 1
ATOM 3083 N N . ARG A 1 373 ? -18.018 13.904 27.222 1.00 85.75 373 ARG A N 1
ATOM 3084 C CA . ARG A 1 373 ? -17.526 15.291 27.164 1.00 85.75 373 ARG A CA 1
ATOM 3085 C C . ARG A 1 373 ? -16.196 15.419 26.417 1.00 85.75 373 ARG A C 1
ATOM 3087 O O . ARG A 1 373 ? -15.948 16.461 25.822 1.00 85.75 373 ARG A O 1
ATOM 3094 N N . LYS A 1 374 ? -15.327 14.413 26.505 1.00 84.69 374 LYS A N 1
ATOM 3095 C CA . LYS A 1 374 ? -13.961 14.466 25.972 1.00 84.69 374 LYS A CA 1
ATOM 3096 C C . LYS A 1 374 ? -13.793 13.840 24.597 1.00 84.69 374 LYS A C 1
ATOM 3098 O O . LYS A 1 374 ? -12.784 14.151 23.987 1.00 84.69 374 LYS A O 1
ATOM 3103 N N . SER A 1 375 ? -14.730 13.016 24.137 1.00 85.12 375 SER A N 1
ATOM 3104 C CA . SER A 1 375 ? -14.604 12.240 22.906 1.00 85.12 375 SER A CA 1
ATOM 3105 C C . SER A 1 375 ? -15.778 12.478 21.965 1.00 85.12 375 SER A C 1
ATOM 3107 O O . SER A 1 375 ? -16.841 11.877 22.124 1.00 85.12 375 SER A O 1
ATOM 3109 N N . ASN A 1 376 ? -15.592 13.365 20.987 1.00 86.44 376 ASN A N 1
ATOM 3110 C CA . ASN A 1 376 ? -16.575 13.605 19.925 1.00 86.44 376 ASN A CA 1
ATOM 3111 C C . ASN A 1 376 ? -16.322 12.712 18.706 1.00 86.44 376 ASN A C 1
ATOM 3113 O O . ASN A 1 376 ? -17.261 12.277 18.039 1.00 86.44 376 ASN A O 1
ATOM 3117 N N . ASN A 1 377 ? -15.053 12.431 18.436 1.00 90.50 377 ASN A N 1
ATOM 3118 C CA . ASN A 1 377 ? -14.595 11.652 17.298 1.00 90.50 377 ASN A CA 1
ATOM 3119 C C . ASN A 1 377 ? -13.518 10.644 17.715 1.00 90.50 377 ASN A C 1
ATOM 3121 O O . ASN A 1 377 ? -13.064 10.616 18.867 1.00 90.50 377 ASN A O 1
ATOM 3125 N N . LEU A 1 378 ? -13.117 9.802 16.768 1.00 88.38 378 LEU A N 1
ATOM 3126 C CA . LEU A 1 378 ? -12.105 8.778 16.991 1.00 88.38 378 LEU A CA 1
ATOM 3127 C C . LEU A 1 378 ? -10.764 9.379 17.442 1.00 88.38 378 LEU A C 1
ATOM 3129 O O . LEU A 1 378 ? -10.108 8.792 18.302 1.00 88.38 378 LEU A O 1
ATOM 3133 N N . TYR A 1 379 ? -10.394 10.564 16.947 1.00 88.00 379 TYR A N 1
ATOM 3134 C CA . TYR A 1 379 ? -9.164 11.260 17.341 1.00 88.00 379 TYR A CA 1
ATOM 3135 C C . TYR A 1 379 ? -9.131 11.560 18.842 1.00 88.00 379 TYR A C 1
ATOM 3137 O O . TYR A 1 379 ? -8.156 11.253 19.537 1.00 88.00 379 TYR A O 1
ATOM 3145 N N . ASP A 1 380 ? -10.224 12.112 19.364 1.00 88.19 380 ASP A N 1
ATOM 3146 C CA . ASP A 1 380 ? -10.358 12.435 20.777 1.00 88.19 380 ASP A CA 1
ATOM 3147 C C . ASP A 1 380 ? -10.301 11.177 21.658 1.00 88.19 380 ASP A C 1
ATOM 3149 O O . ASP A 1 380 ? -9.695 11.186 22.734 1.00 88.19 380 ASP A O 1
ATOM 3153 N N . LEU A 1 381 ? -10.940 10.083 21.222 1.00 85.31 381 LEU A N 1
ATOM 3154 C CA . LEU A 1 381 ? -10.918 8.808 21.944 1.00 85.31 381 LEU A CA 1
ATOM 3155 C C . LEU A 1 381 ? -9.513 8.207 21.964 1.00 85.31 381 LEU A C 1
ATOM 3157 O O . LEU A 1 381 ? -9.034 7.813 23.027 1.00 85.31 381 LEU A O 1
ATOM 3161 N N . ILE A 1 382 ? -8.837 8.171 20.817 1.00 82.44 382 ILE A N 1
ATOM 3162 C CA . ILE A 1 382 ? -7.465 7.671 20.711 1.00 82.44 382 ILE A CA 1
ATOM 3163 C C . ILE A 1 382 ? -6.525 8.517 21.581 1.00 82.44 382 ILE A C 1
ATOM 3165 O O . ILE A 1 382 ? -5.747 7.961 22.355 1.00 82.44 382 ILE A O 1
ATOM 3169 N N . THR A 1 383 ? -6.660 9.845 21.548 1.00 81.88 383 THR A N 1
ATOM 3170 C CA . THR A 1 383 ? -5.901 10.776 22.401 1.00 81.88 383 THR A CA 1
ATOM 3171 C C . THR A 1 383 ? -6.196 10.588 23.889 1.00 81.88 383 THR A C 1
ATOM 3173 O O . THR A 1 383 ? -5.322 10.764 24.742 1.00 81.88 383 THR A O 1
ATOM 3176 N N . PHE A 1 384 ? -7.430 10.236 24.246 1.00 79.06 384 PHE A N 1
ATOM 3177 C CA . PHE A 1 384 ? -7.773 9.908 25.623 1.00 79.06 384 PHE A CA 1
ATOM 3178 C C . PHE A 1 384 ? -7.102 8.601 26.066 1.00 79.06 384 PHE A C 1
ATOM 3180 O O . PHE A 1 384 ? -6.455 8.579 27.114 1.00 79.06 384 PHE A O 1
ATOM 3187 N N . ILE A 1 385 ? -7.203 7.540 25.262 1.00 73.12 385 ILE A N 1
ATOM 3188 C CA . ILE A 1 385 ? -6.642 6.214 25.561 1.00 73.12 385 ILE A CA 1
ATOM 3189 C C . ILE A 1 385 ? -5.105 6.249 25.595 1.00 73.12 385 ILE A C 1
ATOM 3191 O O . ILE A 1 385 ? -4.481 5.630 26.461 1.00 73.12 385 ILE A O 1
ATOM 3195 N N . SER A 1 386 ? -4.467 7.011 24.708 1.00 70.19 386 SER A N 1
ATOM 3196 C CA . SER A 1 386 ? -3.006 7.075 24.610 1.00 70.19 386 SER A CA 1
ATOM 3197 C C . SER A 1 386 ? -2.318 7.628 25.846 1.00 70.19 386 SER A C 1
ATOM 3199 O O . SER A 1 386 ? -1.174 7.266 26.115 1.00 70.19 386 SER A O 1
ATOM 3201 N N . LYS A 1 387 ? -3.001 8.471 26.627 1.00 69.69 387 LYS A N 1
ATOM 3202 C CA . LYS A 1 387 ? -2.484 8.953 27.915 1.00 69.69 387 LYS A CA 1
ATOM 3203 C C . LYS A 1 387 ? -2.220 7.804 28.881 1.00 69.69 387 LYS A C 1
ATOM 3205 O O . LYS A 1 387 ? -1.331 7.915 29.719 1.00 69.69 387 LYS A O 1
ATOM 3210 N N . PHE A 1 388 ? -2.965 6.711 28.746 1.00 66.25 388 PHE A N 1
ATOM 3211 C CA . PHE A 1 388 ? -2.822 5.521 29.574 1.00 66.25 388 PHE A CA 1
ATOM 3212 C C . PHE A 1 388 ? -1.845 4.511 28.964 1.00 66.25 388 PHE A C 1
ATOM 3214 O O . PHE A 1 388 ? -1.049 3.942 29.703 1.00 66.25 388 PHE A O 1
ATOM 3221 N N . ILE A 1 389 ? -1.867 4.324 27.637 1.00 56.41 389 ILE A N 1
ATOM 3222 C CA . ILE A 1 389 ? -1.027 3.325 26.949 1.00 56.41 389 ILE A CA 1
ATOM 3223 C C . ILE A 1 389 ? 0.383 3.855 26.664 1.00 56.41 389 ILE A C 1
ATOM 3225 O O . ILE A 1 389 ? 1.373 3.244 27.050 1.00 56.41 389 ILE A O 1
ATOM 3229 N N . LEU A 1 390 ? 0.482 5.001 25.990 1.00 60.38 390 LEU A N 1
ATOM 3230 C CA . LEU A 1 390 ? 1.750 5.572 25.522 1.00 60.38 390 LEU A CA 1
ATOM 3231 C C . LEU A 1 390 ? 2.349 6.573 26.517 1.00 60.38 390 LEU A C 1
ATOM 3233 O O . LEU A 1 390 ? 3.433 7.095 26.278 1.00 60.38 390 LEU A O 1
ATOM 3237 N N . LYS A 1 391 ? 1.625 6.902 27.598 1.00 68.19 391 LYS A N 1
ATOM 3238 C CA . LYS A 1 391 ? 1.954 7.994 28.536 1.00 68.19 391 LYS A CA 1
ATOM 3239 C C . LYS A 1 391 ? 2.201 9.346 27.834 1.00 68.19 391 LYS A C 1
ATOM 3241 O O . LYS A 1 391 ? 2.794 10.251 28.417 1.00 68.19 391 LYS A O 1
ATOM 3246 N N . LYS A 1 392 ? 1.713 9.513 26.595 1.00 68.06 392 LYS A N 1
ATOM 3247 C CA . LYS A 1 392 ? 1.825 10.743 25.793 1.00 68.06 392 LYS A CA 1
ATOM 3248 C C . LYS A 1 392 ? 0.553 11.584 25.901 1.00 68.06 392 LYS A C 1
ATOM 3250 O O . LYS A 1 392 ? -0.556 11.055 25.973 1.00 68.06 392 LYS A O 1
ATOM 3255 N N . ARG A 1 393 ? 0.709 12.915 25.882 1.00 64.94 393 ARG A N 1
ATOM 3256 C CA . ARG A 1 393 ? -0.412 13.876 25.965 1.00 64.94 393 ARG A CA 1
ATOM 3257 C C . ARG A 1 393 ? -1.271 13.934 24.692 1.00 64.94 393 ARG A C 1
ATOM 3259 O O . ARG A 1 393 ? -2.451 14.258 24.816 1.00 64.94 393 ARG A O 1
ATOM 3266 N N . ARG A 1 394 ? -0.687 13.629 23.527 1.00 71.00 394 ARG A N 1
ATOM 3267 C CA . ARG A 1 394 ? -1.301 13.614 22.187 1.00 71.00 394 ARG A CA 1
ATOM 3268 C C . ARG A 1 394 ? -0.820 12.368 21.436 1.00 71.00 394 ARG A C 1
ATOM 3270 O O . ARG A 1 394 ? 0.307 11.933 21.676 1.00 71.00 394 ARG A O 1
ATOM 3277 N N . VAL A 1 395 ? -1.667 11.795 20.581 1.00 73.25 395 VAL A N 1
ATOM 3278 C CA . VAL A 1 395 ? -1.248 10.756 19.626 1.00 73.25 395 VAL A CA 1
ATOM 3279 C C . VAL A 1 395 ? -0.849 11.418 18.332 1.00 73.25 395 VAL A C 1
ATOM 3281 O O . VAL A 1 395 ? -1.632 12.185 17.779 1.00 73.25 395 VAL A O 1
ATOM 3284 N N . ASN A 1 396 ? 0.336 11.072 17.848 1.00 79.44 396 ASN A N 1
ATOM 3285 C CA . ASN A 1 396 ? 0.766 11.437 16.513 1.00 79.44 396 ASN A CA 1
ATOM 3286 C C . ASN A 1 396 ? 0.546 10.229 15.594 1.00 79.44 396 ASN A C 1
ATOM 3288 O O . ASN A 1 396 ? 0.844 9.092 15.975 1.00 79.44 396 ASN A O 1
ATOM 3292 N N . GLY A 1 397 ? 0.031 10.469 14.389 1.00 77.69 397 GLY A N 1
ATOM 3293 C CA . GLY A 1 397 ? -0.144 9.433 13.372 1.00 77.69 397 GLY A CA 1
ATO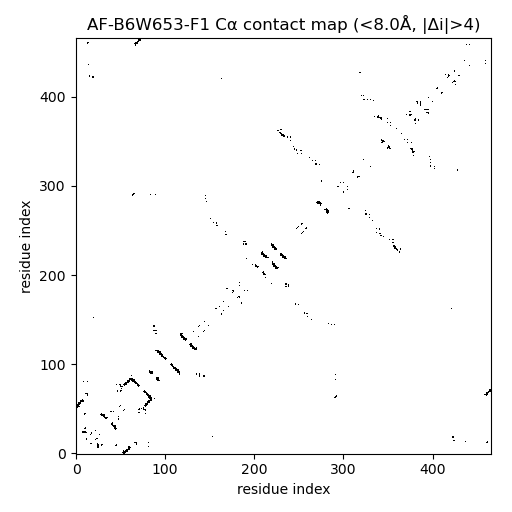M 3294 C C . GLY A 1 397 ? 1.167 8.718 13.054 1.00 77.69 397 GLY A C 1
ATOM 3295 O O . GLY A 1 397 ? 1.184 7.495 12.945 1.00 77.69 397 GLY A O 1
ATOM 3296 N N . VAL A 1 398 ? 2.277 9.460 13.019 1.00 79.44 398 VAL A N 1
ATOM 3297 C CA . VAL A 1 398 ? 3.621 8.912 12.784 1.00 79.44 398 VAL A CA 1
ATOM 3298 C C . VAL A 1 398 ? 4.029 7.879 13.844 1.00 79.44 398 VAL A C 1
ATOM 3300 O O . VAL A 1 398 ? 4.532 6.814 13.496 1.00 79.44 398 VAL A O 1
ATOM 3303 N N . ASP A 1 399 ? 3.721 8.118 15.127 1.00 77.25 399 ASP A N 1
ATOM 3304 C CA . ASP A 1 399 ? 4.012 7.166 16.210 1.00 77.25 399 ASP A CA 1
ATOM 3305 C C . ASP A 1 399 ? 3.223 5.863 16.021 1.00 77.25 399 ASP A C 1
ATOM 3307 O O . ASP A 1 399 ? 3.747 4.765 16.219 1.00 77.25 399 ASP A O 1
ATOM 3311 N N . LEU A 1 400 ? 1.951 5.983 15.626 1.00 71.12 400 LEU A N 1
ATOM 3312 C CA . LEU A 1 400 ? 1.094 4.835 15.353 1.00 71.12 400 LEU A CA 1
ATOM 3313 C C . LEU A 1 400 ? 1.586 4.063 14.125 1.00 71.12 400 LEU A C 1
ATOM 3315 O O . LEU A 1 400 ? 1.633 2.837 14.165 1.00 71.12 400 LEU A O 1
ATOM 3319 N N . VAL A 1 401 ? 1.987 4.755 13.057 1.00 67.81 401 VAL A N 1
ATOM 3320 C CA . VAL A 1 401 ? 2.551 4.138 11.850 1.00 67.81 401 VAL A CA 1
ATOM 3321 C C . VAL A 1 401 ? 3.833 3.379 12.185 1.00 67.81 401 VAL A C 1
ATOM 3323 O O . VAL A 1 401 ? 3.934 2.203 11.836 1.00 67.81 401 VAL A O 1
ATOM 3326 N N . LYS A 1 402 ? 4.761 3.976 12.940 1.00 68.81 402 LYS A N 1
ATOM 3327 C CA . LYS A 1 402 ? 5.985 3.304 13.410 1.00 68.81 402 LYS A CA 1
ATOM 3328 C C . LYS A 1 402 ? 5.684 2.095 14.293 1.00 68.81 402 LYS A C 1
ATOM 3330 O O . LYS A 1 402 ? 6.284 1.030 14.127 1.00 68.81 402 LYS A O 1
ATOM 3335 N N . TYR A 1 403 ? 4.699 2.201 15.184 1.00 67.00 403 TYR A N 1
ATOM 3336 C CA . TYR A 1 403 ? 4.241 1.068 15.991 1.00 67.00 403 TYR A CA 1
ATOM 3337 C C . TYR A 1 403 ? 3.667 -0.060 15.120 1.00 67.00 403 TYR A C 1
ATOM 3339 O O . TYR A 1 403 ? 4.068 -1.216 15.242 1.00 67.00 403 TYR A O 1
ATOM 3347 N N . ILE A 1 404 ? 2.765 0.270 14.193 1.00 60.28 404 ILE A N 1
ATOM 3348 C CA . ILE A 1 404 ? 2.169 -0.681 13.247 1.00 60.28 404 ILE A CA 1
ATOM 3349 C C . ILE A 1 404 ? 3.270 -1.347 12.423 1.00 60.28 404 ILE A C 1
ATOM 3351 O O . ILE A 1 404 ? 3.230 -2.563 12.231 1.00 60.28 404 ILE A O 1
ATOM 3355 N N . ILE A 1 405 ? 4.256 -0.582 11.947 1.00 59.25 405 ILE A N 1
ATOM 3356 C CA . ILE A 1 405 ? 5.361 -1.054 11.106 1.00 59.25 405 ILE A CA 1
ATOM 3357 C C . ILE A 1 405 ? 6.295 -1.996 11.861 1.00 59.25 405 ILE A C 1
ATOM 3359 O O . ILE A 1 405 ? 6.559 -3.084 11.343 1.00 59.25 405 ILE A O 1
ATOM 3363 N N . SER A 1 406 ? 6.675 -1.653 13.089 1.00 58.44 406 SER A N 1
ATOM 3364 C CA . SER A 1 406 ? 7.550 -2.459 13.953 1.00 58.44 406 SER A CA 1
ATOM 3365 C C . SER A 1 406 ? 6.882 -3.713 14.543 1.00 58.44 406 SER A C 1
ATOM 3367 O O . SER A 1 406 ? 7.572 -4.645 14.967 1.00 58.44 406 SER A O 1
ATOM 3369 N N . TYR A 1 407 ? 5.547 -3.807 14.541 1.00 57.44 407 TYR A N 1
ATOM 3370 C CA . TYR A 1 407 ? 4.844 -4.956 15.119 1.00 57.44 407 TYR A CA 1
ATOM 3371 C C . TYR A 1 407 ? 4.926 -6.219 14.234 1.00 57.44 407 TYR A C 1
ATOM 3373 O O . TYR A 1 407 ? 4.232 -6.338 13.219 1.00 57.44 407 TYR A O 1
ATOM 3381 N N . LYS A 1 408 ? 5.723 -7.217 14.657 1.00 48.25 408 LYS A N 1
ATOM 3382 C CA . LYS A 1 408 ? 5.996 -8.473 13.915 1.00 48.25 408 LYS A CA 1
ATOM 3383 C C . LYS A 1 408 ? 4.742 -9.229 13.438 1.00 48.25 408 LYS A C 1
ATOM 3385 O O . LYS A 1 408 ? 4.737 -9.730 12.319 1.00 48.25 408 LYS A O 1
ATOM 3390 N N . LYS A 1 409 ? 3.656 -9.288 14.226 1.00 45.69 409 LYS A N 1
ATOM 3391 C CA . LYS A 1 409 ? 2.396 -9.956 13.810 1.00 45.69 409 LYS A CA 1
ATOM 3392 C C . LYS A 1 409 ? 1.623 -9.184 12.734 1.00 45.69 409 LYS A C 1
ATOM 3394 O O . LYS A 1 409 ? 0.894 -9.786 11.952 1.00 45.69 409 LYS A O 1
ATOM 3399 N N . VAL A 1 410 ? 1.795 -7.864 12.666 1.00 43.62 410 VAL A N 1
ATOM 3400 C CA . VAL A 1 410 ? 1.166 -7.027 11.636 1.00 43.62 410 VAL A CA 1
ATOM 3401 C C . VAL A 1 410 ? 1.909 -7.172 10.305 1.00 43.62 410 VAL A C 1
ATOM 3403 O O . VAL A 1 410 ? 1.306 -6.972 9.261 1.00 43.62 410 VAL A O 1
ATOM 3406 N N . THR A 1 411 ? 3.176 -7.596 10.290 1.00 43.50 411 THR A N 1
ATOM 3407 C CA . THR A 1 411 ? 3.944 -7.846 9.055 1.00 43.50 411 THR A CA 1
ATOM 3408 C C . THR A 1 411 ? 3.281 -8.871 8.128 1.00 43.50 411 THR A C 1
ATOM 3410 O O . THR A 1 411 ? 3.190 -8.606 6.933 1.00 43.50 411 THR A O 1
ATOM 3413 N N . ASN A 1 412 ? 2.706 -9.958 8.656 1.00 41.78 412 ASN A N 1
ATOM 3414 C CA . ASN A 1 412 ? 1.955 -10.936 7.847 1.00 41.78 412 ASN A CA 1
ATOM 3415 C C . ASN A 1 412 ? 0.638 -10.357 7.302 1.00 41.78 412 ASN A C 1
ATOM 3417 O O . ASN A 1 412 ? 0.230 -10.647 6.179 1.00 41.78 412 ASN A O 1
ATOM 3421 N N . ILE A 1 413 ? -0.023 -9.494 8.079 1.00 40.28 413 ILE A N 1
ATOM 3422 C CA . ILE A 1 413 ? -1.244 -8.798 7.654 1.00 40.28 413 ILE A CA 1
ATOM 3423 C C . ILE A 1 413 ? -0.907 -7.775 6.564 1.00 40.28 413 ILE A C 1
ATOM 3425 O O . ILE A 1 413 ? -1.579 -7.765 5.541 1.00 40.28 413 ILE A O 1
ATOM 3429 N N . LYS A 1 414 ? 0.168 -6.990 6.712 1.00 45.16 414 LYS A N 1
ATOM 3430 C CA . LYS A 1 414 ? 0.697 -6.084 5.673 1.00 45.16 414 LYS A CA 1
ATOM 3431 C C . LYS A 1 414 ? 1.028 -6.846 4.398 1.00 45.16 414 LYS A C 1
ATOM 3433 O O . LYS A 1 414 ? 0.577 -6.458 3.331 1.00 45.16 414 LYS A O 1
ATOM 3438 N N . GLN A 1 415 ? 1.741 -7.964 4.532 1.00 43.44 415 GLN A N 1
ATOM 3439 C CA . GLN A 1 415 ? 2.088 -8.842 3.422 1.00 43.44 415 GLN A CA 1
ATOM 3440 C C . GLN A 1 415 ? 0.847 -9.337 2.690 1.00 43.44 415 GLN A C 1
ATOM 3442 O O . GLN A 1 415 ? 0.821 -9.291 1.471 1.00 43.44 415 GLN A O 1
ATOM 3447 N N . ASN A 1 416 ? -0.207 -9.734 3.402 1.00 39.88 416 ASN A N 1
ATOM 3448 C CA . ASN A 1 416 ? -1.413 -10.272 2.780 1.00 39.88 416 ASN A CA 1
ATOM 3449 C C . ASN A 1 416 ? -2.418 -9.208 2.310 1.00 39.88 416 ASN A C 1
ATOM 3451 O O . ASN A 1 416 ? -3.178 -9.471 1.379 1.00 39.88 416 ASN A O 1
ATOM 3455 N N . ILE A 1 417 ? -2.496 -8.042 2.957 1.00 36.56 417 ILE A N 1
ATOM 3456 C CA . ILE A 1 417 ? -3.285 -6.884 2.498 1.00 36.56 417 ILE A CA 1
ATOM 3457 C C . ILE A 1 417 ? -2.618 -6.306 1.270 1.00 36.56 417 ILE A C 1
ATOM 3459 O O . ILE A 1 417 ? -3.250 -6.205 0.230 1.00 36.56 417 ILE A O 1
ATOM 3463 N N . GLY A 1 418 ? -1.325 -6.051 1.367 1.00 34.38 418 GLY A N 1
ATOM 3464 C CA . GLY A 1 418 ? -0.504 -5.639 0.259 1.00 34.38 418 GLY A CA 1
ATOM 3465 C C . GLY A 1 418 ? -0.532 -6.644 -0.900 1.00 34.38 418 GLY A C 1
ATOM 3466 O O . GLY A 1 418 ? -0.828 -6.246 -2.012 1.00 34.38 418 GLY A O 1
ATOM 3467 N N . LYS A 1 419 ? -0.362 -7.955 -0.680 1.00 40.22 419 LYS A N 1
ATOM 3468 C CA . LYS A 1 419 ? -0.480 -8.964 -1.757 1.00 40.22 419 LYS A CA 1
ATOM 3469 C C . LYS A 1 419 ? -1.872 -9.024 -2.395 1.00 40.22 419 LYS A C 1
ATOM 3471 O O . LYS A 1 419 ? -1.963 -9.201 -3.601 1.00 40.22 419 LYS A O 1
ATOM 3476 N N . LYS A 1 420 ? -2.956 -8.872 -1.619 1.00 37.31 420 LYS A N 1
ATOM 3477 C CA . LYS A 1 420 ? -4.333 -8.935 -2.155 1.00 37.31 420 LYS A CA 1
ATOM 3478 C C . LYS A 1 420 ? -4.835 -7.617 -2.762 1.00 37.31 420 LYS A C 1
ATOM 3480 O O . LYS A 1 420 ? -5.645 -7.669 -3.674 1.00 37.31 420 LYS A O 1
ATOM 3485 N N . MET A 1 421 ? -4.405 -6.464 -2.250 1.00 31.03 421 MET A N 1
ATOM 3486 C CA . MET A 1 421 ? -4.853 -5.135 -2.702 1.00 31.03 421 MET A CA 1
ATOM 3487 C C . MET A 1 421 ? -3.861 -4.458 -3.651 1.00 31.03 421 MET A C 1
ATOM 3489 O O . MET A 1 421 ? -4.272 -3.679 -4.498 1.00 31.03 421 MET A O 1
ATOM 3493 N N . LEU A 1 422 ? -2.565 -4.726 -3.491 1.00 34.38 422 LEU A N 1
ATOM 3494 C CA . LEU A 1 422 ? -1.459 -4.029 -4.161 1.00 34.38 422 LEU A CA 1
ATOM 3495 C C . LEU A 1 422 ? -0.508 -4.995 -4.889 1.00 34.38 422 LEU A C 1
ATOM 3497 O O . LEU A 1 422 ? 0.533 -4.573 -5.384 1.00 34.38 422 LEU A O 1
ATOM 3501 N N . GLY A 1 423 ? -0.785 -6.301 -4.859 1.00 32.50 423 GLY A N 1
ATOM 3502 C CA . GLY A 1 423 ? 0.135 -7.338 -5.318 1.00 32.50 423 GLY A CA 1
ATOM 3503 C C . GLY A 1 423 ? 1.436 -7.500 -4.517 1.00 32.50 423 GLY A C 1
ATOM 3504 O O . GLY A 1 423 ? 2.158 -8.457 -4.761 1.00 32.50 423 GLY A O 1
ATOM 3505 N N . ARG A 1 424 ? 1.754 -6.632 -3.540 1.00 41.28 424 ARG A N 1
ATOM 3506 C CA . ARG A 1 424 ? 3.048 -6.618 -2.817 1.00 41.28 424 ARG A CA 1
ATOM 3507 C C . ARG A 1 424 ? 2.941 -6.240 -1.348 1.00 41.28 424 ARG A C 1
ATOM 3509 O O . ARG A 1 424 ? 2.042 -5.518 -0.956 1.00 41.28 424 ARG A O 1
ATOM 3516 N N . ALA A 1 425 ? 3.905 -6.652 -0.528 1.00 29.61 425 ALA A N 1
ATOM 3517 C CA . ALA A 1 425 ? 3.825 -6.598 0.931 1.00 29.61 425 ALA A CA 1
ATOM 3518 C C . ALA A 1 425 ? 3.899 -5.211 1.613 1.00 29.61 425 ALA A C 1
ATOM 3520 O O . ALA A 1 425 ? 3.415 -5.082 2.741 1.00 29.61 425 ALA A O 1
ATOM 3521 N N . ASN A 1 426 ? 4.543 -4.214 0.993 1.00 35.00 426 ASN A N 1
ATOM 3522 C CA . ASN A 1 426 ? 4.623 -2.785 1.368 1.00 35.00 426 ASN A CA 1
ATOM 3523 C C . ASN A 1 426 ? 5.586 -2.015 0.423 1.00 35.00 426 ASN A C 1
ATOM 3525 O O . ASN A 1 426 ? 6.315 -2.627 -0.356 1.00 35.00 426 ASN A O 1
ATOM 3529 N N . LEU A 1 427 ? 5.642 -0.676 0.520 1.00 35.66 427 LEU A N 1
ATOM 3530 C CA . LEU A 1 427 ? 6.563 0.185 -0.251 1.00 35.66 427 LEU A CA 1
ATOM 3531 C C . LEU A 1 427 ? 8.041 -0.207 -0.071 1.00 35.66 427 LEU A C 1
ATOM 3533 O O . LEU A 1 427 ? 8.803 -0.173 -1.029 1.00 35.66 427 LEU A O 1
ATOM 3537 N N . ARG A 1 428 ? 8.429 -0.661 1.131 1.00 36.81 428 ARG A N 1
ATOM 3538 C CA . ARG A 1 428 ? 9.765 -1.214 1.381 1.00 36.81 428 ARG A CA 1
ATOM 3539 C C . ARG A 1 428 ? 10.013 -2.445 0.525 1.00 36.81 428 ARG A C 1
ATOM 3541 O O . ARG A 1 428 ? 11.047 -2.478 -0.092 1.00 36.81 428 ARG A O 1
ATOM 3548 N N . SER A 1 429 ? 9.105 -3.417 0.438 1.00 37.22 429 SER A N 1
ATOM 3549 C CA . SER A 1 429 ? 9.248 -4.563 -0.474 1.00 37.22 429 SER A CA 1
ATOM 3550 C C . SER A 1 429 ? 9.198 -4.130 -1.931 1.00 37.22 429 SER A C 1
ATOM 3552 O O . SER A 1 429 ? 9.924 -4.668 -2.732 1.00 37.22 429 SER A O 1
ATOM 3554 N N . TYR A 1 430 ? 8.445 -3.091 -2.297 1.00 39.28 430 TYR A N 1
ATOM 3555 C CA . TYR A 1 430 ? 8.499 -2.581 -3.666 1.00 39.28 430 TYR A CA 1
ATOM 3556 C C . TYR A 1 430 ? 9.896 -2.052 -4.024 1.00 39.28 430 TYR A C 1
ATOM 3558 O O . TYR A 1 430 ? 10.450 -2.456 -5.039 1.00 39.28 430 TYR A O 1
ATOM 3566 N N . ILE A 1 431 ? 10.477 -1.213 -3.160 1.00 37.00 431 ILE A N 1
ATOM 3567 C CA . ILE A 1 431 ? 11.812 -0.628 -3.340 1.00 37.00 431 ILE A CA 1
ATOM 3568 C C . ILE A 1 431 ? 12.905 -1.681 -3.132 1.00 37.00 431 ILE A C 1
ATOM 3570 O O . ILE A 1 431 ? 13.832 -1.752 -3.914 1.00 37.00 431 ILE A O 1
ATOM 3574 N N . VAL A 1 432 ? 12.796 -2.521 -2.105 1.00 36.16 432 VAL A N 1
ATOM 3575 C CA . VAL A 1 432 ? 13.754 -3.580 -1.768 1.00 36.16 432 VAL A CA 1
ATOM 3576 C C . VAL A 1 432 ? 13.674 -4.726 -2.754 1.00 36.16 432 VAL A C 1
ATOM 3578 O O . VAL A 1 432 ? 14.707 -5.302 -2.997 1.00 36.16 432 VAL A O 1
ATOM 3581 N N . ASP A 1 433 ? 12.531 -5.063 -3.344 1.00 40.88 433 ASP A N 1
ATOM 3582 C CA . ASP A 1 433 ? 12.448 -6.096 -4.383 1.00 40.88 433 ASP A CA 1
ATOM 3583 C C . ASP A 1 433 ? 12.876 -5.535 -5.739 1.00 40.88 433 ASP A C 1
ATOM 3585 O O . ASP A 1 433 ? 13.494 -6.272 -6.488 1.00 40.88 433 ASP A O 1
ATOM 3589 N N . LEU A 1 434 ? 12.647 -4.243 -6.022 1.00 37.81 434 LEU A N 1
ATOM 3590 C CA . LEU A 1 434 ? 13.281 -3.541 -7.149 1.00 37.81 434 LEU A CA 1
ATOM 3591 C C . LEU A 1 434 ? 14.808 -3.511 -6.975 1.00 37.81 434 LEU A C 1
ATOM 3593 O O . LEU A 1 434 ? 15.550 -3.792 -7.903 1.00 37.81 434 LEU A O 1
ATOM 3597 N N . VAL A 1 435 ? 15.286 -3.225 -5.762 1.00 33.91 435 VAL A N 1
ATOM 3598 C CA . VAL A 1 435 ? 16.713 -3.209 -5.423 1.00 33.91 435 VAL A CA 1
ATOM 3599 C C . VAL A 1 435 ? 17.283 -4.626 -5.325 1.00 33.91 435 VAL A C 1
ATOM 3601 O O . VAL A 1 435 ? 18.404 -4.823 -5.743 1.00 33.91 435 VAL A O 1
ATOM 3604 N N . LYS A 1 436 ? 16.559 -5.637 -4.834 1.00 33.97 436 LYS A N 1
ATOM 3605 C CA . LYS A 1 436 ? 17.012 -7.038 -4.713 1.00 33.97 436 LYS A CA 1
ATOM 3606 C C . LYS A 1 436 ? 16.902 -7.810 -6.014 1.00 33.97 436 LYS A C 1
ATOM 3608 O O . LYS A 1 436 ? 17.703 -8.711 -6.205 1.00 33.97 436 LYS A O 1
ATOM 3613 N N . SER A 1 437 ? 15.959 -7.489 -6.899 1.00 36.44 437 SER A N 1
ATOM 3614 C CA . SER A 1 437 ? 16.012 -7.991 -8.275 1.00 36.44 437 SER A CA 1
ATOM 3615 C C . SER A 1 437 ? 17.266 -7.480 -8.972 1.00 36.44 437 SER A C 1
ATOM 3617 O O . SER A 1 437 ? 17.836 -8.202 -9.766 1.00 36.44 437 SER A O 1
ATOM 3619 N N . ILE A 1 438 ? 17.729 -6.280 -8.607 1.00 34.12 438 ILE A N 1
ATOM 3620 C CA . ILE A 1 438 ? 19.012 -5.734 -9.057 1.00 34.12 438 ILE A CA 1
ATOM 3621 C C . ILE A 1 438 ? 20.188 -6.342 -8.271 1.00 34.12 438 ILE A C 1
ATOM 3623 O O . ILE A 1 438 ? 21.237 -6.560 -8.847 1.00 34.12 438 ILE A O 1
ATOM 3627 N N . ASN A 1 439 ? 20.044 -6.633 -6.972 1.00 33.00 439 ASN A N 1
ATOM 3628 C CA . ASN A 1 439 ? 21.172 -6.956 -6.087 1.00 33.00 439 ASN A CA 1
ATOM 3629 C C . ASN A 1 439 ? 21.433 -8.466 -5.905 1.00 33.00 439 ASN A C 1
ATOM 3631 O O . ASN A 1 439 ? 22.578 -8.852 -5.746 1.00 33.00 439 ASN A O 1
ATOM 3635 N N . ASN A 1 440 ? 20.432 -9.352 -5.958 1.00 32.53 440 ASN A N 1
ATOM 3636 C CA . ASN A 1 440 ? 20.688 -10.798 -5.847 1.00 32.53 440 ASN A CA 1
ATOM 3637 C C . ASN A 1 440 ? 21.307 -11.377 -7.131 1.00 32.53 440 ASN A C 1
ATOM 3639 O O . ASN A 1 440 ? 22.163 -12.244 -7.024 1.00 32.53 440 ASN A O 1
ATOM 3643 N N . GLU A 1 441 ? 20.950 -10.855 -8.312 1.00 35.12 441 GLU A N 1
ATOM 3644 C CA . GLU A 1 441 ? 21.685 -11.151 -9.555 1.00 35.12 441 GLU A CA 1
ATOM 3645 C C . GLU A 1 441 ? 23.114 -10.590 -9.509 1.00 35.12 441 GLU A C 1
ATOM 3647 O O . GLU A 1 441 ? 24.034 -11.200 -10.034 1.00 35.12 441 GLU A O 1
ATOM 3652 N N . VAL A 1 442 ? 23.337 -9.455 -8.837 1.00 31.62 442 VAL A N 1
ATOM 3653 C CA . VAL A 1 442 ? 24.671 -8.846 -8.707 1.00 31.62 442 VAL A CA 1
ATOM 3654 C C . VAL A 1 442 ? 25.548 -9.585 -7.691 1.00 31.62 442 VAL A C 1
ATOM 3656 O O . VAL A 1 442 ? 26.738 -9.735 -7.933 1.00 31.62 442 VAL A O 1
ATOM 3659 N N . VAL A 1 443 ? 25.000 -10.108 -6.592 1.00 28.06 443 VAL A N 1
ATOM 3660 C CA . VAL A 1 443 ? 25.802 -10.828 -5.586 1.00 28.06 443 VAL A CA 1
ATOM 3661 C C . VAL A 1 443 ? 26.245 -12.212 -6.078 1.00 28.06 443 VAL A C 1
ATOM 3663 O O . VAL A 1 443 ? 27.389 -12.579 -5.835 1.00 28.06 443 VAL A O 1
ATOM 3666 N N . GLU A 1 444 ? 25.418 -12.952 -6.829 1.00 32.38 444 GLU A N 1
ATOM 3667 C CA . GLU A 1 444 ? 25.847 -14.237 -7.424 1.00 32.38 444 GLU A CA 1
ATOM 3668 C C . GLU A 1 444 ? 26.837 -14.065 -8.591 1.00 32.38 444 GLU A C 1
ATOM 3670 O O . GLU A 1 444 ? 27.658 -14.947 -8.831 1.00 32.38 444 GLU A O 1
ATOM 3675 N N . THR A 1 445 ? 26.829 -12.914 -9.275 1.00 30.88 445 THR A N 1
ATOM 3676 C CA . THR A 1 445 ? 27.739 -12.640 -10.406 1.00 30.88 445 THR A CA 1
ATOM 3677 C C . THR A 1 445 ? 29.140 -12.185 -9.956 1.00 30.88 445 THR A C 1
ATOM 3679 O O . THR A 1 445 ? 30.094 -12.289 -10.722 1.00 30.88 445 THR A O 1
ATOM 3682 N N . TYR A 1 446 ? 29.311 -11.713 -8.714 1.00 26.02 446 TYR A N 1
ATOM 3683 C CA . TYR A 1 446 ? 30.558 -11.074 -8.257 1.00 26.02 446 TYR A CA 1
ATOM 3684 C C . TYR A 1 446 ? 31.511 -11.956 -7.428 1.00 26.02 446 TYR A C 1
ATOM 3686 O O . TYR A 1 446 ? 32.610 -11.506 -7.115 1.00 26.02 446 TYR A O 1
ATOM 3694 N N . GLU A 1 447 ? 31.167 -13.209 -7.107 1.00 25.95 447 GLU A N 1
ATOM 3695 C CA . GLU A 1 447 ? 32.079 -14.115 -6.375 1.00 25.95 447 GLU A CA 1
ATOM 3696 C C . GLU A 1 447 ? 33.092 -14.873 -7.265 1.00 25.95 447 GLU A C 1
ATOM 3698 O O . GLU A 1 447 ? 33.855 -15.686 -6.751 1.00 25.95 447 GLU A O 1
ATOM 3703 N N . ASN A 1 448 ? 33.179 -14.595 -8.574 1.00 26.89 448 ASN A N 1
ATOM 3704 C CA . ASN A 1 448 ? 34.191 -15.201 -9.456 1.00 26.89 448 ASN A CA 1
ATOM 3705 C C . ASN A 1 448 ? 34.905 -14.149 -10.324 1.00 26.89 448 ASN A C 1
ATOM 3707 O O . ASN A 1 448 ? 34.558 -13.920 -11.481 1.00 26.89 448 ASN A O 1
ATOM 3711 N N . GLU A 1 449 ? 35.938 -13.528 -9.752 1.00 26.11 449 GLU A N 1
ATOM 3712 C CA . GLU A 1 449 ? 36.727 -12.433 -10.344 1.00 26.11 449 GLU A CA 1
ATOM 3713 C C . GLU A 1 449 ? 37.579 -12.815 -11.578 1.00 26.11 449 GLU A C 1
ATOM 3715 O O . GLU A 1 449 ? 38.119 -11.925 -12.227 1.00 26.11 449 GLU A O 1
ATOM 3720 N N . ASP A 1 450 ? 37.639 -14.092 -11.977 1.00 25.62 450 ASP A N 1
ATOM 3721 C CA . ASP A 1 450 ? 38.481 -14.562 -13.095 1.00 25.62 450 ASP A CA 1
ATOM 3722 C C . ASP A 1 450 ? 37.734 -14.795 -14.432 1.00 25.62 450 ASP A C 1
ATOM 3724 O O . ASP A 1 450 ? 38.344 -15.223 -15.413 1.00 25.62 450 ASP A O 1
ATOM 3728 N N . LEU A 1 451 ? 36.429 -14.497 -14.524 1.00 26.64 451 LEU A N 1
ATOM 3729 C CA . LEU A 1 451 ? 35.641 -14.657 -15.768 1.00 26.64 451 LEU A CA 1
ATOM 3730 C C . LEU A 1 451 ? 35.295 -13.333 -16.482 1.00 26.64 451 LEU A C 1
ATOM 3732 O O . LEU A 1 451 ? 34.737 -13.343 -17.577 1.00 26.64 451 LEU A O 1
ATOM 3736 N N . ASN A 1 452 ? 35.686 -12.186 -15.923 1.00 26.11 452 ASN A N 1
ATOM 3737 C CA . ASN A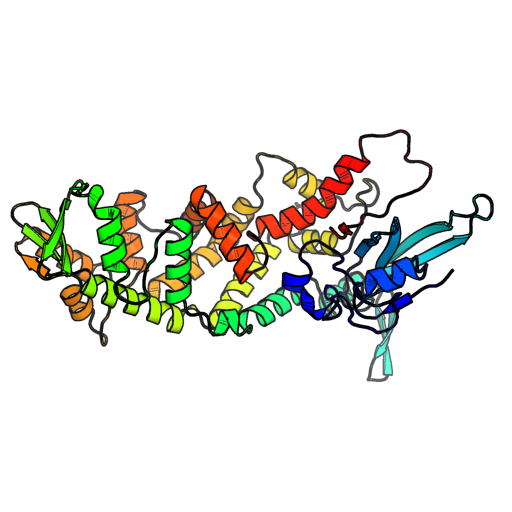 1 452 ? 35.196 -10.860 -16.330 1.00 26.11 452 ASN A CA 1
ATOM 3738 C C . ASN A 1 452 ? 35.786 -10.261 -17.626 1.00 26.11 452 ASN A C 1
ATOM 3740 O O . ASN A 1 452 ? 35.541 -9.091 -17.917 1.00 26.11 452 ASN A O 1
ATOM 3744 N N . GLU A 1 453 ? 36.521 -11.028 -18.438 1.00 26.98 453 GLU A N 1
ATOM 3745 C CA . GLU A 1 453 ? 37.034 -10.538 -19.732 1.00 26.98 453 GLU A CA 1
ATOM 3746 C C . GLU A 1 453 ? 36.513 -11.284 -20.971 1.00 26.98 453 GLU A C 1
ATOM 3748 O O . GLU A 1 453 ? 36.863 -10.899 -22.090 1.00 26.98 453 GLU A O 1
ATOM 3753 N N . ARG A 1 454 ? 35.631 -12.285 -20.836 1.00 25.62 454 ARG A N 1
ATOM 3754 C CA . ARG A 1 454 ? 34.966 -12.917 -21.992 1.00 25.62 454 ARG A CA 1
ATOM 3755 C C . ARG A 1 454 ? 33.555 -13.406 -21.659 1.00 25.62 454 ARG A C 1
ATOM 3757 O O . ARG A 1 454 ? 33.397 -14.426 -21.008 1.00 25.62 454 ARG A O 1
ATOM 3764 N N . ASP A 1 455 ? 32.589 -12.697 -22.238 1.00 27.95 455 ASP A N 1
ATOM 3765 C CA . ASP A 1 455 ? 31.201 -13.088 -22.496 1.00 27.95 455 ASP A CA 1
ATOM 3766 C C . ASP A 1 455 ? 30.230 -13.352 -21.325 1.00 27.95 455 ASP A C 1
ATOM 3768 O O . ASP A 1 455 ? 30.577 -13.768 -20.229 1.00 27.95 455 ASP A O 1
ATOM 3772 N N . HIS A 1 456 ? 28.951 -13.192 -21.690 1.00 26.97 456 HIS A N 1
ATOM 3773 C CA . HIS A 1 456 ? 27.761 -13.810 -21.104 1.00 26.97 456 HIS A CA 1
ATOM 3774 C C . HIS A 1 456 ? 27.217 -13.237 -19.787 1.00 26.97 456 HIS A C 1
ATOM 3776 O O . HIS A 1 456 ? 27.790 -13.374 -18.721 1.00 26.97 456 HIS A O 1
ATOM 3782 N N . TYR A 1 457 ? 26.027 -12.643 -19.906 1.00 28.38 457 TYR A N 1
ATOM 3783 C CA . TYR A 1 457 ? 24.815 -12.863 -19.106 1.00 28.38 457 TYR A CA 1
ATOM 3784 C C . TYR A 1 457 ? 24.069 -11.539 -18.923 1.00 28.38 457 TYR A C 1
ATOM 3786 O O . TYR A 1 457 ? 24.561 -10.552 -18.384 1.00 28.38 457 TYR A O 1
ATOM 3794 N N . PHE A 1 458 ? 22.857 -11.516 -19.477 1.00 30.75 458 PHE A N 1
ATOM 3795 C CA . PHE A 1 458 ? 21.871 -10.482 -19.220 1.00 30.75 458 PHE A CA 1
ATOM 3796 C C . PHE A 1 458 ? 21.653 -10.372 -17.693 1.00 30.75 458 PHE A C 1
ATOM 3798 O O . PHE A 1 458 ? 21.820 -11.350 -16.975 1.00 30.75 458 PHE A O 1
ATOM 3805 N N . SER A 1 459 ? 21.215 -9.223 -17.189 1.00 31.73 459 SER A N 1
ATOM 3806 C CA . SER A 1 459 ? 20.382 -9.238 -15.980 1.00 31.73 459 SER A CA 1
ATOM 3807 C C . SER A 1 459 ? 18.976 -9.612 -16.462 1.00 31.73 459 SER A C 1
ATOM 3809 O O . SER A 1 459 ? 18.413 -8.896 -17.302 1.00 31.73 459 SER A O 1
ATOM 3811 N N . TYR A 1 460 ? 18.459 -10.779 -16.078 1.00 35.69 460 TYR A N 1
ATOM 3812 C CA . TYR A 1 460 ? 17.194 -11.311 -16.586 1.00 35.69 460 TYR A CA 1
ATOM 3813 C C . TYR A 1 460 ? 16.406 -12.040 -15.508 1.00 35.69 460 TYR A C 1
ATOM 3815 O O . TYR A 1 460 ? 16.862 -12.983 -14.877 1.00 35.69 460 TYR A O 1
ATOM 3823 N N . VAL A 1 461 ? 15.120 -11.716 -15.396 1.00 35.06 461 VAL A N 1
ATOM 3824 C CA . VAL A 1 461 ? 14.231 -12.584 -14.623 1.00 35.06 461 VAL A CA 1
ATOM 3825 C C . VAL A 1 461 ? 14.002 -13.876 -15.408 1.00 35.06 461 VAL A C 1
ATOM 3827 O O . VAL A 1 461 ? 13.501 -13.835 -16.535 1.00 35.06 461 VAL A O 1
ATOM 3830 N N . GLU A 1 462 ? 14.398 -15.002 -14.815 1.00 39.66 462 GLU A N 1
ATOM 3831 C CA . GLU A 1 462 ? 14.184 -16.344 -15.357 1.00 39.66 462 GLU A CA 1
ATOM 3832 C C . GLU A 1 462 ? 12.823 -16.899 -14.927 1.00 39.66 462 GLU A C 1
ATOM 3834 O O . GLU A 1 462 ? 12.406 -16.769 -13.769 1.00 39.66 462 GLU A O 1
ATOM 3839 N N . TYR A 1 463 ? 12.126 -17.496 -15.890 1.00 40.34 463 TYR A N 1
ATOM 3840 C CA . TYR A 1 463 ? 10.869 -18.206 -15.699 1.00 40.34 463 TYR A CA 1
ATOM 3841 C C . TYR A 1 463 ? 11.030 -19.642 -16.198 1.00 40.34 463 TYR A C 1
ATOM 3843 O O . TYR A 1 463 ? 11.403 -19.850 -17.355 1.00 40.34 463 TYR A O 1
ATOM 3851 N N . GLU A 1 464 ? 10.699 -20.600 -15.335 1.00 38.50 464 GLU A N 1
ATOM 3852 C CA . GLU A 1 464 ? 10.566 -22.021 -15.659 1.00 38.50 464 GLU A CA 1
ATOM 3853 C C . GLU A 1 464 ? 9.079 -22.401 -15.581 1.00 38.50 464 GLU A C 1
ATOM 3855 O O . GLU A 1 464 ? 8.354 -21.901 -14.714 1.00 38.50 464 GLU A O 1
ATOM 3860 N N . ASP A 1 465 ? 8.610 -23.245 -16.500 1.00 39.53 465 ASP A N 1
ATOM 3861 C CA . ASP A 1 465 ? 7.316 -23.920 -16.347 1.00 39.53 465 ASP A CA 1
ATOM 3862 C C . ASP A 1 465 ? 7.507 -25.144 -15.433 1.00 39.53 465 ASP A C 1
ATOM 3864 O O . ASP A 1 465 ? 8.330 -26.006 -15.740 1.00 39.53 465 ASP A O 1
ATOM 3868 N N . GLU A 1 466 ? 6.747 -25.221 -14.331 1.00 37.12 466 GLU A N 1
ATOM 3869 C CA . GLU A 1 466 ? 6.559 -26.467 -13.558 1.00 37.12 466 GLU A CA 1
ATOM 3870 C C . GLU A 1 466 ? 5.581 -27.425 -14.258 1.00 37.12 466 GLU A C 1
ATOM 3872 O O . GLU A 1 466 ? 4.481 -26.977 -14.681 1.00 37.12 466 GLU A O 1
#

Mean predicted aligned error: 14.74 Å

Secondary structure (DSSP, 8-state):
--EEE-SSBSS-SSTTHHHHHGGGB-TTTTS----SSTTTTT--HHHHHHHTT--EEEE-SS-S-EEEEEE-TT--EEEEEEPPPTTBTT-EEEEEEEEEETTSTTEEEEEEEEEE---EEEE-TTS-EEEES-HHHHHHHHSB-HHHHHHHHHHHHHT-HHHHT--HHHHHHHHHHHHHT----SSSHHHHHHHHTGGG-SEEETTTEEEEEEEETTEEEEEEEETTEEEEEEHHHHHHHHHHHHHHHHHHTS-HHHHHHHHHHHHHHHHT-B-STTS-BHHHHHHHHHT-----TTTS-HHHHHHHHHHH-TT--HHHHHHHHTHHHHHHHHHHHHHHSB--BTTBHHHHHHHH-EEESHHHHHHHHHHHHH-SBHHHHHHHHHHHHT--SS--HHHHHHHHHH-HHHHHHHHHHHHHHSSSS-HHHHHHHHHHHHHHHHHHHSS-TTSTTS------EEEE--

Solvent-accessible surface area (backbone atoms only — not comparable to full-atom values): 25885 Å² total; per-residue (Å²): 140,53,80,45,79,45,58,49,27,56,61,64,49,46,92,66,36,60,64,77,49,37,88,42,31,48,91,56,35,90,44,56,38,87,56,90,50,77,80,47,30,75,28,32,62,52,43,38,41,16,74,72,64,28,48,41,35,40,22,30,79,68,43,35,49,39,29,16,36,41,40,37,94,85,71,30,54,25,36,42,40,26,44,28,27,74,68,22,55,64,22,41,44,78,48,76,48,75,44,79,41,82,85,45,101,82,42,69,49,75,50,75,46,80,44,64,54,51,54,54,71,48,69,46,100,86,70,47,78,46,77,36,83,50,34,55,66,48,21,70,73,76,38,56,35,68,66,51,53,55,46,53,44,48,53,52,49,38,65,30,64,73,61,63,64,53,58,62,66,60,52,52,46,55,49,48,20,65,76,67,74,46,89,66,54,99,71,61,35,54,42,52,52,51,58,74,54,43,86,64,50,72,37,79,41,90,98,56,33,44,34,38,76,43,82,55,97,92,41,43,28,47,34,33,40,37,92,91,13,41,37,39,30,42,30,71,35,45,41,54,53,49,53,55,48,52,50,40,41,52,71,75,48,60,36,47,66,51,48,39,52,56,49,50,52,48,50,58,47,44,34,62,37,72,64,43,95,84,77,41,22,42,40,59,48,52,47,51,64,58,53,59,72,83,88,45,87,88,79,54,57,65,66,53,54,56,42,49,55,48,66,68,36,87,90,50,51,71,63,59,53,42,48,62,75,32,30,67,60,41,28,50,50,39,48,55,59,23,57,68,32,55,55,52,42,96,87,28,46,63,57,34,51,59,56,35,43,49,73,45,50,68,59,57,49,51,50,49,52,49,46,61,75,60,33,64,21,47,43,39,43,50,29,58,52,29,43,74,75,70,68,32,88,64,72,53,34,45,61,52,50,52,50,54,67,70,34,72,79,45,48,62,51,37,31,52,48,21,39,74,77,58,56,38,46,43,73,61,50,54,53,48,46,57,47,40,66,56,42,56,61,47,58,74,62,63,80,55,86,90,55,86,88,67,82,90,77,78,79,53,48,74,46,75,76,134

pLDDT: mean 72.99, std 19.09, range [25.62, 94.94]

InterPro domains:
  IPR029052 Metallo-dependent phosphatase-like [G3DSA:3.60.21.10] (1-133)

Organism: NCBI:txid561177

Sequence (466 aa):
MVFVISHHAFIPNFRDQRLVLGPFIIKNWNEKFKDKDPRINNKLPIEVLADCGVKFLFTGHLHENGTAKYKSILE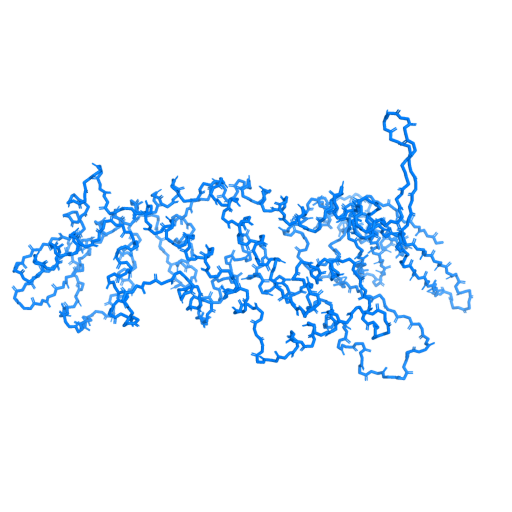NEIFNIQTGSTVTYPLPIRHINIYDDLKDFSGFSIDMKTQLIKKFEYENLNGENIKIDNSIAYALKNQLSLKDVLFNYVHSMAKNPIISQMDIKKFLIERLNTNLNLKLSNKGYVKEILKEFSFKFPIYVEKFGNVNLIDADGEIFIKVDSYKSHALIKAGNLEACIEILIRQFEEKIMTTDNMIYYYDKLVKKALSMPISTDKHNLYDFSNYIYQYKALDEKTTPSYVVEFLAKLNNPDYSITEEVIDYCQDEINEIFEFLTMNIRFEIDGSKDKFFDKLISIKGLFFRSLIRYLKRKSNNLYDLITFISKFILKKRRVNGVDLVKYIISYKKVTNIKQNIGKKMLGRANLRSYIVDLVKSINNEVVETYENEDLNERDHYFSYVEYEDE

Foldseek 3Di:
DDEAEDAAALDDLAPPCCLQPVVRHDVCSPPQDCDPDPLRGRDGPVLSCQSVVAAEYEYERVQAFGKAWEAAPVRRIHIYTYHHDCQAPQNKDKDKDWADPPVDPPDIAIDIDIDGDQWDWDQDPVRDIDTGNGSRVCSVVPGDYVLNSVLVSQLVLLPPCCLLVPPVLVVVQVVCCVLVVDDADSACNLVRVCVVCQVVPQDQDVPFGTWHWDQDPNWIWTWTDDDNKIKIFTSNLQVVQVVLLSVLCSPQQSHSVNSSVLVSLLVVQLQCDDQDPVNHGNVNLVRDLRHDDDDDVVPDDPSNVSSVVQVPPPVHDSPLSSLVSCQVSLQVSVCSSWVSRFQDDPNDNCVSVVSGMDIDDDPVVVVVVVCSVQGGTRQSVCQVVCCVVVVDNHDGSSVVVVVCVPDPSSQVVLQVCCCVSVVGSDVCCVVVSSVCLSPVVVVVVPPDPPPPPDDDDDSHHYDYDD

Radius of gyration: 29.13 Å; Cα contacts (8 Å, |Δi|>4): 651; chains: 1; bounding box: 70×56×82 Å

Nearest PDB structures (foldseek):
  2xmo-assembly2_B  TM=5.169E-01  e=3.357E-04  Listeria monocytogenes
  2xmo-assembly1_A  TM=5.063E-01  e=7.706E-04  Listeria monocytogenes
  7fyw-assembly4_D  TM=7.217E-01  e=7.973E+00  Mus musculus
  5zen-assembly1_A  TM=3.275E-01  e=5.262E+00  Homo sapiens